Protein AF-0000000084444063 (afdb_homodimer)

Nearest PDB structures (foldseek):
  9dt8-assembly1_B  TM=9.368E-01  e=2.538E-17  Klebsiella pneumoniae
  1khz-assembly1_B  TM=8.836E-01  e=4.863E-18  Escherichia coli
  8wv3-assembly1_E  TM=8.229E-01  e=2.528E-12  Bacillus methanolicus
  2yvm-assembly1_A  TM=8.120E-01  e=3.175E-12  Thermus thermophilus HB8
  2b0v-assembly1_A  TM=7.264E-01  e=8.817E-07  Nitrosomonas europaea

Solvent-accessible surface area (backbone atoms only — not comparable to full-atom values): 20878 Å² total; per-residue (Å²): 127,79,84,69,68,65,47,79,75,42,80,43,84,74,44,86,61,90,55,29,34,34,35,31,25,33,38,32,49,36,90,55,96,78,37,49,77,36,76,47,69,76,43,57,36,37,42,51,71,37,31,25,34,39,45,38,36,25,63,74,67,48,21,33,49,32,29,34,34,76,25,61,12,40,56,64,21,83,90,47,86,57,74,29,66,37,55,32,42,40,54,45,67,40,54,90,98,46,51,66,67,56,34,42,41,51,33,35,31,49,42,58,72,43,87,71,87,65,73,41,79,72,44,48,27,21,50,43,33,74,39,24,31,30,40,34,41,32,30,38,32,77,44,78,54,77,82,68,62,46,82,28,44,61,89,90,46,62,24,42,20,39,71,40,43,46,69,58,49,52,50,34,46,75,68,47,62,42,34,38,38,65,39,45,27,52,50,26,44,45,58,48,42,37,73,72,71,72,101,127,79,84,67,68,66,45,79,74,40,79,45,84,74,44,86,60,88,54,30,33,32,34,31,26,31,39,33,48,36,89,57,95,78,38,49,78,37,76,48,69,76,43,58,35,36,42,50,70,36,32,27,35,39,45,38,36,26,62,77,67,49,21,32,49,32,29,34,34,76,25,60,12,40,58,66,20,84,90,46,86,58,74,29,65,39,54,31,42,40,56,46,69,40,52,89,98,46,52,65,67,55,33,41,41,50,34,34,30,49,43,57,72,42,88,70,89,67,74,41,79,73,44,48,26,22,49,42,34,73,40,25,32,30,40,36,40,32,31,38,33,76,43,79,55,78,82,67,62,45,82,30,45,61,89,88,44,62,24,43,19,40,72,41,44,47,68,57,50,52,50,34,47,77,68,48,64,43,35,38,37,64,39,45,28,52,51,26,43,45,59,49,42,39,73,74,70,73,101

Foldseek 3Di:
DPPDAKDWPDKDFDDDDQKTKIFTWMWHFDPDPVRDTDIDGGQIAIEHAAKEFEWEAAQVQQWTKWKWWADVVQPPPPVDDDDRGAIATQMDGADPPGDNVRRHQVSCCQAQVDGDDDWDFDDWDDPCVSHYPYIYTYIYDYDYDDGDWDWGHDDPTTITIDIGHLVVVVVCLVVCRHPDPSRNVVNVSCVVCVVVVND/DPPDAKDWPDKDFDDDDQKTKIFTWMWHFDPDPVRDTDIDGGQIAIEHAAKEFEWEAAQVQQWTKWKWWADVVQPPPPVDDDDRGAIATQMDGADPPGDNVRRHQVSCCQAQVDGDDDWDFDDWDDPCVSHYPYIYTYIYDYDYDDGDWDWGHDDPTTITIDIGHLVVVVVCLVVCRHPDPSRNVVNVSCVVCVVVVND

Structure (mmCIF, N/CA/C/O backbone):
data_AF-0000000084444063-model_v1
#
loop_
_entity.id
_entity.type
_entity.pdbx_description
1 polymer 'ADP-ribose pyrophosphatase'
#
loop_
_atom_site.group_PDB
_atom_site.id
_atom_site.type_symbol
_atom_site.label_atom_id
_atom_site.label_alt_id
_atom_site.label_comp_id
_atom_site.label_asym_id
_atom_site.label_entity_id
_atom_site.label_seq_id
_atom_site.pdbx_PDB_ins_code
_atom_site.Cartn_x
_atom_site.Cartn_y
_atom_site.Cartn_z
_atom_site.occupancy
_atom_site.B_iso_or_equiv
_atom_site.auth_seq_id
_atom_site.auth_comp_id
_atom_site.auth_asym_id
_atom_site.auth_atom_id
_atom_site.pdbx_PDB_model_num
ATOM 1 N N . MET A 1 1 ? 7.52 -35.844 5.609 1 38.88 1 MET A N 1
ATOM 2 C CA . MET A 1 1 ? 8.289 -34.906 4.789 1 38.88 1 MET A CA 1
ATOM 3 C C . MET A 1 1 ? 8.648 -33.656 5.578 1 38.88 1 MET A C 1
ATOM 5 O O . MET A 1 1 ? 7.777 -33.031 6.211 1 38.88 1 MET A O 1
ATOM 9 N N . LYS A 1 2 ? 9.797 -33.531 5.996 1 48.47 2 LYS A N 1
ATOM 10 C CA . LYS A 1 2 ? 10.32 -32.562 6.969 1 48.47 2 LYS A CA 1
ATOM 11 C C . LYS A 1 2 ? 9.867 -31.141 6.633 1 48.47 2 LYS A C 1
ATOM 13 O O . LYS A 1 2 ? 9.906 -30.734 5.473 1 48.47 2 LYS A O 1
ATOM 18 N N . ASN A 1 3 ? 9.008 -30.625 7.391 1 56.44 3 ASN A N 1
ATOM 19 C CA . ASN A 1 3 ? 8.438 -29.297 7.203 1 56.44 3 ASN A CA 1
ATOM 20 C C . ASN A 1 3 ? 9.523 -28.25 6.934 1 56.44 3 ASN A C 1
ATOM 22 O O . ASN A 1 3 ? 10.25 -27.859 7.848 1 56.44 3 ASN A O 1
ATOM 26 N N . LYS A 1 4 ? 10.141 -28.312 5.68 1 76.12 4 LYS A N 1
ATOM 27 C CA . LYS A 1 4 ? 11.234 -27.422 5.309 1 76.12 4 LYS A CA 1
ATOM 28 C C . LYS A 1 4 ? 10.805 -25.953 5.402 1 76.12 4 LYS A C 1
ATOM 30 O O . LYS A 1 4 ? 9.727 -25.594 4.926 1 76.12 4 LYS A O 1
ATOM 35 N N . LYS A 1 5 ? 11.492 -25.266 6.379 1 88.44 5 LYS A N 1
ATOM 36 C CA . LYS A 1 5 ? 11.258 -23.828 6.551 1 88.44 5 LYS A CA 1
ATOM 37 C C . LYS A 1 5 ? 12.25 -23.016 5.73 1 88.44 5 LYS A C 1
ATOM 39 O O . LYS A 1 5 ? 13.32 -23.5 5.367 1 88.44 5 LYS A O 1
ATOM 44 N N . ALA A 1 6 ? 11.891 -21.812 5.289 1 95.5 6 ALA A N 1
ATOM 45 C CA . ALA A 1 6 ? 12.773 -20.891 4.582 1 95.5 6 ALA A CA 1
ATOM 46 C C . ALA A 1 6 ? 13.953 -20.484 5.457 1 95.5 6 ALA A C 1
ATOM 48 O O . ALA A 1 6 ? 13.812 -20.359 6.68 1 95.5 6 ALA A O 1
ATOM 49 N N . ARG A 1 7 ? 15.109 -20.25 4.887 1 96.31 7 ARG A N 1
ATOM 50 C CA . ARG A 1 7 ? 16.266 -19.797 5.652 1 96.31 7 ARG A CA 1
ATOM 51 C C . ARG A 1 7 ? 17.094 -18.797 4.852 1 96.31 7 ARG A C 1
ATOM 53 O O . ARG A 1 7 ? 17.094 -18.828 3.617 1 9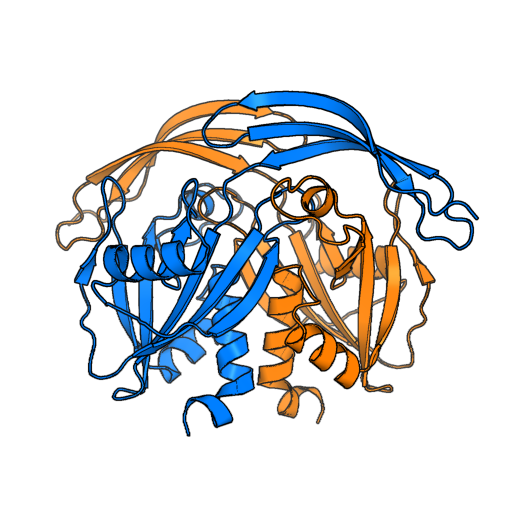6.31 7 ARG A O 1
ATOM 60 N N . ILE A 1 8 ? 17.891 -18.016 5.566 1 97.5 8 ILE A N 1
ATOM 61 C CA . ILE A 1 8 ? 18.828 -17.078 4.965 1 97.5 8 ILE A CA 1
ATOM 62 C C . ILE A 1 8 ? 20.156 -17.766 4.676 1 97.5 8 ILE A C 1
ATOM 64 O O . ILE A 1 8 ? 20.859 -18.203 5.598 1 97.5 8 ILE A O 1
ATOM 68 N N . ALA A 1 9 ? 20.469 -17.891 3.439 1 98.12 9 ALA A N 1
ATOM 69 C CA . ALA A 1 9 ? 21.734 -18.484 3.031 1 98.12 9 ALA A CA 1
ATOM 70 C C . ALA A 1 9 ? 22.859 -17.453 3.055 1 98.12 9 ALA A C 1
ATOM 72 O O . ALA A 1 9 ? 24 -17.781 3.4 1 98.12 9 ALA A O 1
ATOM 73 N N . ARG A 1 10 ? 22.562 -16.25 2.615 1 98.25 10 ARG A N 1
ATOM 74 C CA . ARG A 1 10 ? 23.5 -15.141 2.596 1 98.25 10 ARG A CA 1
ATOM 75 C C . ARG A 1 10 ? 22.797 -13.82 2.912 1 98.25 10 ARG A C 1
ATOM 77 O O . ARG A 1 10 ? 21.672 -13.586 2.459 1 98.25 10 ARG A O 1
ATOM 84 N N . HIS A 1 11 ? 23.406 -13.008 3.725 1 98.06 11 HIS A N 1
ATOM 85 C CA . HIS A 1 11 ? 22.906 -11.688 4.07 1 98.06 11 HIS A CA 1
ATOM 86 C C . HIS A 1 11 ? 24.016 -10.633 3.957 1 98.06 11 HIS A C 1
ATOM 88 O O . HIS A 1 11 ? 25.094 -10.805 4.516 1 98.06 11 HIS A O 1
ATOM 94 N N . VAL A 1 12 ? 23.734 -9.57 3.18 1 98.25 12 VAL A N 1
ATOM 95 C CA . VAL A 1 12 ? 24.641 -8.445 3.031 1 98.25 12 VAL A CA 1
ATOM 96 C C . VAL A 1 12 ? 23.922 -7.141 3.365 1 98.25 12 VAL A C 1
ATOM 98 O O . VAL A 1 12 ? 22.891 -6.824 2.775 1 98.25 12 VAL A O 1
ATOM 101 N N . ALA A 1 13 ? 24.469 -6.398 4.312 1 98.12 13 ALA A N 1
ATOM 102 C CA . ALA A 1 13 ? 23.969 -5.055 4.586 1 98.12 13 ALA A CA 1
ATOM 103 C C . ALA A 1 13 ? 24.5 -4.051 3.566 1 98.12 13 ALA A C 1
ATOM 105 O O . ALA A 1 13 ? 25.703 -3.801 3.504 1 98.12 13 ALA A O 1
ATOM 106 N N . LEU A 1 14 ? 23.625 -3.451 2.773 1 98.25 14 LEU A N 1
ATOM 107 C CA . LEU A 1 14 ? 24.016 -2.564 1.686 1 98.25 14 LEU A CA 1
ATOM 108 C C . LEU A 1 14 ? 24.031 -1.11 2.143 1 98.25 14 LEU A C 1
ATOM 110 O O . LEU A 1 14 ? 24.828 -0.308 1.669 1 98.25 14 LEU A O 1
ATOM 114 N N . TYR A 1 15 ? 23.109 -0.71 2.939 1 98.12 15 TYR A N 1
ATOM 115 C CA . TYR A 1 15 ? 22.953 0.648 3.445 1 98.12 15 TYR A CA 1
ATOM 116 C C . TYR A 1 15 ? 22.281 0.646 4.812 1 98.12 15 TYR A C 1
ATOM 118 O O . TYR A 1 15 ? 21.375 -0.146 5.062 1 98.12 15 TYR A O 1
ATOM 126 N N . ASP A 1 16 ? 22.734 1.578 5.746 1 97.56 16 ASP A N 1
ATOM 127 C CA . ASP A 1 16 ? 22.203 1.646 7.109 1 97.56 16 ASP A CA 1
ATOM 128 C C . ASP A 1 16 ? 21.922 3.09 7.516 1 97.56 16 ASP A C 1
ATOM 130 O O . ASP A 1 16 ? 22.75 3.73 8.172 1 97.56 16 ASP A O 1
ATOM 134 N N . GLY A 1 17 ? 20.812 3.609 7.137 1 96.69 17 GLY A N 1
ATOM 135 C CA . GLY A 1 17 ? 20.281 4.91 7.512 1 96.69 17 GLY A CA 1
ATOM 136 C C . GLY A 1 17 ? 18.922 4.824 8.188 1 96.69 17 GLY A C 1
ATOM 137 O O . GLY A 1 17 ? 18.672 3.914 8.977 1 96.69 17 GLY A O 1
ATOM 138 N N . TYR A 1 18 ? 18.141 5.895 7.922 1 95 18 TYR A N 1
ATOM 139 C CA . TYR A 1 18 ? 16.766 5.773 8.359 1 95 18 TYR A CA 1
ATOM 140 C C . TYR A 1 18 ? 16.109 4.527 7.77 1 95 18 TYR A C 1
ATOM 142 O O . TYR A 1 18 ? 15.461 3.76 8.484 1 95 18 TYR A O 1
ATOM 150 N N . LEU A 1 19 ? 16.297 4.402 6.43 1 97.62 19 LEU A N 1
ATOM 151 C CA . LEU A 1 19 ? 16 3.123 5.785 1 97.62 19 LEU A CA 1
ATOM 152 C C . LEU A 1 19 ? 17.219 2.199 5.84 1 97.62 19 LEU A C 1
ATOM 154 O O . LEU A 1 19 ? 18.359 2.664 5.793 1 97.62 19 LEU A O 1
ATOM 158 N N . GLN A 1 20 ? 16.922 0.956 5.984 1 98 20 GLN A N 1
ATOM 159 C CA . GLN A 1 20 ? 17.953 -0.059 5.828 1 98 20 GLN A CA 1
ATOM 160 C C . GLN A 1 20 ? 17.75 -0.853 4.539 1 98 20 GLN A C 1
ATOM 162 O O . GLN A 1 20 ? 16.641 -1.246 4.211 1 98 20 GLN A O 1
ATOM 167 N N . LEU A 1 21 ? 18.812 -1.011 3.807 1 98.5 21 LEU A N 1
ATOM 168 C CA . LEU A 1 21 ? 18.781 -1.813 2.588 1 98.5 21 LEU A CA 1
ATOM 169 C C . LEU A 1 21 ? 19.688 -3.025 2.717 1 98.5 21 LEU A C 1
ATOM 171 O O . LEU A 1 21 ? 20.891 -2.881 2.971 1 98.5 21 LEU A O 1
ATOM 175 N N . ASP A 1 22 ? 19.141 -4.168 2.592 1 98.56 22 ASP A N 1
ATOM 176 C CA . ASP A 1 22 ? 19.859 -5.434 2.65 1 98.56 22 ASP A CA 1
ATOM 177 C C . ASP A 1 22 ? 19.656 -6.242 1.373 1 98.56 22 ASP A C 1
ATOM 179 O O . ASP A 1 22 ? 18.719 -5.996 0.621 1 98.56 22 ASP A O 1
ATOM 183 N N . ARG A 1 23 ? 20.516 -7.164 1.163 1 98.62 23 ARG A N 1
ATOM 184 C CA . ARG A 1 23 ? 20.375 -8.172 0.117 1 98.62 23 ARG A CA 1
ATOM 185 C C . ARG A 1 23 ? 20.438 -9.578 0.702 1 98.62 23 ARG A C 1
ATOM 187 O O . ARG A 1 23 ? 21.312 -9.883 1.515 1 98.62 23 ARG A O 1
ATOM 194 N N . TYR A 1 24 ? 19.578 -10.383 0.29 1 98.19 24 TYR A N 1
ATOM 195 C CA . TYR A 1 24 ? 19.469 -11.727 0.835 1 98.19 24 TYR A CA 1
ATOM 196 C C . TYR A 1 24 ? 19.547 -12.773 -0.272 1 98.19 24 TYR A C 1
ATOM 198 O O . TYR A 1 24 ? 19.016 -12.57 -1.365 1 98.19 24 TYR A O 1
ATOM 206 N N . ASP A 1 25 ? 20.219 -13.836 -0.049 1 98.56 25 ASP A N 1
ATOM 207 C CA . ASP A 1 25 ? 19.969 -15.125 -0.688 1 98.56 25 ASP A CA 1
ATOM 208 C C . ASP A 1 25 ? 19.203 -16.062 0.242 1 98.56 25 ASP A C 1
ATOM 210 O O . ASP A 1 25 ? 19.594 -16.25 1.402 1 98.56 25 ASP A O 1
ATOM 214 N N . LEU A 1 26 ? 18.172 -16.609 -0.305 1 97.94 26 LEU A N 1
ATOM 215 C CA . LEU A 1 26 ? 17.312 -17.422 0.538 1 97.94 26 LEU A CA 1
ATOM 216 C C . LEU A 1 26 ? 17.156 -18.828 -0.038 1 97.94 26 LEU A C 1
ATOM 218 O O . LEU A 1 26 ? 17.188 -19.016 -1.258 1 97.94 26 LEU A O 1
ATOM 222 N N . GLU A 1 27 ? 17.031 -19.781 0.814 1 97.56 27 GLU A N 1
ATOM 223 C CA . GLU A 1 27 ? 16.516 -21.109 0.488 1 97.56 27 GLU A CA 1
ATOM 224 C C . GLU A 1 27 ? 15.078 -21.266 0.975 1 97.56 27 GLU A C 1
ATOM 226 O O . GLU A 1 27 ? 14.797 -21.125 2.166 1 97.56 27 GLU A O 1
ATOM 231 N N . VAL A 1 28 ? 14.203 -21.516 0.031 1 96.75 28 VAL A N 1
ATOM 232 C CA . VAL A 1 28 ? 12.781 -21.516 0.365 1 96.75 28 VAL A CA 1
ATOM 233 C C . VAL A 1 28 ? 12.141 -22.812 -0.147 1 96.75 28 VAL A C 1
ATOM 235 O O . VAL A 1 28 ? 12.492 -23.297 -1.226 1 96.75 28 VAL A O 1
ATOM 238 N N . PRO A 1 29 ? 11.273 -23.359 0.625 1 94.94 29 PRO A N 1
ATOM 239 C CA . PRO A 1 29 ? 10.555 -24.531 0.101 1 94.94 29 PRO A CA 1
ATOM 240 C C . PRO A 1 29 ? 9.703 -24.203 -1.122 1 94.94 29 PRO A C 1
ATOM 242 O O . PRO A 1 29 ? 9.031 -23.172 -1.147 1 94.94 29 PRO A O 1
ATOM 245 N N . GLY A 1 30 ? 9.828 -25.031 -2.086 1 94.31 30 GLY A N 1
ATOM 246 C CA . GLY A 1 30 ? 8.938 -24.875 -3.227 1 94.31 30 GLY A CA 1
ATOM 247 C C . GLY A 1 30 ? 7.473 -25.047 -2.873 1 94.31 30 GLY A C 1
ATOM 248 O O . GLY A 1 30 ? 7.148 -25.609 -1.827 1 94.31 30 GLY A O 1
ATOM 249 N N . LEU A 1 31 ? 6.613 -24.547 -3.744 1 94 31 LEU A N 1
ATOM 250 C CA . LEU A 1 31 ? 5.184 -24.609 -3.48 1 94 31 LEU A CA 1
ATOM 251 C C . LEU A 1 31 ? 4.559 -25.812 -4.18 1 94 31 LEU A C 1
ATOM 253 O O . LEU A 1 31 ? 3.354 -26.047 -4.066 1 94 31 LEU A O 1
ATOM 257 N N . ASP A 1 32 ? 5.441 -26.531 -4.816 1 87.56 32 ASP A N 1
ATOM 258 C CA . ASP A 1 32 ? 4.98 -27.766 -5.43 1 87.56 32 ASP A CA 1
ATOM 259 C C . ASP A 1 32 ? 4.77 -28.859 -4.375 1 87.56 32 ASP A C 1
ATOM 261 O O . ASP A 1 32 ? 4.977 -28.625 -3.184 1 87.56 32 ASP A O 1
ATOM 265 N N . SER A 1 33 ? 4.316 -30 -4.816 1 85.44 33 SER A N 1
ATOM 266 C CA . SER A 1 33 ? 3.953 -31.094 -3.916 1 85.44 33 SER A CA 1
ATOM 267 C C . SER A 1 33 ? 5.176 -31.641 -3.195 1 85.44 33 SER A C 1
ATOM 269 O O . SER A 1 33 ? 5.082 -32.094 -2.049 1 85.44 33 SER A O 1
ATOM 271 N N . ASP A 1 34 ? 6.336 -31.547 -3.768 1 85 34 ASP A N 1
ATOM 272 C CA . ASP A 1 34 ? 7.531 -32.125 -3.184 1 85 34 ASP A CA 1
ATOM 273 C C . ASP A 1 34 ? 8.297 -31.125 -2.334 1 85 34 ASP A C 1
ATOM 275 O O . ASP A 1 34 ? 9.258 -31.469 -1.656 1 85 34 ASP A O 1
ATOM 279 N N . HIS A 1 35 ? 7.828 -29.953 -2.373 1 87.62 35 HIS A N 1
ATOM 280 C CA . HIS A 1 35 ? 8.43 -28.859 -1.602 1 87.62 35 HIS A CA 1
ATOM 281 C C . HIS A 1 35 ? 9.938 -28.812 -1.812 1 87.62 35 HIS A C 1
ATOM 283 O O . HIS A 1 35 ? 10.703 -28.672 -0.852 1 87.62 35 HIS A O 1
ATOM 289 N N . ARG A 1 36 ? 10.32 -29.016 -2.998 1 90.12 36 ARG A N 1
ATOM 290 C CA . ARG A 1 36 ? 11.75 -28.922 -3.293 1 90.12 36 ARG A CA 1
ATOM 291 C C . ARG A 1 36 ? 12.297 -27.562 -2.877 1 90.12 36 ARG A C 1
ATOM 293 O O . ARG A 1 36 ? 11.602 -26.547 -2.99 1 90.12 36 ARG A O 1
ATOM 300 N N . ILE A 1 37 ? 13.5 -27.594 -2.447 1 93.94 37 ILE A N 1
ATOM 301 C CA . ILE A 1 37 ? 14.109 -26.344 -2.025 1 93.94 37 ILE A CA 1
ATOM 302 C C . ILE A 1 37 ? 14.508 -25.516 -3.252 1 93.94 37 ILE A C 1
ATOM 304 O O . ILE A 1 37 ? 15.062 -26.062 -4.211 1 93.94 37 ILE A O 1
ATOM 308 N N . ARG A 1 38 ? 14.109 -24.25 -3.148 1 94.38 38 ARG A N 1
ATOM 309 C CA . ARG A 1 38 ? 14.508 -23.297 -4.172 1 94.38 38 ARG A CA 1
ATOM 310 C C . ARG A 1 38 ? 15.398 -22.203 -3.578 1 94.38 38 ARG A C 1
ATOM 312 O O . ARG A 1 38 ? 15.305 -21.891 -2.391 1 94.38 38 ARG A O 1
ATOM 319 N N . THR A 1 39 ? 16.188 -21.75 -4.477 1 95.31 39 THR A N 1
ATOM 320 C CA . THR A 1 39 ? 17.062 -20.672 -4.059 1 95.31 39 THR A CA 1
ATOM 321 C C . THR A 1 39 ? 16.641 -19.344 -4.684 1 95.31 39 THR A C 1
ATOM 323 O O . THR A 1 39 ? 16.422 -19.266 -5.898 1 95.31 39 THR A O 1
ATOM 326 N N . LEU A 1 40 ? 16.359 -18.359 -3.852 1 96.56 40 LEU A N 1
ATOM 327 C CA . LEU A 1 40 ? 16.172 -16.969 -4.281 1 96.56 40 LEU A CA 1
ATOM 328 C C . LEU A 1 40 ? 17.438 -16.156 -4.047 1 96.56 40 LEU A C 1
ATOM 330 O O . LEU A 1 40 ? 17.891 -16.031 -2.91 1 96.56 40 LEU A O 1
ATOM 334 N N . THR A 1 41 ? 17.938 -15.633 -5.164 1 97.12 41 THR A N 1
ATOM 335 C CA . THR A 1 41 ? 19.219 -14.93 -5.023 1 97.12 41 THR A CA 1
ATOM 336 C C . THR A 1 41 ? 19.031 -13.43 -5.234 1 97.12 41 THR A C 1
ATOM 338 O O . THR A 1 41 ? 18.094 -13.008 -5.922 1 97.12 41 THR A O 1
ATOM 341 N N . ASN A 1 42 ? 19.844 -12.656 -4.574 1 97.5 42 ASN A N 1
ATOM 342 C CA . ASN A 1 42 ? 19.953 -11.211 -4.766 1 97.5 42 ASN A CA 1
ATOM 343 C C . ASN A 1 42 ? 18.625 -10.508 -4.48 1 97.5 42 ASN A C 1
ATOM 345 O O . ASN A 1 42 ? 18.188 -9.648 -5.254 1 97.5 42 ASN A O 1
ATOM 349 N N . GLN A 1 43 ? 18 -10.969 -3.357 1 97.81 43 GLN A N 1
ATOM 350 C CA . GLN A 1 43 ? 16.781 -10.305 -2.932 1 97.81 43 GLN A CA 1
ATOM 351 C C . GLN A 1 43 ? 17.078 -9.008 -2.189 1 97.81 43 GLN A C 1
ATOM 353 O O . GLN A 1 43 ? 17.516 -9.031 -1.034 1 97.81 43 GLN A O 1
ATOM 358 N N . GLU A 1 44 ? 16.922 -7.852 -2.885 1 98.5 44 GLU A N 1
ATOM 359 C CA . GLU A 1 44 ? 17.078 -6.562 -2.223 1 98.5 44 GLU A CA 1
ATOM 360 C C . GLU A 1 44 ? 15.836 -6.188 -1.425 1 98.5 44 GLU A C 1
ATOM 362 O O . GLU A 1 44 ? 14.719 -6.266 -1.936 1 98.5 44 GLU A O 1
ATOM 367 N N . MET A 1 45 ? 16.062 -5.879 -0.12 1 98.38 45 MET A N 1
ATOM 368 C CA . MET A 1 45 ? 14.961 -5.625 0.807 1 98.38 45 MET A CA 1
ATOM 369 C C . MET A 1 45 ? 15.18 -4.324 1.571 1 98.38 45 MET A C 1
ATOM 371 O O . MET A 1 45 ? 16.281 -4.062 2.045 1 98.38 45 MET A O 1
ATOM 375 N N . VAL A 1 46 ? 14.133 -3.541 1.61 1 98.56 46 VAL A N 1
ATOM 376 C CA . VAL A 1 46 ? 14.164 -2.32 2.408 1 98.56 46 VAL A CA 1
ATOM 377 C C . VAL A 1 46 ? 13.484 -2.57 3.756 1 98.56 46 VAL A C 1
ATOM 379 O O . VAL A 1 46 ? 12.383 -3.113 3.812 1 98.56 46 VAL A O 1
ATOM 382 N N . HIS A 1 47 ? 14.172 -2.211 4.781 1 97.5 47 HIS A N 1
ATOM 383 C CA . HIS A 1 47 ? 13.617 -2.236 6.133 1 97.5 47 HIS A CA 1
ATOM 384 C C . HIS A 1 47 ? 13.281 -0.831 6.617 1 97.5 47 HIS A C 1
ATOM 386 O O . HIS A 1 47 ? 14.094 0.085 6.492 1 97.5 47 HIS A O 1
ATOM 392 N N . SER A 1 48 ? 12.164 -0.638 7.094 1 95.75 48 SER A N 1
ATOM 393 C CA . SER A 1 48 ? 11.68 0.582 7.734 1 95.75 48 SER A CA 1
ATOM 394 C C . SER A 1 48 ? 10.82 0.265 8.945 1 95.75 48 SER A C 1
ATOM 396 O O . SER A 1 48 ? 10.398 -0.878 9.133 1 95.75 48 SER A O 1
ATOM 398 N N . PRO A 1 49 ? 10.625 1.197 9.852 1 94.25 49 PRO A N 1
ATOM 399 C CA . PRO A 1 49 ? 9.695 0.939 10.953 1 94.25 49 PRO A CA 1
ATOM 400 C C . PRO A 1 49 ? 8.281 0.622 10.469 1 94.25 49 PRO A C 1
ATOM 402 O O . PRO A 1 49 ? 7.871 1.087 9.398 1 94.25 49 PRO A O 1
ATOM 405 N N . ASP A 1 50 ? 7.59 -0.213 11.258 1 96.94 50 ASP A N 1
ATOM 406 C CA . ASP A 1 50 ? 6.168 -0.43 11.008 1 96.94 50 ASP A CA 1
ATOM 407 C C . ASP A 1 50 ? 5.371 0.854 11.211 1 96.94 50 ASP A C 1
ATOM 409 O O . ASP A 1 50 ? 5.879 1.819 11.789 1 96.94 50 ASP A O 1
ATOM 413 N N . SER A 1 51 ? 4.172 0.872 10.727 1 98 51 SER A N 1
ATOM 414 C CA . SER A 1 51 ? 3.391 2.104 10.758 1 98 51 SER A CA 1
ATOM 415 C C . SER A 1 51 ? 1.944 1.829 11.156 1 98 51 SER A C 1
ATOM 417 O O . SER A 1 51 ? 1.529 0.672 11.25 1 98 51 SER A O 1
ATOM 419 N N . VAL A 1 52 ? 1.271 2.906 11.484 1 98.75 52 VAL A N 1
ATOM 420 C CA . VAL A 1 52 ? -0.163 2.859 11.758 1 98.75 52 VAL A CA 1
ATOM 421 C C . VAL A 1 52 ? -0.894 3.832 10.828 1 98.75 52 VAL A C 1
ATOM 423 O O . VAL A 1 52 ? -0.3 4.789 10.328 1 98.75 52 VAL A O 1
ATOM 426 N N . LEU A 1 53 ? -2.072 3.578 10.562 1 98.88 53 LEU A N 1
ATOM 427 C CA . LEU A 1 53 ? -3.002 4.477 9.891 1 98.88 53 LEU A CA 1
ATOM 428 C C . LEU A 1 53 ? -4.383 4.418 10.539 1 98.88 53 LEU A C 1
ATOM 430 O O . LEU A 1 53 ? -4.871 3.338 10.867 1 98.88 53 LEU A O 1
ATOM 434 N N . VAL A 1 54 ? -4.996 5.535 10.719 1 98.94 54 VAL A N 1
ATOM 435 C CA . VAL A 1 54 ? -6.281 5.598 11.406 1 98.94 54 VAL A CA 1
ATOM 436 C C . VAL A 1 54 ? -7.309 6.293 10.516 1 98.94 54 VAL A C 1
ATOM 438 O O . VAL A 1 54 ? -7.141 7.461 10.164 1 98.94 54 VAL A O 1
ATOM 441 N N . LEU A 1 55 ? -8.32 5.59 10.133 1 98.94 55 LEU A N 1
ATOM 442 C CA . LEU A 1 55 ? -9.508 6.18 9.508 1 98.94 55 LEU A CA 1
ATOM 443 C C . LEU A 1 55 ? -10.438 6.762 10.57 1 98.94 55 LEU A C 1
ATOM 445 O O . LEU A 1 55 ? -10.969 6.027 11.406 1 98.94 55 LEU A O 1
ATOM 449 N N . ILE A 1 56 ? -10.609 7.996 10.547 1 98.88 56 ILE A N 1
ATOM 450 C CA . ILE A 1 56 ? -11.406 8.688 11.547 1 98.88 56 ILE A CA 1
ATOM 451 C C . ILE A 1 56 ? -12.719 9.164 10.922 1 98.88 56 ILE A C 1
ATOM 453 O O . ILE A 1 56 ? -12.711 9.945 9.961 1 98.88 56 ILE A O 1
ATOM 457 N N . TYR A 1 57 ? -13.805 8.719 11.461 1 98.56 57 TYR A N 1
ATOM 458 C CA . TYR A 1 57 ? -15.133 9.086 10.984 1 98.56 57 TYR A CA 1
ATOM 459 C C . TYR A 1 57 ? -15.859 9.945 12.008 1 98.56 57 TYR A C 1
ATOM 461 O O . TYR A 1 57 ? -16.078 9.516 13.141 1 98.56 57 TYR A O 1
ATOM 469 N N . ALA A 1 58 ? -16.141 11.203 11.656 1 97.94 58 ALA A N 1
ATOM 470 C CA . ALA A 1 58 ? -16.953 12.102 12.461 1 97.94 58 ALA A CA 1
ATOM 471 C C . ALA A 1 58 ? -18.438 11.906 12.156 1 97.94 58 ALA A C 1
ATOM 473 O O . ALA A 1 58 ? -19 12.562 11.273 1 97.94 58 ALA A O 1
ATOM 474 N N . ALA A 1 59 ? -19.047 11.172 12.945 1 96.06 59 ALA A N 1
ATOM 475 C CA . ALA A 1 59 ? -20.391 10.672 12.648 1 96.06 59 ALA A CA 1
ATOM 476 C C . ALA A 1 59 ? -21.422 11.797 12.68 1 96.06 59 ALA A C 1
ATOM 478 O O . ALA A 1 59 ? -22.344 11.82 11.875 1 96.06 59 ALA A O 1
ATOM 479 N N . ASP A 1 60 ? -21.281 12.719 13.57 1 97.19 60 ASP A N 1
ATOM 480 C CA . ASP A 1 60 ? -22.281 13.773 13.773 1 97.19 60 ASP A CA 1
ATOM 481 C C . ASP A 1 60 ? -22.406 14.656 12.531 1 97.19 60 ASP A C 1
ATOM 483 O O . ASP A 1 60 ? -23.469 15.219 12.273 1 97.19 60 ASP A O 1
ATOM 487 N N . VAL A 1 61 ? -21.359 14.75 11.75 1 97.56 61 VAL A N 1
ATOM 488 C CA . VAL A 1 61 ? -21.391 15.602 10.562 1 97.56 61 VAL A CA 1
ATOM 489 C C . VAL A 1 61 ? -21.172 14.766 9.312 1 97.56 61 VAL A C 1
ATOM 491 O O . VAL A 1 61 ? -20.922 15.305 8.234 1 97.56 61 VAL A O 1
ATOM 494 N N . ASP A 1 62 ? -21.125 13.438 9.391 1 98.06 62 ASP A N 1
ATOM 495 C CA . ASP A 1 62 ? -20.953 12.484 8.289 1 98.06 62 ASP A CA 1
ATOM 496 C C . ASP A 1 62 ? -19.734 12.836 7.449 1 98.06 62 ASP A C 1
ATOM 498 O O . ASP A 1 62 ? -19.828 13.016 6.234 1 98.06 62 ASP A O 1
ATOM 502 N N . SER A 1 63 ? -18.609 12.875 8.148 1 98.69 63 SER A N 1
ATOM 503 C CA . SER A 1 63 ? -17.391 13.328 7.496 1 98.69 63 SER A CA 1
ATOM 504 C C . SER A 1 63 ? -16.188 12.523 7.973 1 98.69 63 SER A C 1
ATOM 506 O O . SER A 1 63 ? -16.219 11.906 9.039 1 98.69 63 SER A O 1
ATOM 508 N N . PHE A 1 64 ? -15.203 12.5 7.121 1 98.88 64 PHE A N 1
ATOM 509 C CA . PHE A 1 64 ? -13.914 11.922 7.5 1 98.88 64 PHE A CA 1
ATOM 510 C C . PHE A 1 64 ? -12.93 13.016 7.895 1 98.88 64 PHE A C 1
ATOM 512 O O . PHE A 1 64 ? -12.953 14.117 7.34 1 98.88 64 PHE A O 1
ATOM 519 N N . VAL A 1 65 ? -12.062 12.742 8.852 1 98.81 65 VAL A N 1
ATOM 520 C CA . VAL A 1 65 ? -10.914 13.57 9.188 1 98.81 65 VAL A CA 1
ATOM 521 C C . VAL A 1 65 ? -9.688 13.094 8.414 1 98.81 65 VAL A C 1
ATOM 523 O O . VAL A 1 65 ? -9.18 11.992 8.664 1 98.81 65 VAL A O 1
ATOM 526 N N . LEU A 1 66 ? -9.195 13.875 7.492 1 98.81 66 LEU A N 1
ATOM 527 C CA . LEU A 1 66 ? -8.062 13.531 6.637 1 98.81 66 LEU A CA 1
ATOM 528 C C . LEU A 1 66 ? -6.98 14.602 6.719 1 98.81 66 LEU A C 1
ATOM 530 O O . LEU A 1 66 ? -7.227 15.711 7.199 1 98.81 66 LEU A O 1
ATOM 534 N N . GLY A 1 67 ? -5.844 14.242 6.328 1 98.19 67 GLY A N 1
ATOM 535 C CA . GLY A 1 67 ? -4.734 15.18 6.258 1 98.19 67 GLY A CA 1
ATOM 536 C C . GLY A 1 67 ? -4.203 15.367 4.852 1 98.19 67 GLY A C 1
ATOM 537 O O . GLY A 1 67 ? -4.168 14.414 4.062 1 98.19 67 GLY A O 1
ATOM 538 N N . ARG A 1 68 ? -3.758 16.531 4.555 1 97.62 68 ARG A N 1
ATOM 539 C CA . ARG A 1 68 ? -2.961 16.812 3.369 1 97.62 68 ARG A CA 1
ATOM 540 C C . ARG A 1 68 ? -1.495 17.031 3.732 1 97.62 68 ARG A C 1
ATOM 542 O O . ARG A 1 68 ? -1.181 17.828 4.625 1 97.62 68 ARG A O 1
ATOM 549 N N . GLU A 1 69 ? -0.686 16.375 3.084 1 97.06 69 GLU A N 1
ATOM 550 C CA . GLU A 1 69 ? 0.738 16.453 3.4 1 97.06 69 GLU A CA 1
ATOM 551 C C . GLU A 1 69 ? 1.591 16.219 2.156 1 97.06 69 GLU A C 1
ATOM 553 O O . GLU A 1 69 ? 1.176 15.516 1.233 1 97.06 69 GLU A O 1
ATOM 558 N N . PHE A 1 70 ? 2.748 16.891 2.102 1 97.25 70 PHE A N 1
ATOM 559 C CA . PHE A 1 70 ? 3.717 16.688 1.031 1 97.25 70 PHE A CA 1
ATOM 560 C C . PHE A 1 70 ? 4.398 15.328 1.169 1 97.25 70 PHE A C 1
ATOM 562 O O . PHE A 1 70 ? 4.965 15.016 2.217 1 97.25 70 PHE A O 1
ATOM 569 N N . ARG A 1 71 ? 4.324 14.547 0.088 1 97.88 71 ARG A N 1
ATOM 570 C CA . ARG A 1 71 ? 4.98 13.242 0.087 1 97.88 71 ARG A CA 1
ATOM 571 C C . ARG A 1 71 ? 6.098 13.195 -0.95 1 97.88 71 ARG A C 1
ATOM 573 O O . ARG A 1 71 ? 5.836 13.227 -2.154 1 97.88 71 ARG A O 1
ATOM 580 N N . THR A 1 72 ? 7.238 12.984 -0.465 1 97.56 72 THR A N 1
ATOM 581 C CA . THR A 1 72 ? 8.438 13.023 -1.291 1 97.56 72 THR A CA 1
ATOM 582 C C . THR A 1 72 ? 8.406 11.914 -2.338 1 97.56 72 THR A C 1
ATOM 584 O O . THR A 1 72 ? 8.891 12.094 -3.459 1 97.56 72 THR A O 1
ATOM 587 N N . GLY A 1 73 ? 7.879 10.766 -1.976 1 97.69 73 GLY A N 1
ATOM 588 C CA . GLY A 1 73 ? 7.805 9.664 -2.924 1 97.69 73 GLY A CA 1
ATOM 589 C C . GLY A 1 73 ? 6.969 9.992 -4.148 1 97.69 73 GLY A C 1
ATOM 590 O O . GLY A 1 73 ? 7.254 9.508 -5.246 1 97.69 73 GLY A O 1
ATOM 591 N N . VAL A 1 74 ? 5.91 10.734 -3.93 1 98.12 74 VAL A N 1
ATOM 592 C CA . VAL A 1 74 ? 5.066 11.164 -5.039 1 98.12 74 VAL A CA 1
ATOM 593 C C . VAL A 1 74 ? 5.824 12.172 -5.902 1 98.12 74 VAL A C 1
ATOM 595 O O . VAL A 1 74 ? 5.848 12.062 -7.129 1 98.12 74 VAL A O 1
ATOM 598 N N . PHE A 1 75 ? 6.516 13.117 -5.289 1 97.75 75 PHE A N 1
ATOM 599 C CA . PHE A 1 75 ? 7.273 14.164 -5.965 1 97.75 75 PHE A CA 1
ATOM 600 C C . PHE A 1 75 ? 8.398 13.562 -6.801 1 97.75 75 PHE A C 1
ATOM 602 O O . PHE A 1 75 ? 8.656 14.016 -7.918 1 97.75 75 PHE A O 1
ATOM 609 N N . CYS A 1 76 ? 8.984 12.5 -6.305 1 96.69 76 CYS A N 1
ATOM 610 C CA . CYS A 1 76 ? 10.211 11.977 -6.898 1 96.69 76 CYS A CA 1
ATOM 611 C C . CYS A 1 76 ? 9.898 10.898 -7.93 1 96.69 76 CYS A C 1
ATOM 613 O O . CYS A 1 76 ? 10.805 10.375 -8.586 1 96.69 76 CYS A O 1
ATOM 615 N N . ASN A 1 77 ? 8.633 10.516 -8.031 1 93.94 77 ASN A N 1
ATOM 616 C CA . ASN A 1 77 ? 8.305 9.594 -9.117 1 93.94 77 ASN A CA 1
ATOM 617 C C . ASN A 1 77 ? 8.523 10.234 -10.484 1 93.94 77 ASN A C 1
ATOM 619 O O . ASN A 1 77 ? 7.836 11.203 -10.828 1 93.94 77 ASN A O 1
ATOM 623 N N . GLN A 1 78 ? 9.344 9.773 -11.289 1 86.56 78 GLN A N 1
ATOM 624 C CA . GLN A 1 78 ? 9.758 10.406 -12.531 1 86.56 78 GLN A CA 1
ATOM 625 C C . GLN A 1 78 ? 8.797 10.07 -13.672 1 86.56 78 GLN A C 1
ATOM 627 O O . GLN A 1 78 ? 8.789 10.75 -14.695 1 86.56 78 GLN A O 1
ATOM 632 N N . ASN A 1 79 ? 8.078 9.062 -13.445 1 88.44 79 ASN A N 1
ATOM 633 C CA . ASN A 1 79 ? 7.184 8.602 -14.5 1 88.44 79 ASN A CA 1
ATOM 634 C C . ASN A 1 79 ? 5.848 9.344 -14.469 1 88.44 79 ASN A C 1
ATOM 636 O O . ASN A 1 79 ? 5.094 9.312 -15.438 1 88.44 79 ASN A O 1
ATOM 640 N N . HIS A 1 80 ? 5.652 9.922 -13.281 1 87.38 80 HIS A N 1
ATOM 641 C CA . HIS A 1 80 ? 4.367 10.578 -13.07 1 87.38 80 HIS A CA 1
ATOM 642 C C . HIS A 1 80 ? 4.543 11.945 -12.43 1 87.38 80 HIS A C 1
ATOM 644 O O . HIS A 1 80 ? 5.508 12.172 -11.695 1 87.38 80 HIS A O 1
ATOM 650 N N . HIS A 1 81 ? 3.619 12.836 -12.766 1 89.31 81 HIS A N 1
ATOM 651 C CA . HIS A 1 81 ? 3.662 14.172 -12.188 1 89.31 81 HIS A CA 1
ATOM 652 C C . HIS A 1 81 ? 2.41 14.453 -11.359 1 89.31 81 HIS A C 1
ATOM 654 O O . HIS A 1 81 ? 1.767 15.492 -11.539 1 89.31 81 HIS A O 1
ATOM 660 N N . ASP A 1 82 ? 2.199 13.477 -10.469 1 95.81 82 ASP A N 1
ATOM 661 C CA . ASP A 1 82 ? 1.069 13.664 -9.57 1 95.81 82 ASP A CA 1
ATOM 662 C C . ASP A 1 82 ? 1.344 14.789 -8.57 1 95.81 82 ASP A C 1
ATOM 664 O O . ASP A 1 82 ? 2.502 15.102 -8.281 1 95.81 82 ASP A O 1
ATOM 668 N N . ASP A 1 83 ? 0.292 15.5 -8.141 1 96.44 83 ASP A N 1
ATOM 669 C CA . ASP A 1 83 ? 0.449 16.469 -7.055 1 96.44 83 ASP A CA 1
ATOM 670 C C . ASP A 1 83 ? 1.02 15.797 -5.805 1 96.44 83 ASP A C 1
ATOM 672 O O . ASP A 1 83 ? 0.425 14.859 -5.27 1 96.44 83 ASP A O 1
ATOM 676 N N . PRO A 1 84 ? 2.174 16.297 -5.336 1 97.38 84 PRO A N 1
ATOM 677 C CA . PRO A 1 84 ? 2.816 15.625 -4.207 1 97.38 84 PRO A CA 1
ATOM 678 C C . PRO A 1 84 ? 2.162 15.953 -2.869 1 97.38 84 PRO A C 1
ATOM 680 O O . PRO A 1 84 ? 2.512 15.359 -1.845 1 97.38 84 PRO A O 1
ATOM 683 N N . VAL A 1 85 ? 1.302 16.922 -2.832 1 97.31 85 VAL A N 1
ATOM 684 C CA . VAL A 1 85 ? 0.461 17.141 -1.659 1 97.31 85 VAL A CA 1
ATOM 685 C C . VAL A 1 85 ? -0.801 16.281 -1.767 1 97.31 85 VAL A C 1
ATOM 687 O O . VAL A 1 85 ? -1.711 16.609 -2.535 1 97.31 85 VAL A O 1
ATOM 690 N N . ILE A 1 86 ? -0.842 15.227 -0.978 1 98.38 86 ILE A N 1
ATOM 691 C CA . ILE A 1 86 ? -1.898 14.242 -1.189 1 98.38 86 ILE A CA 1
ATOM 692 C C . ILE A 1 86 ? -2.793 14.172 0.046 1 98.38 86 ILE A C 1
ATOM 694 O O . ILE A 1 86 ? -2.402 14.609 1.13 1 98.38 86 ILE A O 1
ATOM 698 N N . LEU A 1 87 ? -3.99 13.688 -0.167 1 98.5 87 LEU A N 1
ATOM 699 C CA . LEU A 1 87 ? -4.961 13.438 0.893 1 98.5 87 LEU A CA 1
ATOM 700 C C . LEU A 1 87 ? -4.766 12.047 1.494 1 98.5 87 LEU A C 1
ATOM 702 O O . LEU A 1 87 ? -4.691 11.055 0.765 1 98.5 87 LEU A O 1
ATOM 706 N N . GLU A 1 88 ? -4.645 11.984 2.824 1 98.69 88 GLU A N 1
ATOM 707 C CA . GLU A 1 88 ? -4.379 10.727 3.514 1 98.69 88 GLU A CA 1
ATOM 708 C C . GLU A 1 88 ? -5.141 10.648 4.832 1 98.69 88 GLU A C 1
ATOM 710 O O . GLU A 1 88 ? -5.488 11.68 5.418 1 98.69 88 GLU A O 1
ATOM 715 N N . CYS A 1 89 ? -5.391 9.43 5.277 1 98.88 89 CYS A N 1
ATOM 716 C CA . CYS A 1 89 ? -5.754 9.242 6.68 1 98.88 89 CYS A CA 1
ATOM 717 C C . CYS A 1 89 ? -4.59 9.586 7.598 1 98.88 89 CYS A C 1
ATOM 719 O O . CYS A 1 89 ? -3.441 9.648 7.152 1 98.88 89 CYS A O 1
ATOM 721 N N . VAL A 1 90 ? -4.941 9.836 8.859 1 98.62 90 VAL A N 1
ATOM 722 C CA . VAL A 1 90 ? -3.877 10.047 9.828 1 98.62 90 VAL A CA 1
ATOM 723 C C . VAL A 1 90 ? -2.977 8.812 9.891 1 98.62 90 VAL A C 1
ATOM 725 O O . VAL A 1 90 ? -3.467 7.684 9.922 1 98.62 90 VAL A O 1
ATOM 728 N N . SER A 1 91 ? -1.748 9.039 9.867 1 98.31 91 SER A N 1
ATOM 729 C CA . SER A 1 91 ? -0.812 7.922 9.867 1 98.31 91 SER A CA 1
ATOM 730 C C . SER A 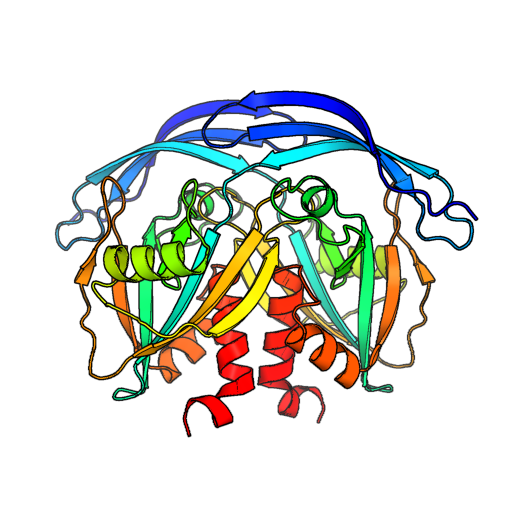1 91 ? 0.521 8.312 10.492 1 98.31 91 SER A C 1
ATOM 732 O O . SER A 1 91 ? 0.771 9.5 10.742 1 98.31 91 SER A O 1
ATOM 734 N N . GLY A 1 92 ? 1.343 7.316 10.766 1 97.38 92 GLY A N 1
ATOM 735 C CA . GLY A 1 92 ? 2.67 7.59 11.289 1 97.38 92 GLY A CA 1
ATOM 736 C C . GLY A 1 92 ? 3.445 6.332 11.633 1 97.38 92 GLY A C 1
ATOM 737 O O . GLY A 1 92 ? 2.896 5.23 11.602 1 97.38 92 GLY A O 1
ATOM 738 N N . THR A 1 93 ? 4.652 6.543 11.969 1 96.81 93 THR A N 1
ATOM 739 C CA . THR A 1 93 ? 5.562 5.449 12.289 1 96.81 93 THR A CA 1
ATOM 740 C C . THR A 1 93 ? 5.391 5.004 13.734 1 96.81 93 THR A C 1
ATOM 742 O O . THR A 1 93 ? 5.152 5.828 14.617 1 96.81 93 THR A O 1
ATOM 745 N N . ILE A 1 94 ? 5.473 3.682 13.93 1 97.31 94 ILE A N 1
ATOM 746 C CA . ILE A 1 94 ? 5.496 3.148 15.289 1 97.31 94 ILE A CA 1
ATOM 747 C C . ILE A 1 94 ? 6.879 3.348 15.898 1 97.31 94 ILE A C 1
ATOM 749 O O . ILE A 1 94 ? 7.879 2.861 15.359 1 97.31 94 ILE A O 1
ATOM 753 N N . GLU A 1 95 ? 6.941 4.043 16.969 1 95.88 95 GLU A N 1
ATOM 754 C CA . GLU A 1 95 ? 8.211 4.285 17.656 1 95.88 95 GLU A CA 1
ATOM 755 C C . GLU A 1 95 ? 8.656 3.064 18.453 1 95.88 95 GLU A C 1
ATOM 757 O O . GLU A 1 95 ? 7.863 2.15 18.688 1 95.88 95 GLU A O 1
ATOM 762 N N . THR A 1 96 ? 9.875 3.072 18.875 1 93.06 96 THR A N 1
ATOM 763 C CA . THR A 1 96 ? 10.43 1.97 19.656 1 93.06 96 THR A CA 1
ATOM 764 C C . THR A 1 96 ? 9.656 1.777 20.953 1 93.06 96 THR A C 1
ATOM 766 O O . THR A 1 96 ? 9.32 2.75 21.625 1 93.06 96 THR A O 1
ATOM 769 N N . ASN A 1 97 ? 9.258 0.543 21.328 1 92.25 97 ASN A N 1
ATOM 770 C CA . ASN A 1 97 ? 8.562 0.162 22.547 1 92.25 97 ASN A CA 1
ATOM 771 C C . ASN A 1 97 ? 7.141 0.718 22.578 1 92.25 97 ASN A C 1
ATOM 773 O O . ASN A 1 97 ? 6.621 1.051 23.641 1 92.25 97 ASN A O 1
ATOM 777 N N . GLU A 1 98 ? 6.707 0.998 21.5 1 95.81 98 GLU A N 1
ATOM 778 C CA . GLU A 1 98 ? 5.344 1.491 21.359 1 95.81 98 GLU A CA 1
ATOM 779 C C . GLU A 1 98 ? 4.449 0.45 20.688 1 95.81 98 GLU A C 1
ATOM 781 O O . GLU A 1 98 ? 4.855 -0.192 19.719 1 95.81 98 GLU A O 1
ATOM 786 N N . THR A 1 99 ? 3.256 0.206 21.297 1 97.19 99 THR A N 1
ATOM 787 C CA . THR A 1 99 ? 2.299 -0.657 20.625 1 97.19 99 THR A CA 1
ATOM 788 C C . THR A 1 99 ? 1.661 0.07 19.438 1 97.19 99 THR A C 1
ATOM 790 O O . THR A 1 99 ? 1.658 1.302 19.391 1 97.19 99 THR A O 1
ATOM 793 N N . PRO A 1 100 ? 1.13 -0.658 18.453 1 98.06 100 PRO A N 1
ATOM 794 C CA . PRO A 1 100 ? 0.41 -0.011 17.359 1 98.06 100 PRO A CA 1
ATOM 795 C C . PRO A 1 100 ? -0.728 0.885 17.844 1 98.06 100 PRO A C 1
ATOM 797 O O . PRO A 1 100 ? -0.933 1.976 17.312 1 98.06 100 PRO A O 1
ATOM 800 N N . GLN A 1 101 ? -1.41 0.452 18.875 1 98.5 101 GLN A N 1
ATOM 801 C CA . GLN A 1 101 ? -2.52 1.233 19.406 1 98.5 101 GLN A CA 1
ATOM 802 C C . GLN A 1 101 ? -2.031 2.553 20 1 98.5 101 GLN A C 1
ATOM 804 O O . GLN A 1 101 ? -2.637 3.602 19.781 1 98.5 101 GLN A O 1
ATOM 809 N N . ASP A 1 102 ? -0.973 2.48 20.75 1 98.31 102 ASP A N 1
ATOM 810 C CA . ASP A 1 102 ? -0.409 3.693 21.328 1 98.31 102 ASP A CA 1
ATOM 811 C C . ASP A 1 102 ? 0.081 4.648 20.25 1 98.31 102 ASP A C 1
ATOM 813 O O . ASP A 1 102 ? -0.126 5.859 20.344 1 98.31 102 ASP A O 1
ATOM 817 N N . ALA A 1 103 ? 0.744 4.129 19.234 1 98.44 103 ALA A N 1
ATOM 818 C CA . ALA A 1 103 ? 1.199 4.938 18.109 1 98.44 103 ALA A CA 1
ATOM 819 C C . ALA A 1 103 ? 0.025 5.625 17.422 1 98.44 103 ALA A C 1
ATOM 821 O O . ALA A 1 103 ? 0.099 6.809 17.078 1 98.44 103 ALA A O 1
ATOM 822 N N . ALA A 1 104 ? -1.062 4.848 17.25 1 98.75 104 ALA A N 1
ATOM 823 C CA . ALA A 1 104 ? -2.252 5.387 16.594 1 98.75 104 ALA A CA 1
ATOM 824 C C . ALA A 1 104 ? -2.811 6.578 17.359 1 98.75 104 ALA A C 1
ATOM 826 O O . ALA A 1 104 ? -3.078 7.633 16.781 1 98.75 104 ALA A O 1
ATOM 827 N N . LYS A 1 105 ? -2.932 6.426 18.641 1 98.5 105 LYS A N 1
ATOM 828 C CA . LYS A 1 105 ? -3.459 7.496 19.484 1 98.5 105 LYS A CA 1
ATOM 829 C C . LYS A 1 105 ? -2.539 8.711 19.469 1 98.5 105 LYS A C 1
ATOM 831 O O . LYS A 1 105 ? -3.004 9.852 19.359 1 98.5 105 LYS A O 1
ATOM 836 N N . ARG A 1 106 ? -1.273 8.461 19.578 1 98.06 106 ARG A N 1
ATOM 837 C CA . ARG A 1 106 ? -0.295 9.547 19.531 1 98.06 106 ARG A CA 1
ATOM 838 C C . ARG A 1 106 ? -0.373 10.305 18.219 1 98.06 106 ARG A C 1
ATOM 840 O O . ARG A 1 106 ? -0.456 11.539 18.219 1 98.06 106 ARG A O 1
ATOM 847 N N . GLU A 1 107 ? -0.405 9.625 17.094 1 98.38 107 GLU A N 1
ATOM 848 C CA . GLU A 1 107 ? -0.408 10.242 15.773 1 98.38 107 GLU A CA 1
ATOM 849 C C . GLU A 1 107 ? -1.693 11.031 15.539 1 98.38 107 GLU A C 1
ATOM 851 O O . GLU A 1 107 ? -1.668 12.094 14.914 1 98.38 107 GLU A O 1
ATOM 856 N N . VAL A 1 108 ? -2.828 10.5 15.992 1 98.56 108 VAL A N 1
ATOM 857 C CA . VAL A 1 108 ? -4.098 11.203 15.836 1 98.56 108 VAL A CA 1
ATOM 858 C C . VAL A 1 108 ? -4.055 12.531 16.578 1 98.56 108 VAL A C 1
ATOM 860 O O . VAL A 1 108 ? -4.508 13.555 16.062 1 98.56 108 VAL A O 1
ATOM 863 N N . TYR A 1 109 ? -3.484 12.516 17.734 1 97.88 109 TYR A N 1
ATOM 864 C CA . TYR A 1 109 ? -3.342 13.758 18.484 1 97.88 109 TYR A CA 1
ATOM 865 C C . TYR A 1 109 ? -2.387 14.711 17.781 1 97.88 109 TYR A C 1
ATOM 867 O O . TYR A 1 109 ? -2.701 15.891 17.594 1 97.88 109 TYR A O 1
ATOM 875 N N . GLU A 1 110 ? -1.247 14.273 17.344 1 97.81 110 GLU A N 1
ATOM 876 C CA . GLU A 1 110 ? -0.214 15.094 16.734 1 97.81 110 GLU A CA 1
ATOM 877 C C . GLU A 1 110 ? -0.692 15.672 15.398 1 97.81 110 GLU A C 1
ATOM 879 O O . GLU A 1 110 ? -0.385 16.812 15.062 1 97.81 110 GLU A O 1
ATOM 884 N N . GLU A 1 111 ? -1.491 14.867 14.633 1 97.88 111 GLU A N 1
ATOM 885 C CA . GLU A 1 111 ? -1.773 15.242 13.25 1 97.88 111 GLU A CA 1
ATOM 886 C C . GLU A 1 111 ? -3.174 15.836 13.117 1 97.88 111 GLU A C 1
ATOM 888 O O . GLU A 1 111 ? -3.494 16.453 12.102 1 97.88 111 GLU A O 1
ATOM 893 N N . ALA A 1 112 ? -4.082 15.68 14.078 1 97.75 112 ALA A N 1
ATOM 894 C CA . ALA A 1 112 ? -5.465 16.125 13.93 1 97.75 112 ALA A CA 1
ATOM 895 C C . ALA A 1 112 ? -5.957 16.828 15.195 1 97.75 112 ALA A C 1
ATOM 897 O O . ALA A 1 112 ? -7.078 17.328 15.234 1 97.75 112 ALA A O 1
ATOM 898 N N . GLY A 1 113 ? -5.145 16.828 16.297 1 96.94 113 GLY A N 1
ATOM 899 C CA . GLY A 1 113 ? -5.52 17.469 17.547 1 96.94 113 GLY A CA 1
ATOM 900 C C . GLY A 1 113 ? -6.652 16.75 18.266 1 96.94 113 GLY A C 1
ATOM 901 O O . GLY A 1 113 ? -7.328 17.344 19.109 1 96.94 113 GLY A O 1
ATOM 902 N N . LEU A 1 114 ? -6.953 15.508 17.906 1 97.69 114 LEU A N 1
ATOM 903 C CA . LEU A 1 114 ? -8.055 14.75 18.484 1 97.69 114 LEU A CA 1
ATOM 904 C C . LEU A 1 114 ? -7.531 13.711 19.469 1 97.69 114 LEU A C 1
ATOM 906 O O . LEU A 1 114 ? -6.469 13.117 19.266 1 97.69 114 LEU A O 1
ATOM 910 N N . LYS A 1 115 ? -8.266 13.492 20.5 1 96.81 115 LYS A N 1
ATOM 911 C CA . LYS A 1 115 ? -8.023 12.391 21.422 1 96.81 115 LYS A CA 1
ATOM 912 C C . LYS A 1 115 ? -9.023 11.258 21.203 1 96.81 115 LYS A C 1
ATOM 914 O O . LYS A 1 115 ? -10.234 11.484 21.203 1 96.81 115 LYS A O 1
ATOM 919 N N . ILE A 1 116 ? -8.5 10.078 20.984 1 96.19 116 ILE A N 1
ATOM 920 C CA . ILE A 1 116 ? -9.375 8.938 20.734 1 96.19 116 ILE A CA 1
ATOM 921 C C . ILE A 1 116 ? -9.055 7.824 21.734 1 96.19 116 ILE A C 1
ATOM 923 O O . ILE A 1 116 ? -7.918 7.691 22.188 1 96.19 116 ILE A O 1
ATOM 927 N N . ASP A 1 117 ? -10.117 7.027 22.078 1 90.25 117 ASP A N 1
ATOM 928 C CA . ASP A 1 117 ? -9.922 5.965 23.062 1 90.25 117 ASP A CA 1
ATOM 929 C C . ASP A 1 117 ? -10.203 4.594 22.438 1 90.25 117 ASP A C 1
ATOM 931 O O . ASP A 1 117 ? -9.625 3.59 22.875 1 90.25 117 ASP A O 1
ATOM 935 N N . CYS A 1 118 ? -11.07 4.527 21.516 1 95.19 118 CYS A N 1
ATOM 936 C CA . CYS A 1 118 ? -11.477 3.254 20.922 1 95.19 118 CYS A CA 1
ATOM 937 C C . CYS A 1 118 ? -10.914 3.102 19.516 1 95.19 118 CYS A C 1
ATOM 939 O O . CYS A 1 118 ? -11.07 3.996 18.688 1 95.19 118 CYS A O 1
ATOM 941 N N . LEU A 1 119 ? -10.234 2.035 19.281 1 98.25 119 LEU A N 1
ATOM 942 C CA . LEU A 1 119 ? -9.688 1.687 17.969 1 98.25 119 LEU A CA 1
ATOM 943 C C . LEU A 1 119 ? -10.156 0.301 17.547 1 98.25 119 LEU A C 1
ATOM 945 O O . LEU A 1 119 ? -10.094 -0.651 18.328 1 98.25 119 LEU A O 1
ATOM 949 N N . GLN A 1 120 ? -10.688 0.243 16.391 1 98.5 120 GLN A N 1
ATOM 950 C CA . GLN A 1 120 ? -10.992 -1.038 15.766 1 98.5 120 GLN A CA 1
ATOM 951 C C . GLN A 1 120 ? -9.961 -1.391 14.703 1 98.5 120 GLN A C 1
ATOM 953 O O . GLN A 1 120 ? -9.734 -0.621 13.766 1 98.5 120 GLN A O 1
ATOM 958 N N . THR A 1 121 ? -9.281 -2.537 14.836 1 98.69 121 THR A N 1
ATOM 959 C CA . THR A 1 121 ? -8.375 -3.004 13.797 1 98.69 121 THR A CA 1
ATOM 960 C C . THR A 1 121 ? -9.148 -3.467 12.57 1 98.69 121 THR A C 1
ATOM 962 O O . THR A 1 121 ? -10.039 -4.312 12.672 1 98.69 121 THR A O 1
ATOM 965 N N . ILE A 1 122 ? -8.805 -2.955 11.438 1 98.44 122 ILE A N 1
ATOM 966 C CA . ILE A 1 122 ? -9.578 -3.369 10.273 1 98.44 122 ILE A CA 1
ATOM 967 C C . ILE A 1 122 ? -8.656 -4.043 9.258 1 98.44 122 ILE A C 1
ATOM 969 O O . ILE A 1 122 ? -9.133 -4.668 8.305 1 98.44 122 ILE A O 1
ATOM 973 N N . ALA A 1 123 ? -7.309 -3.904 9.414 1 98.69 123 ALA A N 1
ATOM 974 C CA . ALA A 1 123 ? -6.359 -4.574 8.531 1 98.69 123 ALA A CA 1
ATOM 975 C C . ALA A 1 123 ? -4.949 -4.547 9.117 1 98.69 123 ALA A C 1
ATOM 977 O O . ALA A 1 123 ? -4.625 -3.676 9.93 1 98.69 123 ALA A O 1
ATOM 978 N N . GLN A 1 124 ? -4.199 -5.434 8.852 1 98.44 124 GLN A N 1
ATOM 979 C CA . GLN A 1 124 ? -2.75 -5.531 9.008 1 98.44 124 GLN A CA 1
ATOM 980 C C . GLN A 1 124 ? -2.088 -5.973 7.703 1 98.44 124 GLN A C 1
ATOM 982 O O . GLN A 1 124 ? -2.303 -7.094 7.242 1 98.44 124 GLN A O 1
ATOM 987 N N . ILE A 1 125 ? -1.307 -5.07 7.129 1 98.62 125 ILE A N 1
ATOM 988 C CA . ILE A 1 125 ? -0.92 -5.332 5.746 1 98.62 125 ILE A CA 1
ATOM 989 C C . ILE A 1 125 ? 0.553 -4.984 5.547 1 98.62 125 ILE A C 1
ATOM 991 O O . ILE A 1 125 ? 1.107 -4.164 6.281 1 98.62 125 ILE A O 1
ATOM 995 N N . TYR A 1 126 ? 1.111 -5.641 4.59 1 98.38 126 TYR A N 1
ATOM 996 C CA . TYR A 1 126 ? 2.396 -5.23 4.039 1 98.38 126 TYR A CA 1
ATOM 997 C C . TYR A 1 126 ? 2.207 -4.359 2.803 1 98.38 126 TYR A C 1
ATOM 999 O O . TYR A 1 126 ? 1.452 -4.715 1.894 1 98.38 126 TYR A O 1
ATOM 1007 N N . LYS A 1 127 ? 2.844 -3.229 2.734 1 96.69 127 LYS A N 1
ATOM 1008 C CA . LYS A 1 127 ? 2.637 -2.236 1.684 1 96.69 127 LYS A CA 1
ATOM 1009 C C . LYS A 1 127 ? 3.227 -2.707 0.358 1 96.69 127 LYS A C 1
ATOM 1011 O O . LYS A 1 127 ? 2.619 -2.521 -0.699 1 96.69 127 LYS A O 1
ATOM 1016 N N . SER A 1 128 ? 4.402 -3.258 0.405 1 97.5 128 SER A N 1
ATOM 1017 C CA . SER A 1 128 ? 5.113 -3.812 -0.741 1 97.5 128 SER A CA 1
ATOM 1018 C C . SER A 1 128 ? 5.922 -5.047 -0.347 1 97.5 128 SER A C 1
ATOM 1020 O O . SER A 1 128 ? 7.152 -5 -0.304 1 97.5 128 SER A O 1
ATOM 1022 N N . PRO A 1 129 ? 5.234 -6.133 -0.201 1 97.62 129 PRO A N 1
ATOM 1023 C CA . PRO A 1 129 ? 5.852 -7.297 0.439 1 97.62 129 PRO A CA 1
ATOM 1024 C C . PRO A 1 129 ? 6.984 -7.898 -0.393 1 97.62 129 PRO A C 1
ATOM 1026 O O . PRO A 1 129 ? 7.738 -8.742 0.102 1 97.62 129 PRO A O 1
ATOM 1029 N N . GLY A 1 130 ? 7.164 -7.512 -1.591 1 96.81 130 GLY A N 1
ATOM 1030 C CA . GLY A 1 130 ? 8.25 -8.016 -2.424 1 96.81 130 GLY A CA 1
ATOM 1031 C C . GLY A 1 130 ? 9.562 -7.289 -2.199 1 96.81 130 GLY A C 1
ATOM 1032 O O . GLY A 1 130 ? 10.625 -7.793 -2.564 1 96.81 130 GLY A O 1
ATOM 1033 N N . ILE A 1 131 ? 9.438 -6.062 -1.59 1 98.12 131 ILE A N 1
ATOM 1034 C CA . ILE A 1 131 ? 10.68 -5.309 -1.519 1 98.12 131 ILE A CA 1
ATOM 1035 C C . ILE A 1 131 ? 10.766 -4.574 -0.183 1 98.12 131 ILE A C 1
ATOM 1037 O O . ILE A 1 131 ? 11.789 -3.961 0.131 1 98.12 131 ILE A O 1
ATOM 1041 N N . LEU A 1 132 ? 9.719 -4.57 0.589 1 97.88 132 LEU A N 1
ATOM 1042 C CA . LEU A 1 132 ? 9.625 -3.805 1.829 1 97.88 132 LEU A CA 1
ATOM 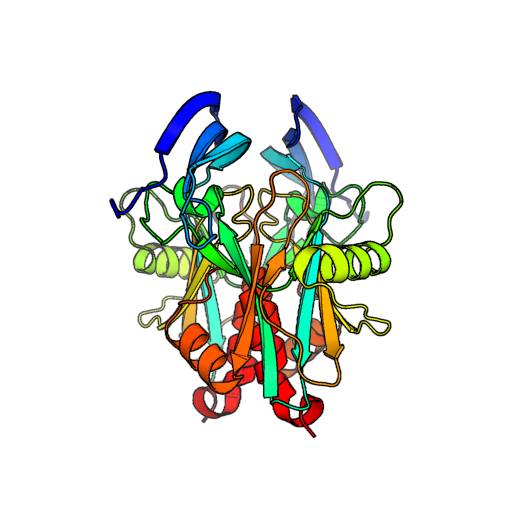1043 C C . LEU A 1 132 ? 9.148 -4.688 2.977 1 97.88 132 LEU A C 1
ATOM 1045 O O . LEU A 1 132 ? 8.203 -5.465 2.818 1 97.88 132 LEU A O 1
ATOM 1049 N N . THR A 1 133 ? 9.789 -4.508 4.145 1 97.44 133 THR A N 1
ATOM 1050 C CA . THR A 1 133 ? 9.414 -5.316 5.297 1 97.44 133 THR A CA 1
ATOM 1051 C C . THR A 1 133 ? 8.312 -4.629 6.105 1 97.44 133 THR A C 1
ATOM 1053 O O . THR A 1 133 ? 7.695 -5.246 6.973 1 97.44 133 THR A O 1
ATOM 1056 N N . GLU A 1 134 ? 8.023 -3.418 5.82 1 95.88 134 GLU A N 1
ATOM 1057 C CA . GLU A 1 134 ? 7.117 -2.586 6.605 1 95.88 134 GLU A CA 1
ATOM 1058 C C . GLU A 1 134 ? 5.715 -3.188 6.645 1 95.88 134 GLU A C 1
ATOM 1060 O O . GLU A 1 134 ? 5.105 -3.428 5.602 1 95.88 134 GLU A O 1
ATOM 1065 N N . LYS A 1 135 ? 5.258 -3.4 7.848 1 97.44 135 LYS A N 1
ATOM 1066 C CA . LYS A 1 135 ? 3.865 -3.758 8.109 1 97.44 135 LYS A CA 1
ATOM 1067 C C . LYS A 1 135 ? 3.086 -2.561 8.656 1 97.44 135 LYS A C 1
ATOM 1069 O O . LYS A 1 135 ? 3.6 -1.798 9.477 1 97.44 135 LYS A O 1
ATOM 1074 N N . ALA A 1 136 ? 1.908 -2.328 8.164 1 98.5 136 ALA A N 1
ATOM 1075 C CA . ALA A 1 136 ? 1.037 -1.246 8.609 1 98.5 136 ALA A CA 1
ATOM 1076 C C . ALA A 1 136 ? -0.191 -1.793 9.336 1 98.5 136 ALA A C 1
ATOM 1078 O O . ALA A 1 136 ? -0.822 -2.744 8.867 1 98.5 136 ALA A O 1
ATOM 1079 N N . TYR A 1 137 ? -0.458 -1.223 10.438 1 98.69 137 TYR A N 1
ATOM 1080 C CA . TYR A 1 137 ? -1.685 -1.494 11.18 1 98.69 137 TYR A CA 1
ATOM 1081 C C . TYR A 1 137 ? -2.742 -0.437 10.891 1 98.69 137 TYR A C 1
ATOM 1083 O O . TYR A 1 137 ? -2.535 0.749 11.156 1 98.69 137 TYR A O 1
ATOM 1091 N N . ILE A 1 138 ? -3.854 -0.846 10.375 1 98.94 138 ILE A N 1
ATOM 1092 C CA . ILE A 1 138 ? -4.914 0.079 9.984 1 98.94 138 ILE A CA 1
ATOM 1093 C C . ILE A 1 138 ? -6.055 0.007 10.992 1 98.94 138 ILE A C 1
ATOM 1095 O O . ILE A 1 138 ? -6.586 -1.073 11.266 1 98.94 138 ILE A O 1
ATOM 1099 N N . PHE A 1 139 ? -6.422 1.124 11.492 1 98.94 139 PHE A N 1
ATOM 1100 C CA . PHE A 1 139 ? -7.469 1.219 12.508 1 98.94 139 PHE A CA 1
ATOM 1101 C C . PHE A 1 139 ? -8.625 2.08 12.008 1 98.94 139 PHE A C 1
ATOM 1103 O O . PHE A 1 139 ? -8.445 2.9 11.102 1 98.94 139 PHE A O 1
ATOM 1110 N N . TYR A 1 140 ? -9.766 1.832 12.57 1 98.81 140 TYR A N 1
ATOM 1111 C CA . TYR A 1 140 ? -10.953 2.668 12.43 1 98.81 140 TYR A CA 1
ATOM 1112 C C . TYR A 1 140 ? -11.398 3.215 13.781 1 98.81 140 TYR A C 1
ATOM 1114 O O . TYR A 1 140 ? -11.344 2.508 14.789 1 98.81 140 TYR A O 1
ATOM 1122 N N . THR A 1 141 ? -11.75 4.426 13.766 1 98.62 141 THR A N 1
ATOM 1123 C CA . THR A 1 141 ? -12.359 4.988 14.969 1 98.62 141 THR A CA 1
ATOM 1124 C C . THR A 1 141 ? -13.445 5.996 14.602 1 98.62 141 THR A C 1
ATOM 1126 O O . THR A 1 141 ? -13.398 6.609 13.531 1 98.62 141 THR A O 1
ATOM 1129 N N . ARG A 1 142 ? -14.391 6.121 15.469 1 97.19 142 ARG A N 1
ATOM 1130 C CA . ARG A 1 142 ? -15.445 7.117 15.383 1 97.19 142 ARG A CA 1
ATOM 1131 C C . ARG A 1 142 ? -15.258 8.219 16.422 1 97.19 142 ARG A C 1
ATOM 1133 O O . ARG A 1 142 ? -14.883 7.938 17.562 1 97.19 142 ARG A O 1
ATOM 1140 N N . VAL A 1 143 ? -15.43 9.422 15.977 1 96.62 143 VAL A N 1
ATOM 1141 C CA . VAL A 1 143 ? -15.359 10.523 16.938 1 96.62 143 VAL A CA 1
ATOM 1142 C C . VAL A 1 143 ? -16.672 11.305 16.922 1 96.62 143 VAL A C 1
ATOM 1144 O O . VAL A 1 143 ? -17.375 11.352 15.906 1 96.62 143 VAL A O 1
ATOM 1147 N N . ALA A 1 144 ? -16.984 11.883 18.047 1 92.25 144 ALA A N 1
ATOM 1148 C CA . ALA A 1 144 ? -18.188 12.68 18.203 1 92.25 144 ALA A CA 1
ATOM 1149 C C . ALA A 1 144 ? -17.906 14.164 17.953 1 92.25 144 ALA A C 1
ATOM 1151 O O . ALA A 1 144 ? -16.75 14.586 18 1 92.25 144 ALA A O 1
ATOM 1152 N N . GLY A 1 145 ? -18.922 14.844 17.703 1 93.81 145 GLY A N 1
ATOM 1153 C CA . GLY A 1 145 ? -18.812 16.281 17.516 1 93.81 145 GLY A CA 1
ATOM 1154 C C . GLY A 1 145 ? -18.406 16.672 16.094 1 93.81 145 GLY A C 1
ATOM 1155 O O . GLY A 1 145 ? -18.719 15.953 15.141 1 93.81 145 GLY A O 1
ATOM 1156 N N . SER A 1 146 ? -17.859 17.938 15.992 1 94.12 146 SER A N 1
ATOM 1157 C CA . SER A 1 146 ? -17.438 18.5 14.711 1 94.12 146 SER A CA 1
ATOM 1158 C C . SER A 1 146 ? -15.977 18.922 14.758 1 94.12 146 SER A C 1
ATOM 1160 O O . SER A 1 146 ? -15.68 20.094 15.023 1 94.12 146 SER A O 1
ATOM 1162 N N . PRO A 1 147 ? -15.148 17.906 14.531 1 95.5 147 PRO A N 1
ATOM 1163 C CA . PRO A 1 147 ? -13.734 18.281 14.508 1 95.5 147 PRO A CA 1
ATOM 1164 C C . PRO A 1 147 ? -13.453 19.469 13.594 1 95.5 147 PRO A C 1
ATOM 1166 O O . PRO A 1 147 ? -14.25 19.766 12.703 1 95.5 147 PRO A O 1
ATOM 1169 N N . GLN A 1 148 ? -12.336 20.109 13.828 1 94 148 GLN A N 1
ATOM 1170 C CA . GLN A 1 148 ? -11.992 21.312 13.086 1 94 148 GLN A CA 1
ATOM 1171 C C . GLN A 1 148 ? -10.742 21.094 12.227 1 94 148 GLN A C 1
ATOM 1173 O O . GLN A 1 148 ? -9.836 20.359 12.625 1 94 148 GLN A O 1
ATOM 1178 N N . SER A 1 149 ? -10.844 21.75 11.102 1 95.19 149 SER A N 1
ATOM 1179 C CA . SER A 1 149 ? -9.648 21.781 10.266 1 95.19 149 SER A CA 1
ATOM 1180 C C . SER A 1 149 ? -8.539 22.594 10.93 1 95.19 149 SER A C 1
ATOM 1182 O O . SER A 1 149 ? -8.805 23.438 11.789 1 95.19 149 SER A O 1
ATOM 1184 N N . GLY A 1 150 ? -7.266 22.297 10.539 1 95.25 150 GLY A N 1
ATOM 1185 C CA . GLY A 1 150 ? -6.141 23.031 11.102 1 95.25 150 GLY A CA 1
ATOM 1186 C C . GLY A 1 150 ? -4.797 22.547 10.57 1 95.25 150 GLY A C 1
ATOM 1187 O O . GLY A 1 150 ? -4.734 21.594 9.805 1 95.25 150 GLY A O 1
ATOM 1188 N N . LEU A 1 151 ? -3.816 23.359 10.875 1 95.44 151 LEU A N 1
ATOM 1189 C CA . LEU A 1 151 ? -2.432 23.016 10.578 1 95.44 151 LEU A CA 1
ATOM 1190 C C . LEU A 1 151 ? -1.786 22.297 11.758 1 95.44 151 LEU A C 1
ATOM 1192 O O . LEU A 1 151 ? -1.79 22.797 12.875 1 95.44 151 LEU A O 1
ATOM 1196 N N . TYR A 1 152 ? -1.354 21.109 11.5 1 95.56 152 TYR A N 1
ATOM 1197 C CA . TYR A 1 152 ? -0.792 20.25 12.547 1 95.56 152 TYR A CA 1
ATOM 1198 C C . TYR A 1 152 ? 0.563 19.703 12.125 1 95.56 152 TYR A C 1
ATOM 1200 O O . TYR A 1 152 ? 1.137 20.125 11.125 1 95.56 152 TYR A O 1
ATOM 1208 N N . GLY A 1 153 ? 1.076 18.719 12.969 1 92.62 153 GLY A N 1
ATOM 1209 C CA . GLY A 1 153 ? 2.369 18.109 12.727 1 92.62 153 GLY A CA 1
ATOM 1210 C C . GLY A 1 153 ? 3.408 18.453 13.773 1 92.62 153 GLY A C 1
ATOM 1211 O O . GLY A 1 153 ? 3.227 19.406 14.539 1 92.62 153 GLY A O 1
ATOM 1212 N N . ILE A 1 154 ? 4.422 17.625 13.734 1 89.06 154 ILE A N 1
ATOM 1213 C CA . ILE A 1 154 ? 5.527 17.859 14.656 1 89.06 154 ILE A CA 1
ATOM 1214 C C . ILE A 1 154 ? 6.828 18.016 13.875 1 89.06 154 ILE A C 1
ATOM 1216 O O . ILE A 1 154 ? 7.027 17.375 12.844 1 89.06 154 ILE A O 1
ATOM 1220 N N . ASP A 1 155 ? 7.723 18.891 14.367 1 87.06 155 ASP A N 1
ATOM 1221 C CA . ASP A 1 155 ? 9.047 19.094 13.781 1 87.06 155 ASP A CA 1
ATOM 1222 C C . ASP A 1 155 ? 8.938 19.562 12.328 1 87.06 155 ASP A C 1
ATOM 1224 O O . ASP A 1 155 ? 8.344 20.609 12.062 1 87.06 155 ASP A O 1
ATOM 1228 N N . THR A 1 156 ? 9.406 18.766 11.492 1 83.44 156 THR A N 1
ATOM 1229 C CA . THR A 1 156 ? 9.438 19.203 10.102 1 83.44 156 THR A CA 1
ATOM 1230 C C . THR A 1 156 ? 8.156 18.797 9.375 1 83.44 156 THR A C 1
ATOM 1232 O O . THR A 1 156 ? 7.973 19.125 8.203 1 83.44 156 THR A O 1
ATOM 1235 N N . GLU A 1 157 ? 7.309 18.156 10.062 1 91.69 157 GLU A N 1
ATOM 1236 C CA . GLU A 1 157 ? 6.051 17.719 9.461 1 91.69 157 GLU A CA 1
ATOM 1237 C C . GLU A 1 157 ? 5.035 18.859 9.422 1 91.69 157 GLU A C 1
ATOM 1239 O O . GLU A 1 157 ? 4.867 19.578 10.398 1 91.69 157 GLU A O 1
ATOM 1244 N N . GLU A 1 158 ? 4.461 19.094 8.297 1 95.94 158 GLU A N 1
ATOM 1245 C CA . GLU A 1 158 ? 3.336 20.016 8.125 1 95.94 158 GLU A CA 1
ATOM 1246 C C . GLU A 1 158 ? 2.145 19.312 7.48 1 95.94 158 GLU A C 1
ATOM 1248 O O . GLU A 1 158 ? 2.236 18.828 6.348 1 95.94 158 GLU A O 1
ATOM 1253 N N . ILE A 1 159 ? 1.053 19.219 8.211 1 97.62 159 ILE A N 1
ATOM 1254 C CA . ILE A 1 159 ? -0.15 18.516 7.781 1 97.62 159 ILE A CA 1
ATOM 1255 C C . ILE A 1 159 ? -1.365 19.438 7.941 1 97.62 159 ILE A C 1
ATOM 1257 O O . ILE A 1 159 ? -1.591 20 9.016 1 97.62 159 ILE A O 1
ATOM 1261 N N . VAL A 1 160 ? -2.066 19.641 6.902 1 97.62 160 VAL A N 1
ATOM 1262 C CA . VAL A 1 160 ? -3.346 20.328 6.988 1 97.62 160 VAL A CA 1
ATOM 1263 C C . VAL A 1 160 ? -4.473 19.312 7.176 1 97.62 160 VAL A C 1
ATOM 1265 O O . VAL A 1 160 ? -4.824 18.594 6.242 1 97.62 160 VAL A O 1
ATOM 1268 N N . THR A 1 161 ? -4.988 19.297 8.352 1 98 161 THR A N 1
ATOM 1269 C CA . THR A 1 161 ? -6.137 18.438 8.625 1 98 161 THR A CA 1
ATOM 1270 C C . THR A 1 161 ? -7.414 19.047 8.062 1 98 161 THR A C 1
ATOM 1272 O O . THR A 1 161 ? -7.664 20.25 8.234 1 98 161 THR A O 1
ATOM 1275 N N . GLN A 1 162 ? -8.219 18.234 7.395 1 97.44 162 GLN A N 1
ATOM 1276 C CA . GLN A 1 162 ? -9.484 18.672 6.812 1 97.44 162 GLN A CA 1
ATOM 1277 C C . GLN A 1 162 ? -10.609 17.688 7.156 1 97.44 162 GLN A C 1
ATOM 1279 O O . GLN A 1 162 ? -10.383 16.484 7.285 1 97.44 162 GLN A O 1
ATOM 1284 N N . ILE A 1 163 ? -11.742 18.281 7.258 1 98.44 163 ILE A N 1
ATOM 1285 C CA . ILE A 1 163 ? -12.969 17.516 7.457 1 98.44 163 ILE A CA 1
ATOM 1286 C C . ILE A 1 163 ? -13.742 17.438 6.145 1 98.44 163 ILE A C 1
ATOM 1288 O O . ILE A 1 163 ? -14.258 18.438 5.652 1 98.44 163 ILE A O 1
ATOM 1292 N N . GLU A 1 164 ? -13.789 16.25 5.574 1 98.56 164 GLU A N 1
ATOM 1293 C CA . GLU A 1 164 ? -14.375 16.078 4.25 1 98.56 164 GLU A CA 1
ATOM 1294 C C . GLU A 1 164 ? -15.641 15.227 4.312 1 98.56 164 GLU A C 1
ATOM 1296 O O . GLU A 1 164 ? -15.633 14.133 4.887 1 98.56 164 GLU A O 1
ATOM 1301 N N . LYS A 1 165 ? -16.703 15.711 3.711 1 98.69 165 LYS A N 1
ATOM 1302 C CA . LYS A 1 165 ? -17.953 14.961 3.684 1 98.69 165 LYS A CA 1
ATOM 1303 C C . LYS A 1 165 ? -17.766 13.594 3.029 1 98.69 165 LYS A C 1
ATOM 1305 O O . LYS A 1 165 ? -17.031 13.469 2.041 1 98.69 165 LYS A O 1
ATOM 1310 N N . ARG A 1 166 ? -18.453 12.609 3.584 1 98.56 166 ARG A N 1
ATOM 1311 C CA . ARG A 1 166 ? -18.344 11.234 3.092 1 98.56 166 ARG A CA 1
ATOM 1312 C C . ARG A 1 166 ? -18.609 11.172 1.591 1 98.56 166 ARG A C 1
ATOM 1314 O O . ARG A 1 166 ? -17.844 10.555 0.849 1 98.56 166 ARG A O 1
ATOM 1321 N N . GLU A 1 167 ? -19.625 11.852 1.136 1 98.5 167 GLU A N 1
ATOM 1322 C CA . GLU A 1 167 ? -19.984 11.836 -0.281 1 98.5 167 GLU A CA 1
ATOM 1323 C C . GLU A 1 167 ? -18.844 12.398 -1.137 1 98.5 167 GLU A C 1
ATOM 1325 O O . GLU A 1 167 ?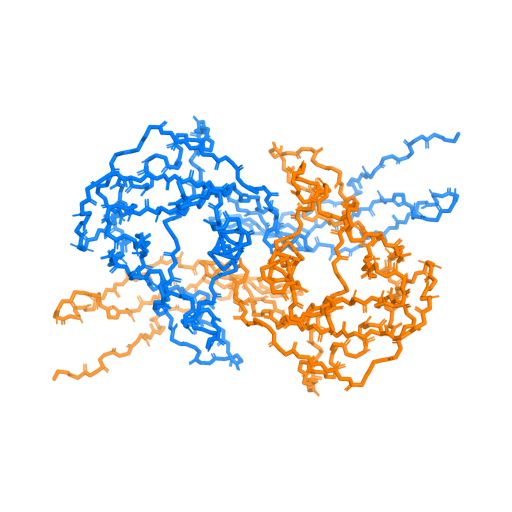 -18.547 11.867 -2.207 1 98.5 167 GLU A O 1
ATOM 1330 N N . LYS A 1 168 ? -18.281 13.461 -0.689 1 98.75 168 LYS A N 1
ATOM 1331 C CA . LYS A 1 168 ? -17.172 14.07 -1.413 1 98.75 168 LYS A CA 1
ATOM 1332 C C . LYS A 1 168 ? -15.969 13.133 -1.459 1 98.75 168 LYS A C 1
ATOM 1334 O O . LYS A 1 168 ? -15.305 13.023 -2.488 1 98.75 168 LYS A O 1
ATOM 1339 N N . VAL A 1 169 ? -15.703 12.453 -0.362 1 98.88 169 VAL A N 1
ATOM 1340 C CA . VAL A 1 169 ? -14.594 11.508 -0.314 1 98.88 169 VAL A CA 1
ATOM 1341 C C . VAL A 1 169 ? -14.836 10.375 -1.304 1 98.88 169 VAL A C 1
ATOM 1343 O O . VAL A 1 169 ? -13.922 9.953 -2.016 1 98.88 169 VAL A O 1
ATOM 1346 N N . TYR A 1 170 ? -16.062 9.859 -1.348 1 98.75 170 TYR A N 1
ATOM 1347 C CA . TYR A 1 170 ? -16.391 8.812 -2.316 1 98.75 170 TYR A CA 1
ATOM 1348 C C . TYR A 1 170 ? -16.156 9.305 -3.74 1 98.75 170 TYR A C 1
ATOM 1350 O O . TYR A 1 170 ? -15.648 8.555 -4.582 1 98.75 170 TYR A O 1
ATOM 1358 N N . GLU A 1 171 ? -16.516 10.57 -4.008 1 98.81 171 GLU A N 1
ATOM 1359 C CA . GLU A 1 171 ? -16.25 11.156 -5.32 1 98.81 171 GLU A CA 1
ATOM 1360 C C . GLU A 1 171 ? -14.758 11.188 -5.625 1 98.81 171 GLU A C 1
ATOM 1362 O O . GLU A 1 171 ? -14.344 10.883 -6.742 1 98.81 171 GLU A O 1
ATOM 1367 N N . LEU A 1 172 ? -13.984 11.617 -4.668 1 98.81 172 LEU A N 1
ATOM 1368 C CA . LEU A 1 172 ? -12.539 11.672 -4.828 1 98.81 172 LEU A CA 1
ATOM 1369 C C . LEU A 1 172 ? -11.961 10.281 -5.086 1 98.81 172 LEU A C 1
ATOM 1371 O O . LEU A 1 172 ? -11.07 10.117 -5.918 1 98.81 172 LEU A O 1
ATOM 1375 N N . MET A 1 173 ? -12.492 9.242 -4.32 1 98.81 173 MET A N 1
ATOM 1376 C CA . MET A 1 173 ? -12.07 7.863 -4.539 1 98.81 173 MET A CA 1
ATOM 1377 C C . MET A 1 173 ? -12.367 7.426 -5.969 1 98.81 173 MET A C 1
ATOM 1379 O O . MET A 1 173 ? -11.492 6.887 -6.652 1 98.81 173 MET A O 1
ATOM 1383 N N . ASP A 1 174 ? -13.555 7.695 -6.418 1 98.25 174 ASP A N 1
ATOM 1384 C CA . ASP A 1 174 ? -14.008 7.242 -7.73 1 98.25 174 ASP A CA 1
ATOM 1385 C C . ASP A 1 174 ? -13.273 7.984 -8.852 1 98.25 174 ASP A C 1
ATOM 1387 O O . ASP A 1 174 ? -13.086 7.445 -9.938 1 98.25 174 ASP A O 1
ATOM 1391 N N . ALA A 1 175 ? -12.797 9.172 -8.57 1 98.12 175 ALA A N 1
ATOM 1392 C CA . ALA A 1 175 ? -12.039 9.977 -9.531 1 98.12 175 ALA A CA 1
ATOM 1393 C C . ALA A 1 175 ? -10.547 9.664 -9.445 1 98.12 175 ALA A C 1
ATOM 1395 O O . ALA A 1 175 ? -9.734 10.305 -10.125 1 98.12 175 ALA A O 1
ATOM 1396 N N . MET A 1 176 ? -10.156 8.734 -8.602 1 97.69 176 MET A N 1
ATOM 1397 C CA . MET A 1 176 ? -8.781 8.273 -8.406 1 97.69 176 MET A CA 1
ATOM 1398 C C . MET A 1 176 ? -7.906 9.406 -7.871 1 97.69 176 MET A C 1
ATOM 1400 O O . MET A 1 176 ? -6.734 9.516 -8.242 1 97.69 176 MET A O 1
ATOM 1404 N N . ASN A 1 177 ? -8.555 10.234 -6.965 1 98.06 177 ASN A N 1
ATOM 1405 C CA . ASN A 1 177 ? -7.844 11.359 -6.375 1 98.06 177 ASN A CA 1
ATOM 1406 C C . ASN A 1 177 ? -7.375 11.047 -4.957 1 98.06 177 ASN A C 1
ATOM 1408 O O . ASN A 1 177 ? -6.824 11.914 -4.273 1 98.06 177 ASN A O 1
ATOM 1412 N N . ILE A 1 178 ? -7.621 9.891 -4.445 1 98.75 178 ILE A N 1
ATOM 1413 C CA . ILE A 1 178 ? -6.961 9.344 -3.268 1 98.75 178 ILE A CA 1
ATOM 1414 C C . ILE A 1 178 ? -5.867 8.367 -3.695 1 98.75 178 ILE A C 1
ATOM 1416 O O . ILE A 1 178 ? -6.156 7.246 -4.117 1 98.75 178 ILE A O 1
ATOM 1420 N N . ILE A 1 179 ? -4.625 8.758 -3.496 1 98.69 179 ILE A N 1
ATOM 1421 C CA . ILE A 1 179 ? -3.588 8.008 -4.195 1 98.69 179 ILE A CA 1
ATOM 1422 C C . ILE A 1 179 ? -2.668 7.332 -3.186 1 98.69 179 ILE A C 1
ATOM 1424 O O . ILE A 1 179 ? -1.689 6.68 -3.562 1 98.69 179 ILE A O 1
ATOM 1428 N N . ASP A 1 180 ? -2.912 7.484 -1.91 1 98.62 180 ASP A N 1
ATOM 1429 C CA . ASP A 1 180 ? -2.24 6.695 -0.882 1 98.62 180 ASP A CA 1
ATOM 1430 C C . ASP A 1 180 ? -2.904 5.332 -0.714 1 98.62 180 ASP A C 1
ATOM 1432 O O . ASP A 1 180 ? -4.094 5.25 -0.402 1 98.62 180 ASP A O 1
ATOM 1436 N N . SER A 1 181 ? -2.176 4.328 -0.847 1 98.62 181 SER A N 1
ATOM 1437 C CA . SER A 1 181 ? -2.707 2.969 -0.887 1 98.62 181 SER A CA 1
ATOM 1438 C C . SER A 1 181 ? -3.449 2.627 0.401 1 98.62 181 SER A C 1
ATOM 1440 O O . SER A 1 181 ? -4.582 2.148 0.363 1 98.62 181 SER A O 1
ATOM 1442 N N . ALA A 1 182 ? -2.824 2.869 1.527 1 98.62 182 ALA A N 1
ATOM 1443 C CA . ALA A 1 182 ? -3.408 2.488 2.811 1 98.62 182 ALA A CA 1
ATOM 1444 C C . ALA A 1 182 ? -4.688 3.273 3.088 1 98.62 182 ALA A C 1
ATOM 1446 O O . ALA A 1 182 ? -5.656 2.727 3.615 1 98.62 182 ALA A O 1
ATOM 1447 N N . SER A 1 183 ? -4.695 4.543 2.766 1 98.94 183 SER A N 1
ATOM 1448 C CA . SER A 1 183 ? -5.895 5.355 2.941 1 98.94 183 SER A CA 1
ATOM 1449 C C . SER A 1 183 ? -7.039 4.848 2.072 1 98.94 183 SER A C 1
ATOM 1451 O O . SER A 1 183 ? -8.172 4.727 2.539 1 98.94 183 SER A O 1
ATOM 1453 N N . LEU A 1 184 ? -6.688 4.559 0.818 1 98.94 184 LEU A N 1
ATOM 1454 C CA . LEU A 1 184 ? -7.727 4.086 -0.09 1 98.94 184 LEU A CA 1
ATOM 1455 C C . LEU A 1 184 ? -8.273 2.736 0.36 1 98.94 184 LEU A C 1
ATOM 1457 O O . LEU A 1 184 ? -9.469 2.467 0.228 1 98.94 184 LEU A O 1
ATOM 1461 N N . LEU A 1 185 ? -7.402 1.898 0.882 1 98.88 185 LEU A N 1
ATOM 1462 C CA . LEU A 1 185 ? -7.824 0.624 1.451 1 98.88 185 LEU A CA 1
ATOM 1463 C C . LEU A 1 185 ? -8.82 0.838 2.59 1 98.88 185 LEU A C 1
ATOM 1465 O O . LEU A 1 185 ? -9.898 0.243 2.598 1 98.88 185 LEU A O 1
ATOM 1469 N N . ALA A 1 186 ? -8.484 1.678 3.535 1 98.94 186 ALA A N 1
ATOM 1470 C CA . ALA A 1 186 ? -9.336 1.938 4.691 1 98.94 186 ALA A CA 1
ATOM 1471 C C . ALA A 1 186 ? -10.688 2.508 4.266 1 98.94 186 ALA A C 1
ATOM 1473 O O . ALA A 1 186 ? -11.727 2.115 4.793 1 98.94 186 ALA A O 1
ATOM 1474 N N . LEU A 1 187 ? -10.633 3.395 3.322 1 98.94 187 LEU A N 1
ATOM 1475 C CA . LEU A 1 187 ? -11.859 4.047 2.861 1 98.94 187 LEU A CA 1
ATOM 1476 C C . LEU A 1 187 ? -12.758 3.057 2.127 1 98.94 187 LEU A C 1
ATOM 1478 O O . LEU A 1 187 ? -13.984 3.109 2.258 1 98.94 187 LEU A O 1
ATOM 1482 N N . ASN A 1 188 ? -12.195 2.162 1.31 1 98.88 188 ASN A N 1
ATOM 1483 C CA . ASN A 1 188 ? -13 1.144 0.65 1 98.88 188 ASN A CA 1
ATOM 1484 C C . ASN A 1 188 ? -13.57 0.146 1.654 1 98.88 188 ASN A C 1
ATOM 1486 O O . ASN A 1 188 ? -14.68 -0.36 1.471 1 98.88 188 ASN A O 1
ATOM 1490 N N . TRP A 1 189 ? -12.758 -0.185 2.666 1 98.88 189 TRP A N 1
ATOM 1491 C CA . TRP A 1 189 ? -13.305 -1.007 3.742 1 98.88 189 TRP A CA 1
ATOM 1492 C C . TRP A 1 189 ? -14.539 -0.355 4.348 1 98.88 189 TRP A C 1
ATOM 1494 O O . TRP A 1 189 ? -15.57 -1.012 4.535 1 98.88 189 TRP A O 1
ATOM 1504 N N . PHE A 1 190 ? -14.445 0.936 4.699 1 98.88 190 PHE A N 1
ATOM 1505 C CA . PHE A 1 190 ? -15.578 1.666 5.25 1 98.88 190 PHE A CA 1
ATOM 1506 C C . PHE A 1 190 ? -16.781 1.589 4.316 1 98.88 190 PHE A C 1
ATOM 1508 O O . PHE A 1 190 ? -17.891 1.293 4.754 1 98.88 190 PHE A O 1
ATOM 1515 N N . ARG A 1 191 ? -16.484 1.891 3.031 1 98.62 191 ARG A N 1
ATOM 1516 C CA . ARG A 1 191 ? -17.547 1.912 2.039 1 98.62 191 ARG A CA 1
ATOM 1517 C C . ARG A 1 191 ? -18.25 0.561 1.966 1 98.62 191 ARG A C 1
ATOM 1519 O O . ARG A 1 191 ? -19.469 0.499 1.812 1 98.62 191 ARG A O 1
ATOM 1526 N N . ALA A 1 192 ? -17.531 -0.502 2.088 1 98.25 192 ALA A N 1
ATOM 1527 C CA . ALA A 1 192 ? -18.078 -1.854 2.033 1 98.25 192 ALA A CA 1
ATOM 1528 C C . ALA A 1 192 ? -18.906 -2.158 3.275 1 98.25 192 ALA A C 1
ATOM 1530 O O . ALA A 1 192 ? -19.766 -3.045 3.254 1 98.25 192 ALA A O 1
ATOM 1531 N N . HIS A 1 193 ? -18.656 -1.439 4.363 1 97.81 193 HIS A N 1
ATOM 1532 C CA . HIS A 1 193 ? -19.312 -1.725 5.633 1 97.81 193 HIS A CA 1
ATOM 1533 C C . HIS A 1 193 ? -20.172 -0.55 6.078 1 97.81 193 HIS A C 1
ATOM 1535 O O . HIS A 1 193 ? -20.547 -0.463 7.25 1 97.81 193 HIS A O 1
ATOM 1541 N N . GLU A 1 194 ? -20.453 0.396 5.262 1 96 194 GLU A N 1
ATOM 1542 C CA . GLU A 1 194 ? -21.031 1.692 5.602 1 96 194 GLU A CA 1
ATOM 1543 C C . GLU A 1 194 ? -22.375 1.528 6.309 1 96 194 GLU A C 1
ATOM 1545 O O . GLU A 1 194 ? -22.688 2.287 7.223 1 96 194 GLU A O 1
ATOM 1550 N N . LYS A 1 195 ? -23.203 0.535 5.906 1 93.88 195 LYS A N 1
ATOM 1551 C CA . LYS A 1 195 ? -24.516 0.341 6.52 1 93.88 195 LYS A CA 1
ATOM 1552 C C . LYS A 1 195 ? -24.391 0.057 8.016 1 93.88 195 LYS A C 1
ATOM 1554 O O . LYS A 1 195 ? -25.109 0.636 8.828 1 93.88 195 LYS A O 1
ATOM 1559 N N . SER A 1 196 ? -23.438 -0.736 8.383 1 93.81 196 SER A N 1
ATOM 1560 C CA . SER A 1 196 ? -23.234 -1.104 9.781 1 93.81 196 SER A CA 1
ATOM 1561 C C . SER A 1 196 ? -22.547 0.021 10.555 1 93.81 196 SER A C 1
ATOM 1563 O O . SER A 1 196 ? -22.75 0.16 11.766 1 93.81 196 SER A O 1
ATOM 1565 N N . LEU A 1 197 ? -21.797 0.876 9.898 1 94.5 197 LEU A N 1
ATOM 1566 C CA . LEU A 1 197 ? -20.953 1.871 10.562 1 94.5 197 LEU A CA 1
ATOM 1567 C C . LEU A 1 197 ? -21.703 3.197 10.695 1 94.5 197 LEU A C 1
ATOM 1569 O O . LEU A 1 197 ? -21.328 4.035 11.523 1 94.5 197 LEU A O 1
ATOM 1573 N N . THR A 1 198 ? -22.719 3.428 9.906 1 89.81 198 THR A N 1
ATOM 1574 C CA . THR A 1 198 ? -23.406 4.715 9.922 1 89.81 198 THR A CA 1
ATOM 1575 C C . THR A 1 198 ? -24.75 4.59 10.617 1 89.81 198 THR A C 1
ATOM 1577 O O . THR A 1 198 ? -25.406 5.598 10.891 1 89.81 198 THR A O 1
ATOM 1580 N N . ASN A 1 199 ? -25.234 3.359 10.805 1 80.12 199 ASN A N 1
ATOM 1581 C CA . ASN A 1 199 ? -26.469 3.158 11.555 1 80.12 199 ASN A CA 1
ATOM 1582 C C . ASN A 1 199 ? -26.234 3.174 13.055 1 80.12 199 ASN A C 1
ATOM 1584 O O . ASN A 1 199 ? -25.172 2.756 13.523 1 80.12 199 ASN A O 1
ATOM 1588 N N . MET B 1 1 ? 0.947 35.812 -5.922 1 38.94 1 MET B N 1
ATOM 1589 C CA . MET B 1 1 ? 1.871 35.031 -5.094 1 38.94 1 MET B CA 1
ATOM 1590 C C . MET B 1 1 ? 2.445 33.844 -5.867 1 38.94 1 MET B C 1
ATOM 1592 O O . MET B 1 1 ? 1.701 33.094 -6.477 1 38.94 1 MET B O 1
ATOM 1596 N N . LYS B 1 2 ? 3.596 33.969 -6.301 1 48.34 2 LYS B N 1
ATOM 1597 C CA . LYS B 1 2 ? 4.27 33.125 -7.266 1 48.34 2 LYS B CA 1
ATOM 1598 C C . LYS B 1 2 ? 4.098 31.641 -6.902 1 48.34 2 LYS B C 1
ATOM 1600 O O . LYS B 1 2 ? 4.246 31.266 -5.738 1 48.34 2 LYS B O 1
ATOM 1605 N N . ASN B 1 3 ? 3.32 30.953 -7.605 1 57.06 3 ASN B N 1
ATOM 1606 C CA . ASN B 1 3 ? 3.018 29.547 -7.379 1 57.06 3 ASN B CA 1
ATOM 1607 C C . ASN B 1 3 ? 4.285 28.734 -7.145 1 57.06 3 ASN B C 1
ATOM 1609 O O . ASN B 1 3 ? 5.043 28.469 -8.078 1 57.06 3 ASN B O 1
ATOM 1613 N N . LYS B 1 4 ? 4.906 28.922 -5.895 1 76.81 4 LYS B N 1
ATOM 1614 C CA . LYS B 1 4 ? 6.148 28.25 -5.547 1 76.81 4 LYS B CA 1
ATOM 1615 C C . LYS B 1 4 ? 5.996 26.734 -5.645 1 76.81 4 LYS B C 1
ATOM 1617 O O . LYS B 1 4 ? 5.012 26.172 -5.156 1 76.81 4 LYS B O 1
ATOM 1622 N N . LYS B 1 5 ? 6.82 26.188 -6.613 1 88.88 5 LYS B N 1
ATOM 1623 C CA . LYS B 1 5 ? 6.848 24.734 -6.789 1 88.88 5 LYS B CA 1
ATOM 1624 C C . LYS B 1 5 ? 7.977 24.109 -5.984 1 88.88 5 LYS B C 1
ATOM 1626 O O . LYS B 1 5 ? 8.945 24.781 -5.637 1 88.88 5 LYS B O 1
ATOM 1631 N N . ALA B 1 6 ? 7.836 22.859 -5.559 1 95.44 6 ALA B N 1
ATOM 1632 C CA . ALA B 1 6 ? 8.883 22.109 -4.859 1 95.44 6 ALA B CA 1
ATOM 1633 C C . ALA B 1 6 ? 10.102 21.922 -5.75 1 95.44 6 ALA B C 1
ATOM 1635 O O . ALA B 1 6 ? 9.977 21.781 -6.969 1 95.44 6 ALA B O 1
ATOM 1636 N N . ARG B 1 7 ? 11.281 21.891 -5.188 1 96.38 7 ARG B N 1
ATOM 1637 C CA . ARG B 1 7 ? 12.492 21.641 -5.965 1 96.38 7 ARG B CA 1
ATOM 1638 C C . ARG B 1 7 ? 13.492 20.812 -5.172 1 96.38 7 ARG B C 1
ATOM 1640 O O . ARG B 1 7 ? 13.492 20.844 -3.939 1 96.38 7 ARG B O 1
ATOM 1647 N N . ILE B 1 8 ? 14.414 20.188 -5.895 1 97.56 8 ILE B N 1
ATOM 1648 C CA . ILE B 1 8 ? 15.508 19.422 -5.301 1 97.56 8 ILE B CA 1
ATOM 1649 C C . ILE B 1 8 ? 16.688 20.344 -5.023 1 97.56 8 ILE B C 1
ATOM 1651 O O . ILE B 1 8 ? 17.297 20.891 -5.953 1 97.56 8 ILE B O 1
ATOM 1655 N N . ALA B 1 9 ? 16.984 20.516 -3.793 1 98.12 9 ALA B N 1
ATOM 1656 C CA . ALA B 1 9 ? 18.141 21.328 -3.398 1 98.12 9 ALA B CA 1
ATOM 1657 C C . ALA B 1 9 ? 19.422 20.516 -3.432 1 98.12 9 ALA B C 1
ATOM 1659 O O . ALA B 1 9 ? 20.484 21.031 -3.785 1 98.12 9 ALA B O 1
ATOM 1660 N N . ARG B 1 10 ? 19.344 19.266 -2.99 1 98.25 10 ARG B N 1
ATOM 1661 C CA . ARG B 1 10 ? 20.469 18.344 -2.975 1 98.25 10 ARG B CA 1
ATOM 1662 C C . ARG B 1 10 ? 20.016 16.922 -3.283 1 98.25 10 ARG B C 1
ATOM 1664 O O . ARG B 1 10 ? 18.953 16.5 -2.824 1 98.25 10 ARG B O 1
ATOM 1671 N N . HIS B 1 11 ? 20.75 16.234 -4.094 1 98 11 HIS B N 1
ATOM 1672 C CA . HIS B 1 11 ? 20.5 14.844 -4.438 1 98 11 HIS B CA 1
ATOM 1673 C C . HIS B 1 11 ? 21.766 14.008 -4.332 1 98 11 HIS B C 1
ATOM 1675 O O . HIS B 1 11 ? 22.797 14.367 -4.895 1 98 11 HIS B O 1
ATOM 1681 N N . VAL B 1 12 ? 21.672 12.906 -3.559 1 98.25 12 VAL B N 1
ATOM 1682 C CA . VAL B 1 12 ? 22.781 11.961 -3.418 1 98.25 12 VAL B CA 1
ATOM 1683 C C . VAL B 1 12 ? 22.297 10.547 -3.744 1 98.25 12 VAL B C 1
ATOM 1685 O O . VAL B 1 12 ? 21.344 10.055 -3.143 1 98.25 12 VAL B O 1
ATOM 1688 N N . ALA B 1 13 ? 22.953 9.914 -4.699 1 98.19 13 ALA B N 1
ATOM 1689 C CA . ALA B 1 13 ? 22.688 8.508 -4.969 1 98.19 13 ALA B CA 1
ATOM 1690 C C . ALA B 1 13 ? 23.406 7.613 -3.953 1 98.19 13 ALA B C 1
ATOM 1692 O O . ALA B 1 13 ? 24.625 7.57 -3.906 1 98.19 13 ALA B O 1
ATOM 1693 N N . LEU B 1 14 ? 22.656 6.871 -3.146 1 98.25 14 LEU B N 1
ATOM 1694 C CA . LEU B 1 14 ? 23.219 6.07 -2.062 1 98.25 14 LEU B CA 1
ATOM 1695 C C . LEU B 1 14 ? 23.484 4.641 -2.521 1 98.25 14 LEU B C 1
ATOM 1697 O O . LEU B 1 14 ? 24.422 3.992 -2.053 1 98.25 14 LEU B O 1
ATOM 1701 N N . TYR B 1 15 ? 22.656 4.086 -3.311 1 98.12 15 TYR B N 1
ATOM 1702 C CA . TYR B 1 15 ? 22.734 2.723 -3.816 1 98.12 15 TYR B CA 1
ATOM 1703 C C . TYR B 1 15 ? 22.062 2.607 -5.18 1 98.12 15 TYR B C 1
ATOM 1705 O O . TYR B 1 15 ? 21.016 3.223 -5.422 1 98.12 15 TYR B O 1
ATOM 1713 N N . ASP B 1 16 ? 22.656 1.77 -6.121 1 97.56 16 ASP B N 1
ATOM 1714 C CA . ASP B 1 16 ? 22.141 1.611 -7.48 1 97.56 16 ASP B CA 1
ATOM 1715 C C . ASP B 1 16 ? 22.109 0.14 -7.887 1 97.56 16 ASP B C 1
ATOM 1717 O O . ASP B 1 16 ? 23.031 -0.34 -8.562 1 97.56 16 ASP B O 1
ATOM 1721 N N . GLY B 1 17 ? 21.125 -0.572 -7.492 1 96.75 17 GLY B N 1
ATOM 1722 C CA . GLY B 1 17 ? 20.828 -1.945 -7.867 1 96.75 17 GLY B CA 1
ATOM 1723 C C . GLY B 1 17 ? 19.469 -2.104 -8.523 1 96.75 17 GLY B C 1
ATOM 1724 O O . GLY B 1 17 ? 19.047 -1.25 -9.312 1 96.75 17 GLY B O 1
ATOM 1725 N N . TYR B 1 18 ? 18.891 -3.295 -8.266 1 95.06 18 TYR B N 1
ATOM 1726 C CA . TYR B 1 18 ? 17.5 -3.422 -8.695 1 95.06 18 TYR B CA 1
ATOM 1727 C C . TYR B 1 18 ? 16.641 -2.314 -8.094 1 95.06 18 TYR B C 1
ATOM 1729 O O . TYR B 1 18 ? 15.859 -1.676 -8.797 1 95.06 18 TYR B O 1
ATOM 1737 N N . LEU B 1 19 ? 16.812 -2.158 -6.754 1 97.69 19 LEU B N 1
ATOM 1738 C CA . LEU B 1 19 ? 16.297 -0.955 -6.105 1 97.69 19 LEU B CA 1
ATOM 1739 C C . LEU B 1 19 ? 17.328 0.171 -6.164 1 97.69 19 LEU B C 1
ATOM 1741 O O . LEU B 1 19 ? 18.531 -0.082 -6.125 1 97.69 19 LEU B O 1
ATOM 1745 N N . GLN B 1 20 ? 16.812 1.341 -6.312 1 98.06 20 GLN B N 1
ATOM 1746 C CA . GLN B 1 20 ? 17.656 2.521 -6.164 1 98.06 20 GLN B CA 1
ATOM 1747 C C . GLN B 1 20 ? 17.328 3.266 -4.871 1 98.06 20 GLN B C 1
ATOM 1749 O O . GLN B 1 20 ? 16.172 3.438 -4.52 1 98.06 20 GLN B O 1
ATOM 1754 N N . LEU B 1 21 ? 18.344 3.615 -4.145 1 98.56 21 LEU B N 1
ATOM 1755 C CA . LEU B 1 21 ? 18.188 4.402 -2.926 1 98.56 21 LEU B CA 1
ATOM 1756 C C . LEU B 1 21 ? 18.875 5.758 -3.062 1 98.56 21 LEU B C 1
ATOM 1758 O O . LEU B 1 21 ? 20.078 5.824 -3.324 1 98.56 21 LEU B O 1
ATOM 1762 N N . ASP B 1 22 ? 18.125 6.789 -2.936 1 98.56 22 ASP B N 1
ATOM 1763 C CA . ASP B 1 22 ? 18.609 8.164 -3.002 1 98.56 22 ASP B CA 1
ATOM 1764 C C . ASP B 1 22 ? 18.281 8.922 -1.723 1 98.56 22 ASP B C 1
ATOM 1766 O O . ASP B 1 22 ? 17.391 8.523 -0.963 1 98.56 22 ASP B O 1
ATOM 1770 N N . ARG B 1 23 ? 18.969 9.969 -1.509 1 98.62 23 ARG B N 1
ATOM 1771 C CA . ARG B 1 23 ? 18.656 10.938 -0.461 1 98.62 23 ARG B CA 1
ATOM 1772 C C . ARG B 1 23 ? 18.453 12.336 -1.047 1 98.62 23 ARG B C 1
ATOM 1774 O O . ARG B 1 23 ? 19.25 12.789 -1.87 1 98.62 23 ARG B O 1
ATOM 1781 N N . TYR B 1 24 ? 17.484 12.977 -0.626 1 98.25 24 TYR B N 1
ATOM 1782 C CA . TYR B 1 24 ? 17.125 14.289 -1.17 1 98.25 24 TYR B CA 1
ATOM 1783 C C . TYR B 1 24 ? 17.031 15.328 -0.063 1 98.25 24 TYR B C 1
ATOM 1785 O O . TYR B 1 24 ? 16.562 15.039 1.035 1 98.25 24 TYR B O 1
ATOM 1793 N N . ASP B 1 25 ? 17.5 16.484 -0.291 1 98.56 25 ASP B N 1
ATOM 1794 C CA . ASP B 1 25 ? 17.031 17.719 0.35 1 98.56 25 ASP B CA 1
ATOM 1795 C C . ASP B 1 25 ? 16.109 18.5 -0.573 1 98.56 25 ASP B C 1
ATOM 1797 O O . ASP B 1 25 ? 16.438 18.734 -1.736 1 98.56 25 ASP B O 1
ATOM 1801 N N . LEU B 1 26 ? 15 18.859 -0.017 1 97.94 26 LEU B N 1
ATOM 1802 C CA . LEU B 1 26 ? 13.992 19.5 -0.853 1 97.94 26 LEU B CA 1
ATOM 1803 C C . LEU B 1 26 ? 13.602 20.859 -0.276 1 97.94 26 LEU B C 1
ATOM 1805 O O . LEU B 1 26 ? 13.617 21.047 0.942 1 97.94 26 LEU B O 1
ATOM 1809 N N . GLU B 1 27 ? 13.305 21.781 -1.131 1 97.62 27 GLU B N 1
ATOM 1810 C CA . GLU B 1 27 ? 12.555 22.984 -0.801 1 97.62 27 GLU B CA 1
ATOM 1811 C C . GLU B 1 27 ? 11.109 22.891 -1.274 1 97.62 27 GLU B C 1
ATOM 1813 O O . GLU B 1 27 ? 10.8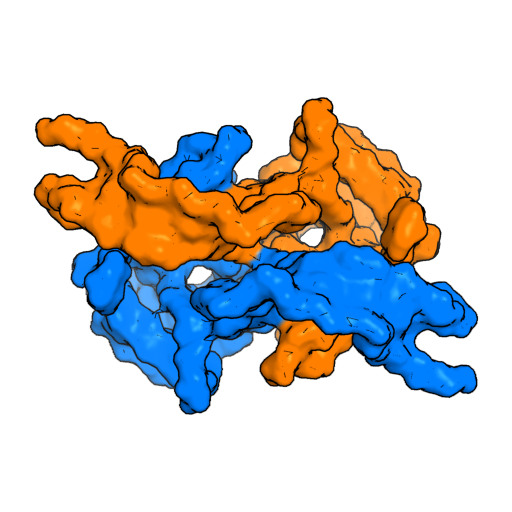52 22.688 -2.463 1 97.62 27 GLU B O 1
ATOM 1818 N N . VAL B 1 28 ? 10.211 22.969 -0.323 1 96.81 28 VAL B N 1
ATOM 1819 C CA . VAL B 1 28 ? 8.805 22.734 -0.645 1 96.81 28 VAL B CA 1
ATOM 1820 C C . VAL B 1 28 ? 7.949 23.875 -0.123 1 96.81 28 VAL B C 1
ATOM 1822 O O . VAL B 1 28 ? 8.227 24.438 0.945 1 96.81 28 VAL B O 1
ATOM 1825 N N . PRO B 1 29 ? 6.977 24.266 -0.881 1 95 29 PRO B N 1
ATOM 1826 C CA . PRO B 1 29 ? 6.074 25.297 -0.347 1 95 29 PRO B CA 1
ATOM 1827 C C . PRO B 1 29 ? 5.316 24.828 0.893 1 95 29 PRO B C 1
ATOM 1829 O O . PRO B 1 29 ? 4.84 23.688 0.934 1 95 29 PRO B O 1
ATOM 1832 N N . GLY B 1 30 ? 5.309 25.656 1.848 1 94.44 30 GLY B N 1
ATOM 1833 C CA . GLY B 1 30 ? 4.48 25.359 3.002 1 94.44 30 GLY B CA 1
ATOM 1834 C C . GLY B 1 30 ? 3.002 25.266 2.664 1 94.44 30 GLY B C 1
ATOM 1835 O O . GLY B 1 30 ? 2.568 25.75 1.617 1 94.44 30 GLY B O 1
ATOM 1836 N N . LEU B 1 31 ? 2.256 24.609 3.555 1 94.12 31 LEU B N 1
ATOM 1837 C CA . LEU B 1 31 ? 0.831 24.422 3.307 1 94.12 31 LEU B CA 1
ATOM 1838 C C . LEU B 1 31 ? 0.007 25.5 4.008 1 94.12 31 LEU B C 1
ATOM 1840 O O . LEU B 1 31 ? -1.223 25.5 3.92 1 94.12 31 LEU B O 1
ATOM 1844 N N . ASP B 1 32 ? 0.746 26.375 4.609 1 87.69 32 ASP B N 1
ATOM 1845 C CA . ASP B 1 32 ? 0.073 27.516 5.223 1 87.69 32 ASP B CA 1
ATOM 1846 C C . ASP B 1 32 ? -0.35 28.531 4.168 1 87.69 32 ASP B C 1
ATOM 1848 O O . ASP B 1 32 ? -0.125 28.328 2.975 1 87.69 32 ASP B O 1
ATOM 1852 N N . SER B 1 33 ? -0.986 29.594 4.625 1 85.5 33 SER B N 1
ATOM 1853 C CA . SER B 1 33 ? -1.554 30.578 3.725 1 85.5 33 SER B CA 1
ATOM 1854 C C . SER B 1 33 ? -0.46 31.344 2.982 1 85.5 33 SER B C 1
ATOM 1856 O O . SER B 1 33 ? -0.653 31.766 1.84 1 85.5 33 SER B O 1
ATOM 1858 N N . ASP B 1 34 ? 0.705 31.438 3.537 1 85.38 34 ASP B N 1
ATOM 1859 C CA . ASP B 1 34 ? 1.766 32.25 2.932 1 85.38 34 ASP B CA 1
ATOM 1860 C C . ASP B 1 34 ? 2.686 31.375 2.076 1 85.38 34 ASP B C 1
ATOM 1862 O O . ASP B 1 34 ? 3.572 31.891 1.392 1 85.38 34 ASP B O 1
ATOM 1866 N N . HIS B 1 35 ? 2.438 30.141 2.135 1 87.69 35 HIS B N 1
ATOM 1867 C CA . HIS B 1 35 ? 3.219 29.188 1.36 1 87.69 35 HIS B CA 1
ATOM 1868 C C . HIS B 1 35 ? 4.715 29.406 1.552 1 87.69 35 HIS B C 1
ATOM 1870 O O . HIS B 1 35 ? 5.477 29.406 0.582 1 87.69 35 HIS B O 1
ATOM 1876 N N . ARG B 1 36 ? 5.062 29.672 2.732 1 90.38 36 ARG B N 1
ATOM 1877 C CA . ARG B 1 36 ? 6.488 29.812 3.01 1 90.38 36 ARG B CA 1
ATOM 1878 C C . ARG B 1 36 ? 7.266 28.578 2.562 1 90.38 36 ARG B C 1
ATOM 1880 O O . ARG B 1 36 ? 6.746 27.469 2.613 1 90.38 36 ARG B O 1
ATOM 1887 N N . ILE B 1 37 ? 8.461 28.844 2.162 1 94.12 37 ILE B N 1
ATOM 1888 C CA . ILE B 1 37 ? 9.289 27.719 1.733 1 94.12 37 ILE B CA 1
ATOM 1889 C C . ILE B 1 37 ? 9.828 26.969 2.955 1 94.12 37 ILE B C 1
ATOM 1891 O O . ILE B 1 37 ? 10.289 27.594 3.91 1 94.12 37 ILE B O 1
ATOM 1895 N N . ARG B 1 38 ? 9.664 25.656 2.854 1 94.5 38 ARG B N 1
ATOM 1896 C CA . ARG B 1 38 ? 10.242 24.781 3.873 1 94.5 38 ARG B CA 1
ATOM 1897 C C . ARG B 1 38 ? 11.305 23.875 3.273 1 94.5 38 ARG B C 1
ATOM 1899 O O . ARG B 1 38 ? 11.258 23.547 2.084 1 94.5 38 ARG B O 1
ATOM 1906 N N . THR B 1 39 ? 12.148 23.547 4.164 1 95.38 39 THR B N 1
ATOM 1907 C CA . THR B 1 39 ? 13.211 22.641 3.734 1 95.38 39 THR B CA 1
ATOM 1908 C C . THR B 1 39 ? 13.023 21.266 4.367 1 95.38 39 THR B C 1
ATOM 1910 O O . THR B 1 39 ? 12.844 21.156 5.578 1 95.38 39 THR B O 1
ATOM 1913 N N . LEU B 1 40 ? 12.93 20.25 3.527 1 96.62 40 LEU B N 1
ATOM 1914 C CA . LEU B 1 40 ? 12.992 18.859 3.959 1 96.62 40 LEU B CA 1
ATOM 1915 C C . LEU B 1 40 ? 14.383 18.281 3.717 1 96.62 40 LEU B C 1
ATOM 1917 O O . LEU B 1 40 ? 14.852 18.234 2.578 1 96.62 40 LEU B O 1
ATOM 1921 N N . THR B 1 41 ? 14.977 17.859 4.836 1 97.12 41 THR B N 1
ATOM 1922 C CA . THR B 1 41 ? 16.359 17.391 4.688 1 97.12 41 THR B CA 1
ATOM 1923 C C . THR B 1 41 ? 16.453 15.891 4.898 1 97.12 41 THR B C 1
ATOM 1925 O O . THR B 1 41 ? 15.617 15.297 5.594 1 97.12 41 THR B O 1
ATOM 1928 N N . ASN B 1 42 ? 17.375 15.266 4.223 1 97.5 42 ASN B N 1
ATOM 1929 C CA . ASN B 1 42 ? 17.734 13.859 4.414 1 97.5 42 ASN B CA 1
ATOM 1930 C C . ASN B 1 42 ? 16.562 12.938 4.145 1 97.5 42 ASN B C 1
ATOM 1932 O O . ASN B 1 42 ? 16.297 12.008 4.914 1 97.5 42 ASN B O 1
ATOM 1936 N N . GLN B 1 43 ? 15.852 13.281 3.029 1 97.88 43 GLN B N 1
ATOM 1937 C CA . GLN B 1 43 ? 14.766 12.398 2.615 1 97.88 43 GLN B CA 1
ATOM 1938 C C . GLN B 1 43 ? 15.297 11.18 1.873 1 97.88 43 GLN B C 1
ATOM 1940 O O . GLN B 1 43 ? 15.703 11.273 0.714 1 97.88 43 GLN B O 1
ATOM 1945 N N . GLU B 1 44 ? 15.336 10.016 2.566 1 98.56 44 GLU B N 1
ATOM 1946 C CA . GLU B 1 44 ? 15.727 8.773 1.902 1 98.56 44 GLU B CA 1
ATOM 1947 C C . GLU B 1 44 ? 14.555 8.18 1.117 1 98.56 44 GLU B C 1
ATOM 1949 O O . GLU B 1 44 ? 13.453 8.055 1.643 1 98.56 44 GLU B O 1
ATOM 1954 N N . MET B 1 45 ? 14.82 7.922 -0.193 1 98.38 45 MET B N 1
ATOM 1955 C CA . MET B 1 45 ? 13.773 7.477 -1.113 1 98.38 45 MET B CA 1
ATOM 1956 C C . MET B 1 45 ? 14.211 6.238 -1.881 1 98.38 45 MET B C 1
ATOM 1958 O O . MET B 1 45 ? 15.344 6.176 -2.375 1 98.38 45 MET B O 1
ATOM 1962 N N . VAL B 1 46 ? 13.328 5.281 -1.901 1 98.56 46 VAL B N 1
ATOM 1963 C CA . VAL B 1 46 ? 13.555 4.082 -2.701 1 98.56 46 VAL B CA 1
ATOM 1964 C C . VAL B 1 46 ? 12.836 4.207 -4.039 1 98.56 46 VAL B C 1
ATOM 1966 O O . VAL B 1 46 ? 11.656 4.551 -4.086 1 98.56 46 VAL B O 1
ATOM 1969 N N . HIS B 1 47 ? 13.562 3.965 -5.082 1 97.44 47 HIS B N 1
ATOM 1970 C CA . HIS B 1 47 ? 13 3.893 -6.422 1 97.44 47 HIS B CA 1
ATOM 1971 C C . HIS B 1 47 ? 12.914 2.449 -6.91 1 97.44 47 HIS B C 1
ATOM 1973 O O . HIS B 1 47 ? 13.875 1.689 -6.785 1 97.44 47 HIS B O 1
ATOM 1979 N N . SER B 1 48 ? 11.844 2.066 -7.379 1 95.75 48 SER B N 1
ATOM 1980 C CA . SER B 1 48 ? 11.578 0.779 -8.016 1 95.75 48 SER B CA 1
ATOM 1981 C C . SER B 1 48 ? 10.656 0.935 -9.219 1 95.75 48 SER B C 1
ATOM 1983 O O . SER B 1 48 ? 10.039 1.987 -9.406 1 95.75 48 SER B O 1
ATOM 1985 N N . PRO B 1 49 ? 10.609 -0.019 -10.117 1 94.25 49 PRO B N 1
ATOM 1986 C CA . PRO B 1 49 ? 9.633 0.066 -11.211 1 94.25 49 PRO B CA 1
ATOM 1987 C C . PRO B 1 49 ? 8.195 0.129 -10.703 1 94.25 49 PRO B C 1
ATOM 1989 O O . PRO B 1 49 ? 7.887 -0.399 -9.633 1 94.25 49 PRO B O 1
ATOM 1992 N N . ASP B 1 50 ? 7.363 0.825 -11.484 1 96.88 50 ASP B N 1
ATOM 1993 C CA . ASP B 1 50 ? 5.93 0.788 -11.211 1 96.88 50 ASP B CA 1
ATOM 1994 C C . ASP B 1 50 ? 5.367 -0.617 -11.422 1 96.88 50 ASP B C 1
ATOM 1996 O O . ASP B 1 50 ? 6.027 -1.479 -12 1 96.88 50 ASP B O 1
ATOM 2000 N N . SER B 1 51 ? 4.191 -0.84 -10.922 1 98 51 SER B N 1
ATOM 2001 C CA . SER B 1 51 ? 3.637 -2.189 -10.938 1 98 51 SER B CA 1
ATOM 2002 C C . SER B 1 51 ? 2.16 -2.178 -11.32 1 98 51 SER B C 1
ATOM 2004 O O . SER B 1 51 ? 1.546 -1.112 -11.406 1 98 51 SER B O 1
ATOM 2006 N N . VAL B 1 52 ? 1.688 -3.359 -11.641 1 98.75 52 VAL B N 1
ATOM 2007 C CA . VAL B 1 52 ? 0.265 -3.568 -11.891 1 98.75 52 VAL B CA 1
ATOM 2008 C C . VAL B 1 52 ? -0.27 -4.652 -10.953 1 98.75 52 VAL B C 1
ATOM 2010 O O . VAL B 1 52 ? 0.492 -5.488 -10.469 1 98.75 52 VAL B O 1
ATOM 2013 N N . LEU B 1 53 ? -1.475 -4.613 -10.672 1 98.88 53 LEU B N 1
ATOM 2014 C CA . LEU B 1 53 ? -2.223 -5.664 -9.984 1 98.88 53 LEU B CA 1
ATOM 2015 C C . LEU B 1 53 ? -3.598 -5.852 -10.617 1 98.88 53 LEU B C 1
ATOM 2017 O O . LEU B 1 53 ? -4.277 -4.875 -10.938 1 98.88 53 LEU B O 1
ATOM 2021 N N . VAL B 1 54 ? -3.998 -7.059 -10.797 1 98.94 54 VAL B N 1
ATOM 2022 C CA . VAL B 1 54 ? -5.262 -7.348 -11.469 1 98.94 54 VAL B CA 1
ATOM 2023 C C . VAL B 1 54 ? -6.137 -8.219 -10.562 1 98.94 54 VAL B C 1
ATOM 2025 O O . VAL B 1 54 ? -5.762 -9.344 -10.219 1 98.94 54 VAL B O 1
ATOM 2028 N N . LEU B 1 55 ? -7.254 -7.703 -10.164 1 98.94 55 LEU B N 1
ATOM 2029 C CA . LEU B 1 55 ? -8.305 -8.492 -9.531 1 98.94 55 LEU B CA 1
ATOM 2030 C C . LEU B 1 55 ? -9.133 -9.234 -10.578 1 98.94 55 LEU B C 1
ATOM 2032 O O . LEU B 1 55 ? -9.797 -8.602 -11.406 1 98.94 55 LEU B O 1
ATOM 2036 N N . ILE B 1 56 ? -9.086 -10.477 -10.562 1 98.88 56 ILE B N 1
ATOM 2037 C CA . ILE B 1 56 ? -9.766 -11.305 -11.555 1 98.88 56 ILE B CA 1
ATOM 2038 C C . ILE B 1 56 ? -10.961 -12 -10.914 1 98.88 56 ILE B C 1
ATOM 2040 O O . ILE B 1 56 ? -10.797 -12.766 -9.961 1 98.88 56 ILE B O 1
ATOM 2044 N N . TYR B 1 57 ? -12.109 -11.75 -11.43 1 98.62 57 TYR B N 1
ATOM 2045 C CA . TYR B 1 57 ? -13.344 -12.344 -10.938 1 98.62 57 TYR B CA 1
ATOM 2046 C C . TYR B 1 57 ? -13.922 -13.32 -11.961 1 98.62 57 TYR B C 1
ATOM 2048 O O . TYR B 1 57 ? -14.227 -12.938 -13.086 1 98.62 57 TYR B O 1
ATOM 2056 N N . ALA B 1 58 ? -13.961 -14.609 -11.609 1 98 58 ALA B N 1
ATOM 2057 C CA . ALA B 1 58 ? -14.617 -15.641 -12.414 1 98 58 ALA B CA 1
ATOM 2058 C C . ALA B 1 58 ? -16.109 -15.703 -12.094 1 98 58 ALA B C 1
ATOM 2060 O O . ALA B 1 58 ? -16.531 -16.453 -11.203 1 98 58 ALA B O 1
ATOM 2061 N N . ALA B 1 59 ? -16.844 -15.094 -12.875 1 96.12 59 ALA B N 1
ATOM 2062 C CA . ALA B 1 59 ? -18.25 -14.836 -12.562 1 96.12 59 ALA B CA 1
ATOM 2063 C C . ALA B 1 59 ? -19.062 -16.125 -12.594 1 96.12 59 ALA B C 1
ATOM 2065 O O . ALA B 1 59 ? -19.969 -16.312 -11.773 1 96.12 59 ALA B O 1
ATOM 2066 N N . ASP B 1 60 ? -18.766 -17.016 -13.484 1 97.19 60 ASP B N 1
ATOM 2067 C CA . ASP B 1 60 ? -19.562 -18.219 -13.68 1 97.19 60 ASP B CA 1
ATOM 2068 C C . ASP B 1 60 ? -19.531 -19.109 -12.438 1 97.19 60 ASP B C 1
ATOM 2070 O O . ASP B 1 60 ? -20.469 -19.859 -12.172 1 97.19 60 ASP B O 1
ATOM 2074 N N . VAL B 1 61 ? -18.469 -19.016 -11.664 1 97.56 61 VAL B N 1
ATOM 2075 C CA . VAL B 1 61 ? -18.344 -19.875 -10.477 1 97.56 61 VAL B CA 1
ATOM 2076 C C . VAL B 1 61 ? -18.25 -19 -9.227 1 97.56 61 VAL B C 1
ATOM 2078 O O . VAL B 1 61 ? -17.891 -19.484 -8.148 1 97.56 61 VAL B O 1
ATOM 2081 N N . ASP B 1 62 ? -18.453 -17.688 -9.297 1 98.06 62 ASP B N 1
ATOM 2082 C CA . ASP B 1 62 ? -18.438 -16.734 -8.203 1 98.06 62 ASP B CA 1
ATOM 2083 C C . ASP B 1 62 ? -17.156 -16.859 -7.375 1 98.06 62 ASP B C 1
ATOM 2085 O O . ASP B 1 62 ? -17.219 -17.062 -6.16 1 98.06 62 ASP B O 1
ATOM 2089 N N . SER B 1 63 ? -16.062 -16.703 -8.078 1 98.69 63 SER B N 1
ATOM 2090 C CA . SER B 1 63 ? -14.766 -16.922 -7.445 1 98.69 63 SER B CA 1
ATOM 2091 C C . SER B 1 63 ? -13.727 -15.922 -7.934 1 98.69 63 SER B C 1
ATOM 2093 O O . SER B 1 63 ? -13.891 -15.32 -9 1 98.69 63 SER B O 1
ATOM 2095 N N . PHE B 1 64 ? -12.758 -15.727 -7.098 1 98.88 64 PHE B N 1
ATOM 2096 C CA . PHE B 1 64 ? -11.602 -14.93 -7.488 1 98.88 64 PHE B CA 1
ATOM 2097 C C . PHE B 1 64 ? -10.438 -15.828 -7.895 1 98.88 64 PHE B C 1
ATOM 2099 O O . PHE B 1 64 ? -10.266 -16.922 -7.344 1 98.88 64 PHE B O 1
ATOM 2106 N N . VAL B 1 65 ? -9.648 -15.398 -8.852 1 98.81 65 VAL B N 1
ATOM 2107 C CA . VAL B 1 65 ? -8.375 -16.016 -9.203 1 98.81 65 VAL B CA 1
ATOM 2108 C C . VAL B 1 65 ? -7.242 -15.32 -8.445 1 98.81 65 VAL B C 1
ATOM 2110 O O . VAL B 1 65 ? -6.949 -14.148 -8.688 1 98.81 65 VAL B O 1
ATOM 2113 N N . LEU B 1 66 ? -6.613 -16 -7.531 1 98.81 66 LEU B N 1
ATOM 2114 C CA . LEU B 1 66 ? -5.555 -15.469 -6.684 1 98.81 66 LEU B CA 1
ATOM 2115 C C . LEU B 1 66 ? -4.297 -16.328 -6.777 1 98.81 66 LEU B C 1
ATOM 2117 O O . LEU B 1 66 ? -4.352 -17.469 -7.246 1 98.81 66 LEU B O 1
ATOM 2121 N N . GLY B 1 67 ? -3.24 -15.773 -6.414 1 98.25 67 GLY B N 1
ATOM 2122 C CA . GLY B 1 67 ? -1.982 -16.5 -6.359 1 98.25 67 GLY B CA 1
ATOM 2123 C C . GLY B 1 67 ? -1.406 -16.594 -4.957 1 98.25 67 GLY B C 1
ATOM 2124 O O . GLY B 1 67 ? -1.527 -15.648 -4.168 1 98.25 67 GLY B O 1
ATOM 2125 N N . ARG B 1 68 ? -0.754 -17.656 -4.656 1 97.69 68 ARG B N 1
ATOM 2126 C CA . ARG B 1 68 ? 0.098 -17.797 -3.479 1 97.69 68 ARG B CA 1
ATOM 2127 C C . ARG B 1 68 ? 1.573 -17.75 -3.861 1 97.69 68 ARG B C 1
ATOM 2129 O O . ARG B 1 68 ? 2.01 -18.484 -4.758 1 97.69 68 ARG B O 1
ATOM 2136 N N . GLU B 1 69 ? 2.258 -16.969 -3.234 1 97.12 69 GLU B N 1
ATOM 2137 C CA . GLU B 1 69 ? 3.668 -16.781 -3.568 1 97.12 69 GLU B CA 1
ATOM 2138 C C . GLU B 1 69 ? 4.48 -16.406 -2.336 1 97.12 69 GLU B C 1
ATOM 2140 O O . GLU B 1 69 ? 3.961 -15.781 -1.41 1 97.12 69 GLU B O 1
ATOM 2145 N N . PHE B 1 70 ? 5.742 -16.859 -2.289 1 97.25 70 PHE B N 1
ATOM 2146 C CA . PHE B 1 70 ? 6.672 -16.484 -1.231 1 97.25 70 PHE B CA 1
ATOM 2147 C C . PHE B 1 70 ? 7.098 -15.023 -1.378 1 97.25 70 PHE B C 1
ATOM 2149 O O . PHE B 1 70 ? 7.59 -14.617 -2.434 1 97.25 70 PHE B O 1
ATOM 2156 N N . ARG B 1 71 ? 6.898 -14.266 -0.3 1 97.88 71 ARG B N 1
ATOM 2157 C CA . ARG B 1 71 ? 7.312 -12.867 -0.306 1 97.88 71 ARG B CA 1
ATOM 2158 C C . ARG B 1 71 ? 8.414 -12.617 0.715 1 97.88 71 ARG B C 1
ATOM 2160 O O . ARG B 1 71 ? 8.18 -12.703 1.923 1 97.88 71 ARG B O 1
ATOM 2167 N N . THR B 1 72 ? 9.5 -12.211 0.215 1 97.5 72 THR B N 1
ATOM 2168 C CA . THR B 1 72 ? 10.695 -12.031 1.026 1 97.5 72 THR B CA 1
ATOM 2169 C C . THR B 1 72 ? 10.484 -10.945 2.076 1 97.5 72 THR B C 1
ATOM 2171 O O . THR B 1 72 ? 11 -11.047 3.189 1 97.5 72 THR B O 1
ATOM 2174 N N . GLY B 1 73 ? 9.758 -9.914 1.727 1 97.75 73 GLY B N 1
ATOM 2175 C CA . GLY B 1 73 ? 9.5 -8.852 2.68 1 97.75 73 GLY B CA 1
ATOM 2176 C C . GLY B 1 73 ? 8.758 -9.312 3.914 1 97.75 73 GLY B C 1
ATOM 2177 O O . GLY B 1 73 ? 8.969 -8.797 5.012 1 97.75 73 GLY B O 1
ATOM 2178 N N . VAL B 1 74 ? 7.84 -10.227 3.709 1 98.12 74 VAL B N 1
ATOM 2179 C CA . VAL B 1 74 ? 7.102 -10.805 4.828 1 98.12 74 VAL B CA 1
ATOM 2180 C C . VAL B 1 74 ? 8.039 -11.664 5.676 1 98.12 74 VAL B C 1
ATOM 2182 O O . VAL B 1 74 ? 8.055 -11.547 6.906 1 98.12 74 VAL B O 1
ATOM 2185 N N . PHE B 1 75 ? 8.875 -12.469 5.051 1 97.75 75 PHE B N 1
ATOM 2186 C CA . PHE B 1 75 ? 9.812 -13.359 5.715 1 97.75 75 PHE B CA 1
ATOM 2187 C C . PHE B 1 75 ? 10.828 -12.57 6.539 1 97.75 75 PHE B C 1
ATOM 2189 O O . PHE B 1 75 ? 11.18 -12.969 7.648 1 97.75 75 PHE B O 1
ATOM 2196 N N . CYS B 1 76 ? 11.211 -11.422 6.027 1 96.75 76 CYS B N 1
ATOM 2197 C CA . CYS B 1 76 ? 12.328 -10.688 6.605 1 96.75 76 CYS B CA 1
ATOM 2198 C C . CYS B 1 76 ? 11.844 -9.68 7.648 1 96.75 76 CYS B C 1
ATOM 2200 O O . CYS B 1 76 ? 12.656 -9.016 8.297 1 96.75 76 CYS B O 1
ATOM 2202 N N . ASN B 1 77 ? 10.539 -9.523 7.766 1 94.12 77 ASN B N 1
ATOM 2203 C CA . ASN B 1 77 ? 10.062 -8.68 8.852 1 94.12 77 ASN B CA 1
ATOM 2204 C C . ASN B 1 77 ? 10.406 -9.273 10.219 1 94.12 77 ASN B C 1
ATOM 2206 O O . ASN B 1 77 ? 9.914 -10.344 10.57 1 94.12 77 ASN B O 1
ATOM 2210 N N . GLN B 1 78 ? 11.133 -8.648 11.016 1 86.88 78 GLN B N 1
ATOM 2211 C CA . GLN B 1 78 ? 11.672 -9.203 12.258 1 86.88 78 GLN B CA 1
ATOM 2212 C C . GLN B 1 78 ? 10.68 -9.039 13.406 1 86.88 78 GLN B C 1
ATOM 2214 O O . GLN B 1 78 ? 10.805 -9.711 14.43 1 86.88 78 GLN B O 1
ATOM 2219 N N . ASN B 1 79 ? 9.789 -8.172 13.188 1 88.56 79 ASN B N 1
ATOM 2220 C CA . ASN B 1 79 ? 8.844 -7.883 14.266 1 88.56 79 ASN B CA 1
ATOM 2221 C C . ASN B 1 79 ? 7.66 -8.844 14.242 1 88.56 79 ASN B C 1
ATOM 2223 O O . ASN B 1 79 ? 6.922 -8.953 15.219 1 88.56 79 ASN B O 1
ATOM 2227 N N . HIS B 1 80 ? 7.559 -9.461 13.062 1 87.81 80 HIS B N 1
ATOM 2228 C CA . HIS B 1 80 ? 6.41 -10.336 12.867 1 87.81 80 HIS B CA 1
ATOM 2229 C C . HIS B 1 80 ? 6.824 -11.656 12.219 1 87.81 80 HIS B C 1
ATOM 2231 O O . HIS B 1 80 ? 7.805 -11.703 11.477 1 87.81 80 HIS B O 1
ATOM 2237 N N . HIS B 1 81 ? 6.07 -12.688 12.57 1 89.56 81 HIS B N 1
ATOM 2238 C CA . HIS B 1 81 ? 6.348 -13.992 11.984 1 89.56 81 HIS B CA 1
ATOM 2239 C C . HIS B 1 81 ? 5.156 -14.5 11.172 1 89.56 81 HIS B C 1
ATOM 2241 O O . HIS B 1 81 ? 4.711 -15.633 11.359 1 89.56 81 HIS B O 1
ATOM 2247 N N . ASP B 1 82 ? 4.754 -13.578 10.297 1 95.88 82 ASP B N 1
ATOM 2248 C CA . ASP B 1 82 ? 3.668 -13.969 9.406 1 95.88 82 ASP B CA 1
ATOM 2249 C C . ASP B 1 82 ? 4.129 -15.023 8.406 1 95.88 82 ASP B C 1
ATOM 2251 O O . ASP B 1 82 ? 5.32 -15.125 8.102 1 95.88 82 ASP B O 1
ATOM 2255 N N . ASP B 1 83 ? 3.221 -15.906 7.98 1 96.5 83 ASP B N 1
ATOM 2256 C CA . ASP B 1 83 ? 3.535 -16.828 6.895 1 96.5 83 ASP B CA 1
ATOM 2257 C C . ASP B 1 83 ? 3.963 -16.078 5.637 1 96.5 83 ASP B C 1
ATOM 2259 O O . ASP B 1 83 ? 3.203 -15.258 5.105 1 96.5 83 ASP B O 1
ATOM 2263 N N . PRO B 1 84 ? 5.18 -16.359 5.156 1 97.38 84 PRO B N 1
ATOM 2264 C CA . PRO B 1 84 ? 5.676 -15.586 4.02 1 97.38 84 PRO B CA 1
ATOM 2265 C C . PRO B 1 84 ? 5.07 -16.031 2.689 1 97.38 84 PRO B C 1
ATOM 2267 O O . PRO B 1 84 ? 5.297 -15.383 1.662 1 97.38 84 PRO B O 1
ATOM 2270 N N . VAL B 1 85 ? 4.395 -17.141 2.662 1 97.31 85 VAL B N 1
ATOM 2271 C CA . VAL B 1 85 ? 3.59 -17.5 1.499 1 97.31 85 VAL B CA 1
ATOM 2272 C C . VAL B 1 85 ? 2.199 -16.891 1.624 1 97.31 85 VAL B C 1
ATOM 2274 O O . VAL B 1 85 ? 1.371 -17.359 2.406 1 97.31 85 VAL B O 1
ATOM 2277 N N . ILE B 1 86 ? 1.952 -15.852 0.833 1 98.38 86 ILE B N 1
ATOM 2278 C CA . ILE B 1 86 ? 0.741 -15.07 1.061 1 98.38 86 ILE B CA 1
ATOM 2279 C C . ILE B 1 86 ? -0.167 -15.156 -0.164 1 98.38 86 ILE B C 1
ATOM 2281 O O . ILE B 1 86 ? 0.282 -15.523 -1.253 1 98.38 86 ILE B O 1
ATOM 2285 N N . LEU B 1 87 ? -1.426 -14.906 0.059 1 98.5 87 LEU B N 1
ATOM 2286 C CA . LEU B 1 87 ? -2.439 -14.836 -0.987 1 98.5 87 LEU B CA 1
ATOM 2287 C C . LEU B 1 87 ? -2.508 -13.438 -1.588 1 98.5 87 LEU B C 1
ATOM 2289 O O . LEU B 1 87 ? -2.605 -12.445 -0.858 1 98.5 87 LEU B O 1
ATOM 2293 N N . GLU B 1 88 ? -2.416 -13.344 -2.918 1 98.75 88 GLU B N 1
ATOM 2294 C CA . GLU B 1 88 ? -2.389 -12.055 -3.605 1 98.75 88 GLU B CA 1
ATOM 2295 C C . GLU B 1 88 ? -3.164 -12.109 -4.918 1 98.75 88 GLU B C 1
ATOM 2297 O O . GLU B 1 88 ? -3.326 -13.188 -5.5 1 98.75 88 GLU B O 1
ATOM 2302 N N . CYS B 1 89 ? -3.639 -10.961 -5.367 1 98.88 89 CYS B N 1
ATOM 2303 C CA . CYS B 1 89 ? -4.047 -10.836 -6.762 1 98.88 89 CYS B CA 1
ATOM 2304 C C . CYS B 1 89 ? -2.846 -10.977 -7.691 1 98.88 89 CYS B C 1
ATOM 2306 O O . CYS B 1 89 ? -1.7 -10.836 -7.258 1 98.88 89 CYS B O 1
ATOM 2308 N N . VAL B 1 90 ? -3.16 -11.273 -8.945 1 98.69 90 VAL B N 1
ATOM 2309 C CA . VAL B 1 90 ? -2.084 -11.297 -9.93 1 98.69 90 VAL B CA 1
ATOM 2310 C C . VAL B 1 90 ? -1.417 -9.922 -10 1 98.69 90 VAL B C 1
ATOM 2312 O O . VAL B 1 90 ? -2.098 -8.891 -10.016 1 98.69 90 VAL B O 1
ATOM 2315 N N . SER B 1 91 ? -0.169 -9.93 -9.984 1 98.31 91 SER B N 1
ATOM 2316 C CA . SER B 1 91 ? 0.554 -8.664 -10 1 98.31 91 SER B CA 1
ATOM 2317 C C . SER B 1 91 ? 1.929 -8.812 -10.641 1 98.31 91 SER B C 1
ATOM 2319 O O . SER B 1 91 ? 2.385 -9.938 -10.883 1 98.31 91 SER B O 1
ATOM 2321 N N . GLY B 1 92 ? 2.549 -7.684 -10.938 1 97.38 92 GLY B N 1
ATOM 2322 C CA . GLY B 1 92 ? 3.896 -7.715 -11.477 1 97.38 92 GLY B CA 1
ATOM 2323 C C . GLY B 1 92 ? 4.43 -6.34 -11.836 1 97.38 92 GLY B C 1
ATOM 2324 O O . GLY B 1 92 ? 3.691 -5.352 -11.797 1 97.38 92 GLY B O 1
ATOM 2325 N N . THR B 1 93 ? 5.656 -6.328 -12.18 1 96.81 93 THR B N 1
ATOM 2326 C CA . THR B 1 93 ? 6.348 -5.09 -12.516 1 96.81 93 THR B CA 1
ATOM 2327 C C . THR B 1 93 ? 6.074 -4.684 -13.961 1 96.81 93 THR B C 1
ATOM 2329 O O . THR B 1 93 ? 5.953 -5.543 -14.836 1 96.81 93 THR B O 1
ATOM 2332 N N . ILE B 1 94 ? 5.922 -3.373 -14.148 1 97.25 94 ILE B N 1
ATOM 2333 C CA . ILE B 1 94 ? 5.832 -2.846 -15.508 1 97.25 94 ILE B CA 1
ATOM 2334 C C . ILE B 1 94 ? 7.219 -2.799 -16.141 1 97.25 94 ILE B C 1
ATOM 2336 O O . ILE B 1 94 ? 8.125 -2.139 -15.625 1 97.25 94 ILE B O 1
ATOM 2340 N N . GLU B 1 95 ? 7.391 -3.482 -17.219 1 95.88 95 GLU B N 1
ATOM 2341 C CA . GLU B 1 95 ? 8.672 -3.5 -17.906 1 95.88 95 GLU B CA 1
ATOM 2342 C C . GLU B 1 95 ? 8.883 -2.227 -18.719 1 95.88 95 GLU B C 1
ATOM 2344 O O . GLU B 1 95 ? 7.934 -1.468 -18.953 1 95.88 95 GLU B O 1
ATOM 2349 N N . THR B 1 96 ? 10.078 -2.018 -19.172 1 93 96 THR B N 1
ATOM 2350 C CA . THR B 1 96 ? 10.414 -0.84 -19.953 1 93 96 THR B CA 1
ATOM 2351 C C . THR B 1 96 ? 9.594 -0.798 -21.234 1 93 96 THR B C 1
ATOM 2353 O O . THR B 1 96 ? 9.43 -1.819 -21.906 1 93 96 THR B O 1
ATOM 2356 N N . ASN B 1 97 ? 8.992 0.335 -21.609 1 92.12 97 ASN B N 1
ATOM 2357 C CA . ASN B 1 97 ? 8.219 0.577 -22.828 1 92.12 97 ASN B CA 1
ATOM 2358 C C . ASN B 1 97 ? 6.918 -0.221 -22.828 1 92.12 97 ASN B C 1
ATOM 2360 O O . ASN B 1 97 ? 6.461 -0.663 -23.891 1 92.12 97 ASN B O 1
ATOM 2364 N N . GLU B 1 98 ? 6.551 -0.554 -21.766 1 95.81 98 GLU B N 1
ATOM 2365 C CA . GLU B 1 98 ? 5.293 -1.277 -21.578 1 95.81 98 GLU B CA 1
ATOM 2366 C C . GLU B 1 98 ? 4.246 -0.404 -20.906 1 95.81 98 GLU B C 1
ATOM 2368 O O . GLU B 1 98 ? 4.551 0.304 -19.938 1 95.81 98 GLU B O 1
ATOM 2373 N N . THR B 1 99 ? 3.023 -0.376 -21.5 1 97.12 99 THR B N 1
ATOM 2374 C CA . THR B 1 99 ? 1.94 0.308 -20.797 1 97.12 99 THR B CA 1
ATOM 2375 C C . THR B 1 99 ? 1.46 -0.516 -19.609 1 97.12 99 THR B C 1
ATOM 2377 O O . THR B 1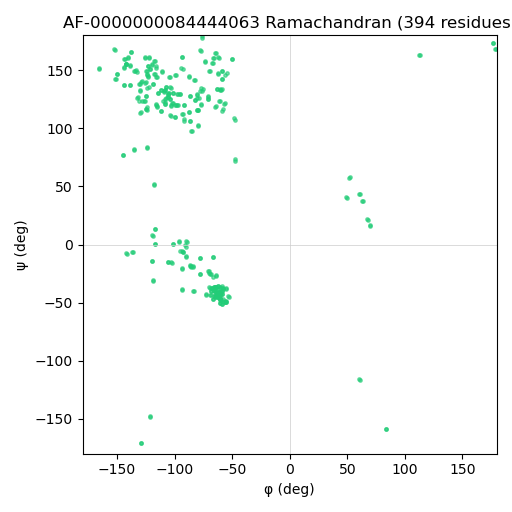 99 ? 1.675 -1.729 -19.547 1 97.12 99 THR B O 1
ATOM 2380 N N . PRO B 1 100 ? 0.82 0.108 -18.625 1 98.06 100 PRO B N 1
ATOM 2381 C CA . PRO B 1 100 ? 0.241 -0.654 -17.516 1 98.06 100 PRO B CA 1
ATOM 2382 C C . PRO B 1 100 ? -0.727 -1.738 -17.984 1 98.06 100 PRO B C 1
ATOM 2384 O O . PRO B 1 100 ? -0.727 -2.848 -17.438 1 98.06 100 PRO B O 1
ATOM 2387 N N . GLN B 1 101 ? -1.488 -1.427 -19 1 98.44 101 GLN B N 1
ATOM 2388 C CA . GLN B 1 101 ? -2.449 -2.395 -19.516 1 98.44 101 GLN B CA 1
ATOM 2389 C C . GLN B 1 101 ? -1.739 -3.607 -20.109 1 98.44 101 GLN B C 1
ATOM 2391 O O . GLN B 1 101 ? -2.145 -4.746 -19.891 1 98.44 101 GLN B O 1
ATOM 2396 N N . ASP B 1 102 ? -0.72 -3.352 -20.875 1 98.25 102 ASP B N 1
ATOM 2397 C CA . ASP B 1 102 ? 0.044 -4.445 -21.469 1 98.25 102 ASP B CA 1
ATOM 2398 C C . ASP B 1 102 ? 0.709 -5.297 -20.391 1 98.25 102 ASP B C 1
ATOM 2400 O O . ASP B 1 102 ? 0.717 -6.527 -20.484 1 98.25 102 ASP B O 1
ATOM 2404 N N . ALA B 1 103 ? 1.277 -4.668 -19.391 1 98.44 103 ALA B N 1
ATOM 2405 C CA . ALA B 1 103 ? 1.885 -5.383 -18.266 1 98.44 103 ALA B CA 1
ATOM 2406 C C . ALA B 1 103 ? 0.859 -6.266 -17.562 1 98.44 103 ALA B C 1
ATOM 2408 O O . ALA B 1 103 ? 1.146 -7.414 -17.219 1 98.44 103 ALA B O 1
ATOM 2409 N N . ALA B 1 104 ? -0.344 -5.691 -17.375 1 98.75 104 ALA B N 1
ATOM 2410 C CA . ALA B 1 104 ? -1.409 -6.434 -16.703 1 98.75 104 ALA B CA 1
ATOM 2411 C C . ALA B 1 104 ? -1.758 -7.707 -17.469 1 98.75 104 ALA B C 1
ATOM 2413 O O . ALA B 1 104 ? -1.828 -8.789 -16.891 1 98.75 104 ALA B O 1
ATOM 2414 N N . LYS B 1 105 ? -1.919 -7.578 -18.75 1 98.5 105 LYS B N 1
ATOM 2415 C CA . LYS B 1 105 ? -2.258 -8.727 -19.578 1 98.5 105 LYS B CA 1
ATOM 2416 C C . LYS B 1 105 ? -1.137 -9.758 -19.578 1 98.5 105 LYS B C 1
ATOM 2418 O O . LYS B 1 105 ? -1.394 -10.961 -19.469 1 98.5 105 LYS B O 1
ATOM 2423 N N . ARG B 1 106 ? 0.059 -9.297 -19.703 1 98.06 106 ARG B N 1
ATOM 2424 C CA . ARG B 1 106 ? 1.215 -10.188 -19.688 1 98.06 106 ARG B CA 1
ATOM 2425 C C . ARG B 1 106 ? 1.292 -10.945 -18.359 1 98.06 106 ARG B C 1
ATOM 2427 O O . ARG B 1 106 ? 1.426 -12.172 -18.359 1 98.06 106 ARG B O 1
ATOM 2434 N N . GLU B 1 107 ? 1.155 -10.281 -17.25 1 98.38 107 GLU B N 1
ATOM 2435 C CA . GLU B 1 107 ? 1.277 -10.883 -15.922 1 98.38 107 GLU B CA 1
ATOM 2436 C C . GLU B 1 107 ? 0.157 -11.891 -15.672 1 98.38 107 GLU B C 1
ATOM 2438 O O . GLU B 1 107 ? 0.378 -12.93 -15.055 1 98.38 107 GLU B O 1
ATOM 2443 N N . VAL B 1 108 ? -1.055 -11.57 -16.109 1 98.56 108 VAL B N 1
ATOM 2444 C CA . VAL B 1 108 ? -2.182 -12.477 -15.93 1 98.56 108 VAL B CA 1
ATOM 2445 C C . VAL B 1 108 ? -1.911 -13.781 -16.672 1 98.56 108 VAL B C 1
ATOM 2447 O O . VAL B 1 108 ? -2.17 -14.867 -16.141 1 98.56 108 VAL B O 1
ATOM 2450 N N . TYR B 1 109 ? -1.367 -13.664 -17.844 1 97.94 109 TYR B N 1
ATOM 2451 C CA . TYR B 1 109 ? -1.016 -14.867 -18.594 1 97.94 109 TYR B CA 1
ATOM 2452 C C . TYR B 1 109 ? 0.102 -15.633 -17.906 1 97.94 109 TYR B C 1
ATOM 2454 O O . TYR B 1 109 ? 0.004 -16.844 -17.719 1 97.94 109 TYR B O 1
ATOM 2462 N N . GLU B 1 110 ? 1.148 -15.008 -17.484 1 97.88 110 GLU B N 1
ATOM 2463 C CA . GLU B 1 110 ? 2.32 -15.633 -16.875 1 97.88 110 GLU B CA 1
ATOM 2464 C C . GLU B 1 110 ? 1.97 -16.281 -15.539 1 97.88 110 GLU B C 1
ATOM 2466 O O . GLU B 1 110 ? 2.48 -17.344 -15.211 1 97.88 110 GLU B O 1
ATOM 2471 N N . GLU B 1 111 ? 1.049 -15.625 -14.766 1 97.94 111 GLU B N 1
ATOM 2472 C CA . GLU B 1 111 ? 0.858 -16.047 -13.383 1 97.94 111 GLU B CA 1
ATOM 2473 C C . GLU B 1 111 ? -0.414 -16.875 -13.227 1 97.94 111 GLU B C 1
ATOM 2475 O O . GLU B 1 111 ? -0.609 -17.531 -12.203 1 97.94 111 GLU B O 1
ATOM 2480 N N . ALA B 1 112 ? -1.354 -16.891 -14.18 1 97.81 112 ALA B N 1
ATOM 2481 C CA . ALA B 1 112 ? -2.631 -17.578 -14.008 1 97.81 112 ALA B CA 1
ATOM 2482 C C . ALA B 1 112 ? -3.01 -18.344 -15.273 1 97.81 112 ALA B C 1
ATOM 2484 O O . ALA B 1 112 ? -4.023 -19.047 -15.305 1 97.81 112 ALA B O 1
ATOM 2485 N N . GLY B 1 113 ? -2.221 -18.188 -16.391 1 97 113 GLY B N 1
ATOM 2486 C CA . GLY B 1 113 ? -2.494 -18.891 -17.641 1 97 113 GLY B CA 1
ATOM 2487 C C . GLY B 1 113 ? -3.744 -18.391 -18.328 1 97 113 GLY B C 1
ATOM 2488 O O . GLY B 1 113 ? -4.316 -19.094 -19.172 1 97 113 GLY B O 1
ATOM 2489 N N . LEU B 1 114 ? -4.246 -17.219 -17.969 1 97.75 114 LEU B N 1
ATOM 2490 C CA . LEU B 1 114 ? -5.473 -16.672 -18.531 1 97.75 114 LEU B CA 1
ATOM 2491 C C . LEU B 1 114 ? -5.16 -15.555 -19.531 1 97.75 114 LEU B C 1
ATOM 2493 O O . LEU B 1 114 ? -4.215 -14.789 -19.328 1 97.75 114 LEU B O 1
ATOM 2497 N N . LYS B 1 115 ? -5.934 -15.484 -20.547 1 96.81 115 LYS B N 1
ATOM 2498 C CA . LYS B 1 115 ? -5.902 -14.352 -21.469 1 96.81 115 LYS B CA 1
ATOM 2499 C C . LYS B 1 115 ? -7.082 -13.414 -21.234 1 96.81 115 LYS B C 1
ATOM 2501 O O . LYS B 1 115 ? -8.234 -13.852 -21.203 1 96.81 115 LYS B O 1
ATOM 2506 N N . ILE B 1 116 ? -6.773 -12.156 -21.016 1 96.12 116 ILE B N 1
ATOM 2507 C CA . ILE B 1 116 ? -7.828 -11.188 -20.75 1 96.12 116 ILE B CA 1
ATOM 2508 C C . ILE B 1 116 ? -7.727 -10.039 -21.766 1 96.12 116 ILE B C 1
ATOM 2510 O O . ILE B 1 116 ? -6.637 -9.703 -22.219 1 96.12 116 ILE B O 1
ATOM 2514 N N . ASP B 1 117 ? -8.914 -9.438 -22.094 1 90.19 117 ASP B N 1
ATOM 2515 C CA . ASP B 1 117 ? -8.93 -8.359 -23.078 1 90.19 117 ASP B CA 1
ATOM 2516 C C . ASP B 1 117 ? -9.438 -7.062 -22.453 1 90.19 117 ASP B C 1
ATOM 2518 O O . ASP B 1 117 ? -9.078 -5.973 -22.906 1 90.19 117 ASP B O 1
ATOM 2522 N N . CYS B 1 118 ? -10.289 -7.145 -21.5 1 95.12 118 CYS B N 1
ATOM 2523 C CA . CYS B 1 118 ? -10.906 -5.961 -20.906 1 95.12 118 CYS B CA 1
ATOM 2524 C C . CYS B 1 118 ? -10.375 -5.711 -19.5 1 95.12 118 CYS B C 1
ATOM 2526 O O . CYS B 1 118 ? -10.359 -6.613 -18.672 1 95.12 118 CYS B O 1
ATOM 2528 N N . LEU B 1 119 ? -9.883 -4.543 -19.281 1 98.25 119 LEU B N 1
ATOM 2529 C CA . LEU B 1 119 ? -9.398 -4.105 -17.969 1 98.25 119 LEU B CA 1
ATOM 2530 C C . LEU B 1 119 ? -10.094 -2.822 -17.531 1 98.25 119 LEU B C 1
ATOM 2532 O O . LEU B 1 119 ? -10.203 -1.873 -18.312 1 98.25 119 LEU B O 1
ATOM 2536 N N . GLN B 1 120 ? -10.617 -2.855 -16.391 1 98.5 120 GLN B N 1
ATOM 2537 C CA . GLN B 1 120 ? -11.133 -1.646 -15.75 1 98.5 120 GLN B CA 1
ATOM 2538 C C . GLN B 1 120 ? -10.156 -1.115 -14.703 1 98.5 120 GLN B C 1
ATOM 2540 O O . GLN B 1 120 ? -9.789 -1.833 -13.766 1 98.5 120 GLN B O 1
ATOM 2545 N N . THR B 1 121 ? -9.711 0.126 -14.852 1 98.69 121 THR B N 1
ATOM 2546 C CA . THR B 1 121 ? -8.883 0.749 -13.82 1 98.69 121 THR B CA 1
ATOM 2547 C C . THR B 1 121 ? -9.711 1.069 -12.586 1 98.69 121 THR B C 1
ATOM 2549 O O . THR B 1 121 ? -10.734 1.751 -12.672 1 98.69 121 THR B O 1
ATOM 2552 N N . ILE B 1 122 ? -9.273 0.631 -11.453 1 98.44 122 ILE B N 1
ATOM 2553 C CA . ILE B 1 122 ? -10.094 0.902 -10.273 1 98.44 122 ILE B CA 1
ATOM 2554 C C . ILE B 1 122 ? -9.297 1.726 -9.266 1 98.44 122 ILE B C 1
ATOM 2556 O O . ILE B 1 122 ? -9.859 2.271 -8.32 1 98.44 122 ILE B O 1
ATOM 2560 N N . ALA B 1 123 ? -7.941 1.823 -9.453 1 98.62 123 ALA B N 1
ATOM 2561 C CA . ALA B 1 123 ? -7.117 2.658 -8.578 1 98.62 123 ALA B CA 1
ATOM 2562 C C . ALA B 1 123 ? -5.734 2.881 -9.188 1 98.62 123 ALA B C 1
ATOM 2564 O O . ALA B 1 123 ? -5.27 2.08 -10 1 98.62 123 ALA B O 1
ATOM 2565 N N . GLN B 1 124 ? -5.141 3.887 -8.922 1 98.44 124 GLN B N 1
ATOM 2566 C CA . GLN B 1 124 ? -3.734 4.238 -9.102 1 98.44 124 GLN B CA 1
ATOM 2567 C C . GLN B 1 124 ? -3.141 4.793 -7.809 1 98.44 124 GLN B C 1
ATOM 2569 O O . GLN B 1 124 ? -3.541 5.859 -7.344 1 98.44 124 GLN B O 1
ATOM 2574 N N . ILE B 1 125 ? -2.203 4.039 -7.242 1 98.62 125 ILE B N 1
ATOM 2575 C CA . ILE B 1 125 ? -1.856 4.367 -5.863 1 98.62 125 ILE B CA 1
ATOM 2576 C C . ILE B 1 125 ? -0.343 4.285 -5.68 1 98.62 125 ILE B C 1
ATOM 2578 O O . ILE B 1 125 ? 0.344 3.584 -6.426 1 98.62 125 ILE B O 1
ATOM 2582 N N . TYR B 1 126 ? 0.094 5.027 -4.723 1 98.38 126 TYR B N 1
ATOM 2583 C CA . TYR B 1 126 ? 1.438 4.855 -4.184 1 98.38 126 TYR B CA 1
ATOM 2584 C C . TYR B 1 126 ? 1.42 3.969 -2.943 1 98.38 126 TYR B C 1
ATOM 2586 O O . TYR B 1 126 ? 0.63 4.195 -2.023 1 98.38 126 TYR B O 1
ATOM 2594 N N . LYS B 1 127 ? 2.25 2.967 -2.881 1 96.75 127 LYS B N 1
ATOM 2595 C CA . LYS B 1 127 ? 2.232 1.958 -1.827 1 96.75 127 LYS B CA 1
ATOM 2596 C C . LYS B 1 127 ? 2.754 2.527 -0.511 1 96.75 127 LYS B C 1
ATOM 2598 O O . LYS B 1 127 ? 2.213 2.232 0.557 1 96.75 127 LYS B O 1
ATOM 2603 N N . SER B 1 128 ? 3.807 3.285 -0.581 1 97.5 128 SER B N 1
ATOM 2604 C CA . SER B 1 128 ? 4.43 3.957 0.556 1 97.5 128 SER B CA 1
ATOM 2605 C C . SER B 1 128 ? 4.996 5.312 0.152 1 97.5 128 SER B C 1
ATOM 2607 O O . SER B 1 128 ? 6.215 5.488 0.096 1 97.5 128 SER B O 1
ATOM 2609 N N . PRO B 1 129 ? 4.133 6.266 0.012 1 97.62 129 PRO B N 1
ATOM 2610 C CA . PRO B 1 129 ? 4.52 7.52 -0.633 1 97.62 129 PRO B CA 1
ATOM 2611 C C . PRO B 1 129 ? 5.535 8.312 0.186 1 97.62 129 PRO B C 1
ATOM 2613 O O . PRO B 1 129 ? 6.125 9.273 -0.317 1 97.62 129 PRO B O 1
ATOM 2616 N N . GLY B 1 130 ? 5.797 7.961 1.376 1 96.81 130 GLY B N 1
ATOM 2617 C CA . GLY B 1 130 ? 6.781 8.648 2.197 1 96.81 130 GLY B CA 1
ATOM 2618 C C . GLY B 1 130 ? 8.195 8.164 1.953 1 96.81 130 GLY B C 1
ATOM 2619 O O . GLY B 1 130 ? 9.164 8.852 2.303 1 96.81 130 GLY B O 1
ATOM 2620 N N . ILE B 1 131 ? 8.297 6.938 1.348 1 98.12 131 ILE B N 1
ATOM 2621 C CA . ILE B 1 131 ? 9.656 6.422 1.262 1 98.12 131 ILE B CA 1
ATOM 2622 C C . ILE B 1 131 ? 9.859 5.703 -0.072 1 98.12 131 ILE B C 1
ATOM 2624 O O . ILE B 1 131 ? 10.969 5.273 -0.395 1 98.12 131 ILE B O 1
ATOM 2628 N N . LEU B 1 132 ? 8.82 5.52 -0.833 1 97.88 132 LEU B N 1
ATOM 2629 C CA . LEU B 1 132 ? 8.852 4.738 -2.066 1 97.88 132 LEU B CA 1
ATOM 2630 C C . LEU B 1 132 ? 8.211 5.512 -3.213 1 97.88 132 LEU B C 1
ATOM 2632 O O . LEU B 1 132 ? 7.141 6.105 -3.045 1 97.88 132 LEU B O 1
ATOM 2636 N N . THR B 1 133 ? 8.852 5.445 -4.395 1 97.44 133 THR B N 1
ATOM 2637 C CA . THR B 1 133 ? 8.328 6.172 -5.543 1 97.44 133 THR B CA 1
ATOM 2638 C C . THR B 1 133 ? 7.359 5.297 -6.336 1 97.44 133 THR B C 1
ATOM 2640 O O . THR B 1 133 ? 6.633 5.793 -7.199 1 97.44 133 THR B O 1
ATOM 2643 N N . GLU B 1 134 ? 7.285 4.055 -6.043 1 95.75 134 GLU B N 1
ATOM 2644 C CA . GLU B 1 134 ? 6.527 3.072 -6.812 1 95.75 134 GLU B CA 1
ATOM 2645 C C . GLU B 1 134 ? 5.043 3.422 -6.844 1 95.75 134 GLU B C 1
ATOM 2647 O O . GLU B 1 134 ? 4.41 3.553 -5.793 1 95.75 134 GLU B O 1
ATOM 2652 N N . LYS B 1 135 ? 4.539 3.553 -8.039 1 97.38 135 LYS B N 1
ATOM 2653 C CA . LYS B 1 135 ? 3.105 3.66 -8.297 1 97.38 135 LYS B CA 1
ATOM 2654 C C . LYS B 1 135 ? 2.541 2.344 -8.82 1 97.38 135 LYS B C 1
ATOM 2656 O O . LYS B 1 135 ? 3.168 1.685 -9.656 1 97.38 135 LYS B O 1
ATOM 2661 N N . ALA B 1 136 ? 1.431 1.91 -8.32 1 98.44 136 ALA B N 1
ATOM 2662 C CA . ALA B 1 136 ? 0.757 0.689 -8.758 1 98.44 136 ALA B CA 1
ATOM 2663 C C . ALA B 1 136 ? -0.557 1.009 -9.461 1 98.44 136 ALA B C 1
ATOM 2665 O O . ALA B 1 136 ? -1.337 1.839 -8.992 1 98.44 136 ALA B O 1
ATOM 2666 N N . TYR B 1 137 ? -0.741 0.397 -10.555 1 98.69 137 TYR B N 1
ATOM 2667 C CA . TYR B 1 137 ? -2.004 0.447 -11.281 1 98.69 137 TYR B CA 1
ATOM 2668 C C . TYR B 1 137 ? -2.855 -0.781 -10.984 1 98.69 137 TYR B C 1
ATOM 2670 O O . TYR B 1 137 ? -2.445 -1.911 -11.258 1 98.69 137 TYR B O 1
ATOM 2678 N N . ILE B 1 138 ? -4.016 -0.572 -10.453 1 98.94 138 ILE B N 1
ATOM 2679 C CA . ILE B 1 138 ? -4.887 -1.669 -10.055 1 98.94 138 ILE B CA 1
ATOM 2680 C C . ILE B 1 138 ? -6.035 -1.805 -11.055 1 98.94 138 ILE B C 1
ATOM 2682 O O . ILE B 1 138 ? -6.754 -0.837 -11.32 1 98.94 138 ILE B O 1
ATOM 2686 N N . PHE B 1 139 ? -6.199 -2.969 -11.547 1 98.94 139 PHE B N 1
ATOM 2687 C CA . PHE B 1 139 ? -7.227 -3.252 -12.547 1 98.94 139 PHE B CA 1
ATOM 2688 C C . PHE B 1 139 ? -8.203 -4.301 -12.031 1 98.94 139 PHE B C 1
ATOM 2690 O O . PHE B 1 139 ? -7.871 -5.082 -11.133 1 98.94 139 PHE B O 1
ATOM 2697 N N . TYR B 1 140 ? -9.375 -4.254 -12.57 1 98.81 140 TYR B N 1
ATOM 2698 C CA . TYR B 1 140 ? -10.391 -5.289 -12.414 1 98.81 140 TYR B CA 1
ATOM 2699 C C . TYR B 1 140 ? -10.75 -5.902 -13.758 1 98.81 140 TYR B C 1
ATOM 2701 O O . TYR B 1 140 ? -10.844 -5.199 -14.766 1 98.81 140 TYR B O 1
ATOM 2709 N N . THR B 1 141 ? -10.883 -7.168 -13.742 1 98.62 141 THR B N 1
ATOM 2710 C CA . THR B 1 141 ? -11.398 -7.824 -14.938 1 98.62 141 THR B CA 1
ATOM 2711 C C . THR B 1 141 ? -12.281 -9.008 -14.562 1 98.62 141 THR B C 1
ATOM 2713 O O . THR B 1 141 ? -12.117 -9.602 -13.492 1 98.62 141 THR B O 1
ATOM 2716 N N . ARG B 1 142 ? -13.195 -9.297 -15.43 1 97.19 142 ARG B N 1
ATOM 2717 C CA . ARG B 1 142 ? -14.062 -10.469 -15.336 1 97.19 142 ARG B CA 1
ATOM 2718 C C . ARG B 1 142 ? -13.688 -11.516 -16.375 1 97.19 142 ARG B C 1
ATOM 2720 O O . ARG B 1 142 ? -13.383 -11.172 -17.531 1 97.19 142 ARG B O 1
ATOM 2727 N N . VAL B 1 143 ? -13.641 -12.742 -15.93 1 96.69 143 VAL B N 1
ATOM 2728 C CA . VAL B 1 143 ? -13.391 -13.805 -16.891 1 96.69 143 VAL B CA 1
ATOM 2729 C C . VAL B 1 143 ? -14.539 -14.805 -16.875 1 96.69 143 VAL B C 1
ATOM 2731 O O . VAL B 1 143 ? -15.203 -14.977 -15.844 1 96.69 143 VAL B O 1
ATOM 2734 N N . ALA B 1 144 ? -14.75 -15.414 -18 1 92.38 144 ALA B N 1
ATOM 2735 C CA . ALA B 1 144 ? -15.805 -16.422 -18.141 1 92.38 144 ALA B CA 1
ATOM 2736 C C . ALA B 1 144 ? -15.258 -17.828 -17.906 1 92.38 144 ALA B C 1
ATOM 2738 O O . ALA B 1 144 ? -14.047 -18.047 -17.938 1 92.38 144 ALA B O 1
ATOM 2739 N N . GLY B 1 145 ? -16.141 -18.688 -17.641 1 93.88 145 GLY B N 1
ATOM 2740 C CA . GLY B 1 145 ? -15.781 -20.094 -17.453 1 93.88 145 GLY B CA 1
ATOM 2741 C C . GLY B 1 145 ? -15.297 -20.391 -16.047 1 93.88 145 GLY B C 1
ATOM 2742 O O . GLY B 1 145 ? -15.703 -19.734 -15.086 1 93.88 145 GLY B O 1
ATOM 2743 N N . SER B 1 146 ? -14.531 -21.547 -15.93 1 94.25 146 SER B N 1
ATOM 2744 C CA . SER B 1 146 ? -14 -22.016 -14.656 1 94.25 146 SER B CA 1
ATOM 2745 C C . SER B 1 146 ? -12.484 -22.172 -14.727 1 94.25 146 SER B C 1
ATOM 2747 O O . SER B 1 146 ? -11.984 -23.266 -14.992 1 94.25 146 SER B O 1
ATOM 2749 N N . PRO B 1 147 ? -11.844 -21.016 -14.508 1 95.62 147 PRO B N 1
ATOM 2750 C CA . PRO B 1 147 ? -10.391 -21.125 -14.5 1 95.62 147 PRO B CA 1
ATOM 2751 C C . PRO B 1 147 ? -9.891 -22.25 -13.594 1 95.62 147 PRO B C 1
ATOM 2753 O O . PRO B 1 147 ? -10.617 -22.703 -12.703 1 95.62 147 PRO B O 1
ATOM 2756 N N . GLN B 1 148 ? -8.68 -22.672 -13.836 1 94.19 148 GLN B N 1
ATOM 2757 C CA . GLN B 1 148 ? -8.117 -23.812 -13.102 1 94.19 148 GLN B CA 1
ATOM 2758 C C . GLN B 1 148 ? -6.918 -23.375 -12.266 1 94.19 148 GLN B C 1
ATOM 2760 O O . GLN B 1 148 ? -6.156 -22.5 -12.664 1 94.19 148 GLN B O 1
ATOM 2765 N N . SER B 1 149 ? -6.891 -24.047 -11.133 1 95.31 149 SER B N 1
ATOM 2766 C CA . SER B 1 149 ? -5.695 -23.875 -10.32 1 95.31 149 SER B CA 1
ATOM 2767 C C . SER B 1 149 ? -4.469 -24.469 -11 1 95.31 149 SER B C 1
ATOM 2769 O O . SER B 1 149 ? -4.594 -25.344 -11.859 1 95.31 149 SER B O 1
ATOM 2771 N N . GLY B 1 150 ? -3.264 -23.953 -10.609 1 95.5 150 GLY B N 1
ATOM 2772 C CA . GLY B 1 150 ? -2.033 -24.469 -11.195 1 95.5 150 GLY B CA 1
ATOM 2773 C C . GLY B 1 150 ? -0.791 -23.766 -10.68 1 95.5 150 GLY B C 1
ATOM 2774 O O . GLY B 1 150 ? -0.886 -22.812 -9.906 1 95.5 150 GLY B O 1
ATOM 2775 N N . LEU B 1 151 ? 0.315 -24.391 -11.008 1 95.5 151 LEU B N 1
ATOM 2776 C CA . LEU B 1 151 ? 1.62 -23.812 -10.719 1 95.5 151 LEU B CA 1
ATOM 2777 C C . LEU B 1 151 ? 2.115 -22.984 -11.906 1 95.5 151 LEU B C 1
ATOM 2779 O O . LEU B 1 151 ? 2.186 -23.484 -13.031 1 95.5 151 LEU B O 1
ATOM 2783 N N . TYR B 1 152 ? 2.338 -21.734 -11.641 1 95.62 152 TYR B N 1
ATOM 2784 C CA . TYR B 1 152 ? 2.729 -20.797 -12.688 1 95.62 152 TYR B CA 1
ATOM 2785 C C . TYR B 1 152 ? 3.969 -20.016 -12.281 1 95.62 152 TYR B C 1
ATOM 2787 O O . TYR B 1 152 ? 4.617 -20.328 -11.281 1 95.62 152 TYR B O 1
ATOM 2795 N N . GLY B 1 153 ? 4.297 -18.969 -13.125 1 92.75 153 GLY B N 1
ATOM 2796 C CA . GLY B 1 153 ? 5.461 -18.125 -12.891 1 92.75 153 GLY B CA 1
ATOM 2797 C C . GLY B 1 153 ? 6.535 -18.297 -13.953 1 92.75 153 GLY B C 1
ATOM 2798 O O . GLY B 1 153 ? 6.512 -19.25 -14.727 1 92.75 153 GLY B O 1
ATOM 2799 N N . ILE B 1 154 ? 7.391 -17.312 -13.93 1 89.19 154 ILE B N 1
ATOM 2800 C CA . ILE B 1 154 ? 8.508 -17.344 -14.859 1 89.19 154 ILE B CA 1
ATOM 2801 C C . ILE B 1 154 ? 9.828 -17.266 -14.094 1 89.19 154 ILE B C 1
ATOM 2803 O O . ILE B 1 154 ? 9.922 -16.594 -13.062 1 89.19 154 ILE B O 1
ATOM 2807 N N . ASP B 1 155 ? 10.859 -17.984 -14.602 1 86.88 155 ASP B N 1
ATOM 2808 C CA . ASP B 1 155 ? 12.203 -17.938 -14.023 1 86.88 155 ASP B CA 1
ATOM 2809 C C . ASP B 1 155 ? 12.195 -18.422 -12.578 1 86.88 155 ASP B C 1
ATOM 2811 O O . ASP B 1 155 ? 11.812 -19.547 -12.289 1 86.88 155 ASP B O 1
ATOM 2815 N N . THR B 1 156 ? 12.531 -17.531 -11.742 1 83.31 156 THR B N 1
ATOM 2816 C CA . THR B 1 156 ? 12.656 -17.938 -10.352 1 83.31 156 THR B CA 1
ATOM 2817 C C . THR B 1 156 ? 11.328 -17.766 -9.617 1 83.31 156 THR B C 1
ATOM 2819 O O . THR B 1 156 ? 11.219 -18.109 -8.438 1 83.31 156 THR B O 1
ATOM 2822 N N . GLU B 1 157 ? 10.367 -17.281 -10.289 1 91.69 157 GLU B N 1
ATOM 2823 C CA . GLU B 1 157 ? 9.062 -17.078 -9.68 1 91.69 157 GLU B CA 1
ATOM 2824 C C . GLU B 1 157 ? 8.258 -18.375 -9.633 1 91.69 157 GLU B C 1
ATOM 2826 O O . GLU B 1 157 ? 8.211 -19.109 -10.617 1 91.69 157 GLU B O 1
ATOM 2831 N N . GLU B 1 158 ? 7.746 -18.719 -8.5 1 95.94 158 GLU B N 1
ATOM 2832 C CA . GLU B 1 158 ? 6.801 -19.812 -8.328 1 95.94 158 GLU B CA 1
ATOM 2833 C C . GLU B 1 158 ? 5.512 -19.328 -7.664 1 95.94 158 GLU B C 1
ATOM 2835 O O . GLU B 1 158 ? 5.535 -18.844 -6.531 1 95.94 158 GLU B O 1
ATOM 2840 N N . ILE B 1 159 ? 4.41 -19.469 -8.375 1 97.69 159 ILE B N 1
ATOM 2841 C CA . ILE B 1 159 ? 3.107 -18.984 -7.926 1 97.69 159 ILE B CA 1
ATOM 2842 C C . ILE B 1 159 ? 2.072 -20.094 -8.07 1 97.69 159 ILE B C 1
ATOM 2844 O O . ILE B 1 159 ? 1.938 -20.688 -9.141 1 97.69 159 ILE B O 1
ATOM 2848 N N . VAL B 1 160 ? 1.43 -20.422 -7.027 1 97.69 160 VAL B N 1
ATOM 2849 C CA . VAL B 1 160 ? 0.291 -21.328 -7.102 1 97.69 160 VAL B CA 1
ATOM 2850 C C . VAL B 1 160 ? -0.998 -20.531 -7.277 1 97.69 160 VAL B C 1
ATOM 2852 O O . VAL B 1 160 ? -1.468 -19.875 -6.34 1 97.69 160 VAL B O 1
ATOM 2855 N N . THR B 1 161 ? -1.51 -20.578 -8.445 1 98.06 161 THR B N 1
ATOM 2856 C CA . THR B 1 161 ? -2.795 -19.953 -8.719 1 98.06 161 THR B CA 1
ATOM 2857 C C . THR B 1 161 ? -3.939 -20.781 -8.148 1 98.06 161 THR B C 1
ATOM 2859 O O . THR B 1 161 ? -3.973 -22 -8.32 1 98.06 161 THR B O 1
ATOM 2862 N N . GLN B 1 162 ? -4.875 -20.125 -7.48 1 97.56 162 GLN B N 1
ATOM 2863 C CA . GLN B 1 162 ? -6.035 -20.781 -6.891 1 97.56 162 GLN B CA 1
ATOM 2864 C C . GLN B 1 162 ? -7.32 -20.016 -7.207 1 97.56 162 GLN B C 1
ATOM 2866 O O . GLN B 1 162 ? -7.309 -18.797 -7.352 1 97.56 162 GLN B O 1
ATOM 2871 N N . ILE B 1 163 ? -8.336 -20.797 -7.273 1 98.44 163 ILE B N 1
ATOM 2872 C CA . ILE B 1 163 ? -9.68 -20.266 -7.457 1 98.44 163 ILE B CA 1
ATOM 2873 C C . ILE B 1 163 ? -10.438 -20.328 -6.133 1 98.44 163 ILE B C 1
ATOM 2875 O O . ILE B 1 163 ? -10.742 -21.406 -5.629 1 98.44 163 ILE B O 1
ATOM 2879 N N . GLU B 1 164 ? -10.703 -19.172 -5.566 1 98.56 164 GLU B N 1
ATOM 2880 C CA . GLU B 1 164 ? -11.297 -19.094 -4.234 1 98.56 164 GLU B CA 1
ATOM 2881 C C . GLU B 1 164 ? -12.695 -18.484 -4.285 1 98.56 164 GLU B C 1
ATOM 2883 O O . GLU B 1 164 ? -12.891 -17.406 -4.852 1 98.56 164 GLU B O 1
ATOM 2888 N N . LYS B 1 165 ? -13.641 -19.141 -3.668 1 98.69 165 LYS B N 1
ATOM 2889 C CA . LYS B 1 165 ? -15.008 -18.625 -3.625 1 98.69 165 LYS B CA 1
ATOM 2890 C C . LYS B 1 165 ? -15.055 -17.25 -2.969 1 98.69 165 LYS B C 1
ATOM 2892 O O . LYS B 1 165 ? -14.344 -17 -1.99 1 98.69 165 LYS B O 1
ATOM 2897 N N . ARG B 1 166 ? -15.906 -16.406 -3.514 1 98.56 166 ARG B N 1
ATOM 2898 C CA . ARG B 1 166 ? -16.047 -15.039 -3.018 1 98.56 166 ARG B CA 1
ATOM 2899 C C . ARG B 1 166 ? -16.297 -15.023 -1.514 1 98.56 166 ARG B C 1
ATOM 2901 O O . ARG B 1 166 ? -15.648 -14.273 -0.779 1 98.56 166 ARG B O 1
ATOM 2908 N N . GLU B 1 167 ? -17.172 -15.859 -1.049 1 98.5 167 GLU B N 1
ATOM 2909 C CA . GLU B 1 167 ? -17.5 -15.914 0.372 1 98.5 167 GLU B CA 1
ATOM 2910 C C . GLU B 1 167 ? -16.281 -16.266 1.213 1 98.5 167 GLU B C 1
ATOM 2912 O O . GLU B 1 167 ? -16.062 -15.688 2.279 1 98.5 167 GLU B O 1
ATOM 2917 N N . LYS B 1 168 ? -15.547 -17.219 0.758 1 98.75 168 LYS B N 1
ATOM 2918 C CA . LYS B 1 168 ? -14.336 -17.609 1.467 1 98.75 168 LYS B CA 1
ATOM 2919 C C . LYS B 1 168 ? -13.312 -16.484 1.499 1 98.75 168 LYS B C 1
ATOM 2921 O O . LYS B 1 168 ? -12.664 -16.25 2.52 1 98.75 168 LYS B O 1
ATOM 2926 N N . VAL B 1 169 ? -13.188 -15.766 0.4 1 98.88 169 VAL B N 1
ATOM 2927 C CA . VAL B 1 169 ? -12.258 -14.641 0.339 1 98.88 169 VAL B CA 1
ATOM 2928 C C . VAL B 1 169 ? -12.688 -13.562 1.331 1 98.88 169 VAL B C 1
ATOM 2930 O O . VAL B 1 169 ? -11.852 -12.984 2.031 1 98.88 169 VAL B O 1
ATOM 2933 N N . TYR B 1 170 ? -13.992 -13.266 1.393 1 98.75 170 TYR B N 1
ATOM 2934 C CA . TYR B 1 170 ? -14.484 -12.305 2.365 1 98.75 170 TYR B CA 1
ATOM 2935 C C . TYR B 1 170 ? -14.148 -12.734 3.787 1 98.75 170 TYR B C 1
ATOM 2937 O O . TYR B 1 170 ? -13.773 -11.914 4.621 1 98.75 170 TYR B O 1
ATOM 2945 N N . GLU B 1 171 ? -14.266 -14.047 4.059 1 98.81 171 GLU B N 1
ATOM 2946 C CA . GLU B 1 171 ? -13.891 -14.578 5.367 1 98.81 171 GLU B CA 1
ATOM 2947 C C . GLU B 1 171 ? -12.406 -14.344 5.648 1 98.81 171 GLU B C 1
ATOM 2949 O O . GLU B 1 171 ? -12.031 -13.969 6.762 1 98.81 171 GLU B O 1
ATOM 2954 N N . LEU B 1 172 ? -11.586 -14.625 4.688 1 98.81 172 LEU B N 1
ATOM 2955 C CA . LEU B 1 172 ? -10.148 -14.422 4.828 1 98.81 172 LEU B CA 1
ATOM 2956 C C . LEU B 1 172 ? -9.828 -12.953 5.086 1 98.81 172 LEU B C 1
ATOM 2958 O O . LEU B 1 172 ? -8.961 -12.641 5.906 1 98.81 172 LEU B O 1
ATOM 2962 N N . MET B 1 173 ? -10.531 -12.023 4.316 1 98.81 173 MET B N 1
ATOM 2963 C CA . MET B 1 173 ? -10.367 -10.594 4.535 1 98.81 173 MET B CA 1
ATOM 2964 C C . MET B 1 173 ? -10.719 -10.211 5.969 1 98.81 173 MET B C 1
ATOM 2966 O O . MET B 1 173 ? -9.945 -9.531 6.645 1 98.81 173 MET B O 1
ATOM 2970 N N . ASP B 1 174 ? -11.836 -10.695 6.438 1 98.25 174 ASP B N 1
ATOM 2971 C CA . ASP B 1 174 ? -12.344 -10.328 7.754 1 98.25 174 ASP B CA 1
ATOM 2972 C C . ASP B 1 174 ? -11.477 -10.93 8.859 1 98.25 174 ASP B C 1
ATOM 2974 O O . ASP B 1 174 ? -11.375 -10.359 9.953 1 98.25 174 ASP B O 1
ATOM 2978 N N . ALA B 1 175 ? -10.789 -12.008 8.578 1 98.12 175 ALA B N 1
ATOM 2979 C CA . ALA B 1 175 ? -9.898 -12.656 9.523 1 98.12 175 ALA B CA 1
ATOM 2980 C C . ALA B 1 175 ? -8.484 -12.094 9.422 1 98.12 175 ALA B C 1
ATOM 2982 O O . ALA B 1 175 ? -7.562 -12.57 10.086 1 98.12 175 ALA B O 1
ATOM 2983 N N . MET B 1 176 ? -8.273 -11.102 8.578 1 97.69 176 MET B N 1
ATOM 2984 C CA . MET B 1 176 ? -7.008 -10.406 8.359 1 97.69 176 MET B CA 1
ATOM 2985 C C . MET B 1 176 ? -5.949 -11.359 7.816 1 97.69 176 MET B C 1
ATOM 2987 O O . MET B 1 176 ? -4.773 -11.266 8.172 1 97.69 176 MET B O 1
ATOM 2991 N N . ASN B 1 177 ? -6.445 -12.289 6.918 1 98.06 177 ASN B N 1
ATOM 2992 C CA . ASN B 1 177 ? -5.551 -13.273 6.316 1 98.06 177 ASN B CA 1
ATOM 2993 C C . ASN B 1 177 ? -5.156 -12.883 4.895 1 98.06 177 ASN B C 1
ATOM 2995 O O . ASN B 1 177 ? -4.469 -13.641 4.207 1 98.06 177 ASN B O 1
ATOM 2999 N N . ILE B 1 178 ? -5.617 -11.789 4.391 1 98.75 178 ILE B N 1
ATOM 3000 C CA . ILE B 1 178 ? -5.078 -11.133 3.205 1 98.75 178 ILE B CA 1
ATOM 3001 C C . ILE B 1 178 ? -4.164 -9.984 3.619 1 98.75 178 ILE B C 1
ATOM 3003 O O . ILE B 1 178 ? -4.641 -8.93 4.043 1 98.75 178 ILE B O 1
ATOM 3007 N N . ILE B 1 179 ? -2.881 -10.148 3.404 1 98.69 179 ILE B N 1
ATOM 3008 C CA . ILE B 1 179 ? -1.987 -9.227 4.094 1 98.69 179 ILE B CA 1
ATOM 3009 C C . ILE B 1 179 ? -1.213 -8.398 3.07 1 98.69 179 ILE B C 1
ATOM 3011 O O . ILE B 1 179 ? -0.36 -7.586 3.438 1 98.69 179 ILE B O 1
ATOM 3015 N N . ASP B 1 180 ? -1.442 -8.594 1.803 1 98.62 180 ASP B N 1
ATOM 3016 C CA . ASP B 1 180 ? -0.934 -7.695 0.767 1 98.62 180 ASP B CA 1
ATOM 3017 C C . ASP B 1 180 ? -1.832 -6.473 0.608 1 98.62 180 ASP B C 1
ATOM 3019 O O . ASP B 1 180 ? -3.021 -6.602 0.31 1 98.62 180 ASP B O 1
ATOM 3023 N N . SER B 1 181 ? -1.296 -5.352 0.732 1 98.62 181 SER B N 1
ATOM 3024 C CA . SER B 1 181 ? -2.061 -4.109 0.781 1 98.62 181 SER B CA 1
ATOM 3025 C C . SER B 1 181 ? -2.867 -3.908 -0.498 1 98.62 181 SER B C 1
ATOM 3027 O O . SER B 1 181 ? -4.066 -3.635 -0.445 1 98.62 181 SER B O 1
ATOM 3029 N N . ALA B 1 182 ? -2.225 -4.035 -1.636 1 98.62 182 ALA B N 1
ATOM 3030 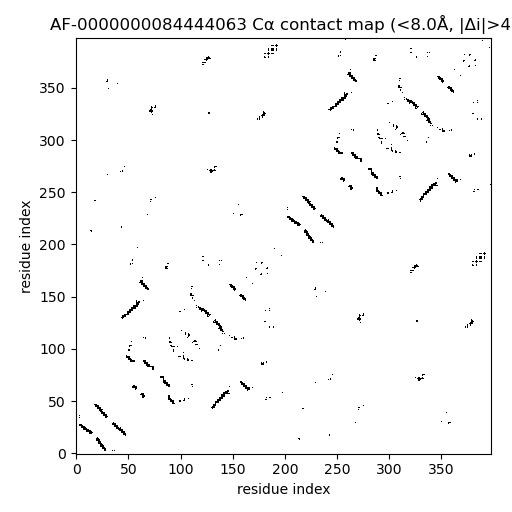C CA . ALA B 1 182 ? -2.883 -3.768 -2.912 1 98.62 182 ALA B CA 1
ATOM 3031 C C . ALA B 1 182 ? -4.004 -4.766 -3.174 1 98.62 182 ALA B C 1
ATOM 3033 O O . ALA B 1 182 ? -5.066 -4.398 -3.688 1 98.62 182 ALA B O 1
ATOM 3034 N N . SER B 1 183 ? -3.783 -6.02 -2.85 1 98.94 183 SER B N 1
ATOM 3035 C CA . SER B 1 183 ? -4.82 -7.031 -3.01 1 98.94 183 SER B CA 1
ATOM 3036 C C . SER B 1 183 ? -6.027 -6.734 -2.125 1 98.94 183 SER B C 1
ATOM 3038 O O . SER B 1 183 ? -7.172 -6.816 -2.576 1 98.94 183 SER B O 1
ATOM 3040 N N . LEU B 1 184 ? -5.719 -6.391 -0.881 1 98.94 184 LEU B N 1
ATOM 3041 C CA . LEU B 1 184 ? -6.816 -6.109 0.042 1 98.94 184 LEU B CA 1
ATOM 3042 C C . LEU B 1 184 ? -7.594 -4.875 -0.398 1 98.94 184 LEU B C 1
ATOM 3044 O O . LEU B 1 184 ? -8.82 -4.824 -0.249 1 98.94 184 LEU B O 1
ATOM 3048 N N . LEU B 1 185 ? -6.891 -3.896 -0.925 1 98.88 185 LEU B N 1
ATOM 3049 C CA . LEU B 1 185 ? -7.539 -2.715 -1.484 1 98.88 185 LEU B CA 1
ATOM 3050 C C . LEU B 1 185 ? -8.492 -3.1 -2.611 1 98.8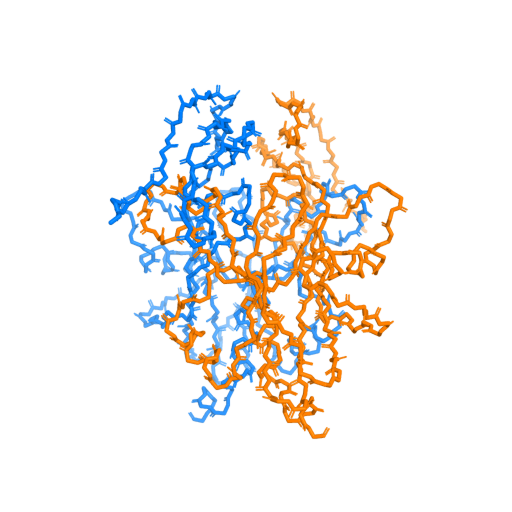8 185 LEU B C 1
ATOM 3052 O O . LEU B 1 185 ? -9.656 -2.701 -2.605 1 98.88 185 LEU B O 1
ATOM 3056 N N . ALA B 1 186 ? -8.039 -3.867 -3.566 1 98.94 186 ALA B N 1
ATOM 3057 C CA . ALA B 1 186 ? -8.844 -4.273 -4.715 1 98.94 186 ALA B CA 1
ATOM 3058 C C . ALA B 1 186 ? -10.07 -5.074 -4.27 1 98.94 186 ALA B C 1
ATOM 3060 O O . ALA B 1 186 ? -11.172 -4.867 -4.777 1 98.94 186 ALA B O 1
ATOM 3061 N N . LEU B 1 187 ? -9.852 -5.941 -3.326 1 98.94 187 LEU B N 1
ATOM 3062 C CA . LEU B 1 187 ? -10.938 -6.797 -2.85 1 98.94 187 LEU B CA 1
ATOM 3063 C C . LEU B 1 187 ? -11.984 -5.98 -2.102 1 98.94 187 LEU B C 1
ATOM 3065 O O . LEU B 1 187 ? -13.18 -6.254 -2.213 1 98.94 187 LEU B O 1
ATOM 3069 N N . ASN B 1 188 ? -11.562 -5 -1.294 1 98.88 188 ASN B N 1
ATOM 3070 C CA . ASN B 1 188 ? -12.531 -4.141 -0.621 1 98.88 188 ASN B CA 1
ATOM 3071 C C . ASN B 1 188 ? -13.289 -3.26 -1.614 1 98.88 188 ASN B C 1
ATOM 3073 O O . ASN B 1 188 ? -14.461 -2.957 -1.413 1 98.88 188 ASN B O 1
ATOM 3077 N N . TRP B 1 189 ? -12.547 -2.795 -2.633 1 98.88 189 TRP B N 1
ATOM 3078 C CA . TRP B 1 189 ? -13.25 -2.084 -3.697 1 98.88 189 TRP B CA 1
ATOM 3079 C C . TRP B 1 189 ? -14.359 -2.943 -4.289 1 98.88 189 TRP B C 1
ATOM 3081 O O . TRP B 1 189 ? -15.492 -2.479 -4.461 1 98.88 189 TRP B O 1
ATOM 3091 N N . PHE B 1 190 ? -14.039 -4.191 -4.641 1 98.88 190 PHE B N 1
ATOM 3092 C CA . PHE B 1 190 ? -15.031 -5.113 -5.184 1 98.88 190 PHE B CA 1
ATOM 3093 C C . PHE B 1 190 ? -16.219 -5.254 -4.234 1 98.88 190 PHE B C 1
ATOM 3095 O O . PHE B 1 190 ? -17.375 -5.156 -4.656 1 98.88 190 PHE B O 1
ATOM 3102 N N . ARG B 1 191 ? -15.859 -5.5 -2.959 1 98.62 191 ARG B N 1
ATOM 3103 C CA . ARG B 1 191 ? -16.906 -5.711 -1.955 1 98.62 191 ARG B CA 1
ATOM 3104 C C . ARG B 1 191 ? -17.828 -4.504 -1.868 1 98.62 191 ARG B C 1
ATOM 3106 O O . ARG B 1 191 ? -19.047 -4.66 -1.7 1 98.62 191 ARG B O 1
ATOM 3113 N N . ALA B 1 192 ? -17.297 -3.328 -1.996 1 98.25 192 ALA B N 1
ATOM 3114 C CA . ALA B 1 192 ? -18.078 -2.096 -1.93 1 98.25 192 ALA B CA 1
ATOM 3115 C C . ALA B 1 192 ? -18.969 -1.941 -3.16 1 98.25 192 ALA B C 1
ATOM 3117 O O . ALA B 1 192 ? -19.969 -1.218 -3.127 1 98.25 192 ALA B O 1
ATOM 3118 N N . HIS B 1 193 ? -18.609 -2.605 -4.258 1 97.88 193 HIS B N 1
ATOM 3119 C CA . HIS B 1 193 ? -19.328 -2.443 -5.516 1 97.88 193 HIS B CA 1
ATOM 3120 C C . HIS B 1 193 ? -19.969 -3.75 -5.949 1 97.88 193 HIS B C 1
ATOM 3122 O O . HIS B 1 193 ? -20.359 -3.902 -7.113 1 97.88 193 HIS B O 1
ATOM 3128 N N . GLU B 1 194 ? -20.062 -4.738 -5.125 1 96 194 GLU B N 1
ATOM 3129 C CA . GLU B 1 194 ? -20.406 -6.113 -5.473 1 96 194 GLU B CA 1
ATOM 3130 C C . GLU B 1 194 ? -21.766 -6.191 -6.145 1 96 194 GLU B C 1
ATOM 3132 O O . GLU B 1 194 ? -21.984 -6.992 -7.059 1 96 194 GLU B O 1
ATOM 3137 N N . LYS B 1 195 ? -22.75 -5.352 -5.727 1 93.94 195 LYS B N 1
ATOM 3138 C CA . LYS B 1 195 ? -24.094 -5.391 -6.316 1 93.94 195 LYS B CA 1
ATOM 3139 C C . LYS B 1 195 ? -24.047 -5.09 -7.812 1 93.94 195 LYS B C 1
ATOM 3141 O O . LYS B 1 195 ? -24.672 -5.785 -8.609 1 93.94 195 LYS B O 1
ATOM 3146 N N . SER B 1 196 ? -23.25 -4.145 -8.195 1 93.81 196 SER B N 1
ATOM 3147 C CA . SER B 1 196 ? -23.125 -3.742 -9.594 1 93.81 196 SER B CA 1
ATOM 3148 C C . SER B 1 196 ? -22.266 -4.727 -10.383 1 93.81 196 SER B C 1
ATOM 3150 O O . SER B 1 196 ? -22.469 -4.898 -11.586 1 93.81 196 SER B O 1
ATOM 3152 N N . LEU B 1 197 ? -21.375 -5.438 -9.742 1 94.56 197 LEU B N 1
ATOM 3153 C CA . LEU B 1 197 ? -20.391 -6.266 -10.422 1 94.56 197 LEU B CA 1
ATOM 3154 C C . LEU B 1 197 ? -20.875 -7.703 -10.562 1 94.56 197 LEU B C 1
ATOM 3156 O O . LEU B 1 197 ? -20.375 -8.461 -11.391 1 94.56 197 LEU B O 1
ATOM 3160 N N . THR B 1 198 ? -21.828 -8.109 -9.75 1 89.81 198 THR B N 1
ATOM 3161 C CA . THR B 1 198 ? -22.281 -9.492 -9.766 1 89.81 198 THR B CA 1
ATOM 3162 C C . THR B 1 198 ? -23.641 -9.609 -10.43 1 89.81 198 THR B C 1
ATOM 3164 O O . THR B 1 198 ? -24.125 -10.719 -10.695 1 89.81 198 THR B O 1
ATOM 3167 N N . ASN B 1 199 ? -24.344 -8.492 -10.602 1 80.44 199 ASN B N 1
ATOM 3168 C CA . ASN B 1 199 ? -25.609 -8.508 -11.32 1 80.44 199 ASN B CA 1
ATOM 3169 C C . ASN B 1 199 ? -25.391 -8.477 -12.836 1 80.44 199 ASN B C 1
ATOM 3171 O O . ASN B 1 199 ? -24.422 -7.891 -13.312 1 80.44 199 ASN B O 1
#

pLDDT: mean 95.75, std 6.93, range [38.88, 98.94]

Secondary structure (DSSP, 8-state):
------EEEEEEEEEESSSEEEEEEEEEE-SSTT--EEEEEEEEEEE---EEEEEEEEGGGTEEEEEEEE-HHHHT-TT----SEEEE-EEEEPPTT--HHHHHHHHHHHHH-------EEEEEEESSTTTB--EEEEEEEEE-S----EEE-STT--EEEEEEEHHHHHHHHHTT---BHHHHHHHHHHHHTHHHHH-/---PPPEEEEEEEEEESSSEEEEEEEEEE-SSTT--EEEEEEEEEEE---EEEEEEEEGGGTEEEEEEEE-HHHHT-SS----SEEEE-EEEEPPTT--HHHHHHHHHHHHH-------EEEEEEESSTTTB--EEEEEEEEE-S----EEE-STT--EEEEEEEHHHHHHHHHTT---BHHHHHHHHHHHHTHHHHH-

Sequence (398 aa):
MKNKKARIARHVALYDGYLQLDRYDLEVPGLDSDHRIRTLTNQEMVHSPDSVLVLIYAADVDSFVLGREFRTGVFCNQNHHDDPVILECVSGTIETNETPQDAAKREVYEEAGLKIDCLQTIAQIYKSPGILTEKAYIFYTRVAGSPQSGLYGIDTEEIVTQIEKREKVYELMDAMNIIDSASLLALNWFRAHEKSLTNMKNKKARIARHVALYDGYLQLDRYDLEVPGLDSDHRIRTLTNQEMVHSPDSVLVLIYAADVDSFVLGREFRTGVFCNQNHHDDPVILECVSGTIETNETPQDAAKREVYEEAGLKIDCLQTIAQIYKSPGILTEKAYIFYTRVAGSPQSGLYGIDTEEIVTQIEKREKVYELMDAMNIIDSASLLALNWFRAHEKSLTN

InterPro domains:
  IPR000086 NUDIX hydrolase domain [PF00293] (50-159)
  IPR000086 NUDIX hydrolase domain [PS51462] (45-192)
  IPR004385 Nucleoside diphosphate pyrophosphatase [TIGR00052] (41-191)
  IPR015797 NUDIX hydrolase-like domain superfamily [SSF55811] (7-193)
  IPR020084 NUDIX hydrolase, conserved site [PS00893] (92-113)

Radius of gyration: 20.81 Å; Cα contacts (8 Å, |Δi|>4): 955; chains: 2; bounding box: 51×70×46 Å

Organism: Legionella spiritensis (NCBI:txid452)